Protein AF-G1X2B7-F1 (afdb_monomer)

Nearest PDB structures (foldseek):
  1j71-assembly1_A  TM=8.440E-01  e=3.931E-18  Candida tropicalis
  5i3x-assembly1_A  TM=7.686E-01  e=4.187E-13  Homo sapiens
  3zkg-assembly2_B  TM=7.365E-01  e=3.336E-13  Homo sapiens
  8tyf-assembly1_A  TM=7.429E-01  e=2.550E-10  Plasmodium vivax Sal-1
  8tyg-assembly1_A  TM=7.561E-01  e=1.606E-08  Plasmodium vivax Sal-1

Mean predicted aligned error: 16.28 Å

Foldseek 3Di:
DDDDPCVVQDAQDVVVGPDPQKDWDDDWDWDADPVGWIFTAGKMFAWDDFDPDIQHGAIDGRGPDTDDDDDQDLDADDPPDPDHHPLRSCCVVVNALFSKKKFAQFAPPDDLLLQGAIAGQWDWPLWFADQKDKDFAPDPLKFFWQWKWFDAPVDIDIGGQDDVPDDGFIEDAAQVQQAKEDAVVVVVVNLVVQVQDDPQRKHQDAGDQRGAMWTATPVGDIFGQGQSLQWDDDPPNITGGRYHYDNHHIYCYDSSSNQWIWMDGVVRSMIIIGGTDHSDNDTDIDGACVVHHHPVNVPVSHDRPPDDPDPPDPPDDDPDDDDDDDDDDDRDTRSDDDDDCPVVVSVNVVVVVVVVCVVDDDDPDDDDDDDDDDDDDDDDDDDDDDDDDDDDDDDDDDDDDDDDDDDDDDDDDDDDDDDDDDDDDDDDDDDDDDD

InterPro domains:
  IPR001461 Aspartic peptidase A1 [PTHR47966] (18-274)
  IPR021109 Aspartic peptidase domain superfamily [G3DSA:2.40.70.10] (2-121)
  IPR021109 Aspartic peptidase domain superfamily [G3DSA:2.40.70.10] (122-289)
  IPR021109 Aspartic peptidase domain superfamily [SSF50630] (17-279)
  IPR033121 Peptidase family A1 domain [PF00026] (16-276)
  IPR033121 Peptidase family A1 domain [PS51767] (1-274)

Sequence (435 aa):
MGCKPVEYSGFFSLYPPDSSSYRNLSGSFDIRYADNRYAIGNWGRDKFGIGQLTIGDVNFGVGRSYNRNPALGLGPSNSSTEYPTFLEVMQKNDIINTPSYGIYIDDIRGGEDSGKSITFGGIDVAKFTLPLKTLSTPSNYSLSLLGIDIVSERKVVSKPLELPGSSPRVSILGLGAASIHLPSDVFDLVMTDLGAEGPDYLIDTLPPDGSGLSFTFADGLSIFVPYSQMAAPILSNHYLVLLVPNDGDIILGTPFFRSAYVFFDFQNEEISIAPALYNITASNIIEVGANNASISDIKWLYEDGTHEPTPLPTISPRPIPTPGASSDTAVIVVGVVAGVAIVSIAVAVSLYLLCYRSRNPRIITVVPQMQEGNGMTPVHSLAPYNSQGVNGQLSPTQPIYSSSVTSTVPATSTNPWTRPGNVTALNPRTNAHQI

Organism: Arthrobotrys oligospora (strain ATCC 24927 / CBS 115.81 / DSM 1491) (NCBI:txid756982)

Radius of gyration: 29.46 Å; Cα contacts (8 Å, |Δi|>4): 652; chains: 1; bounding box: 65×80×104 Å

pLDDT: mean 72.17, std 26.87, range [24.2, 98.19]

Structure (mmCIF, N/CA/C/O backbone):
data_AF-G1X2B7-F1
#
_entry.id   AF-G1X2B7-F1
#
loop_
_atom_site.group_PDB
_atom_site.id
_atom_site.type_symbol
_atom_site.label_atom_id
_atom_site.label_alt_id
_atom_site.label_comp_id
_atom_site.label_asym_id
_atom_site.label_entity_id
_atom_site.label_seq_id
_atom_site.pdbx_PDB_ins_code
_atom_site.Cartn_x
_atom_site.Cartn_y
_atom_site.Cartn_z
_atom_site.occupancy
_atom_site.B_iso_or_equiv
_atom_site.auth_seq_id
_atom_site.auth_comp_id
_atom_site.auth_asym_id
_atom_site.auth_atom_id
_atom_site.pdbx_PDB_model_num
ATOM 1 N N . MET A 1 1 ? 23.729 -9.914 17.811 1.00 31.52 1 MET A N 1
ATOM 2 C CA . MET A 1 1 ? 23.905 -10.553 16.489 1.00 31.52 1 MET A CA 1
ATOM 3 C C . MET A 1 1 ? 23.013 -9.815 15.512 1.00 31.52 1 MET A C 1
ATOM 5 O O . MET A 1 1 ? 21.814 -9.771 15.737 1.00 31.52 1 MET A O 1
ATOM 9 N N . GLY A 1 2 ? 23.593 -9.124 14.529 1.00 33.91 2 GLY A N 1
ATOM 10 C CA . GLY A 1 2 ? 22.805 -8.388 13.541 1.00 33.91 2 GLY A CA 1
ATOM 11 C C . GLY A 1 2 ? 22.040 -9.368 12.661 1.00 33.91 2 GLY A C 1
ATOM 12 O O . GLY A 1 2 ? 22.639 -10.322 12.168 1.00 33.91 2 GLY A O 1
ATOM 13 N N . CYS A 1 3 ? 20.738 -9.144 12.475 1.00 36.50 3 CYS A N 1
ATOM 14 C CA . CYS A 1 3 ? 20.001 -9.797 11.402 1.00 36.50 3 CYS A CA 1
ATOM 15 C C . CYS A 1 3 ? 20.780 -9.553 10.103 1.00 36.50 3 CYS A C 1
ATOM 17 O O . CYS A 1 3 ? 21.055 -8.400 9.762 1.00 36.50 3 CYS A O 1
ATOM 19 N N . LYS A 1 4 ? 21.140 -10.616 9.383 1.00 39.56 4 LYS A N 1
ATOM 20 C CA . LYS A 1 4 ? 21.615 -10.532 8.000 1.00 39.56 4 LYS A CA 1
ATOM 21 C C . LYS A 1 4 ? 20.492 -11.018 7.076 1.00 39.56 4 LYS A C 1
ATOM 23 O O . LYS A 1 4 ? 20.541 -12.156 6.627 1.00 39.56 4 LYS A O 1
ATOM 28 N N . PRO A 1 5 ? 19.499 -10.173 6.737 1.00 45.97 5 PRO A N 1
ATOM 29 C CA . PRO A 1 5 ? 18.534 -10.467 5.669 1.00 45.97 5 PRO A CA 1
ATOM 30 C C . PRO A 1 5 ? 19.202 -10.807 4.327 1.00 45.97 5 PRO A C 1
ATOM 32 O O . PRO A 1 5 ? 18.587 -11.404 3.452 1.00 45.97 5 PRO A O 1
ATOM 35 N N . VAL A 1 6 ? 20.480 -10.444 4.193 1.00 43.62 6 VAL A N 1
ATOM 36 C CA . VAL A 1 6 ? 21.331 -10.690 3.031 1.00 43.62 6 VAL A CA 1
ATOM 37 C C . VAL A 1 6 ? 21.521 -12.183 2.722 1.00 43.62 6 VAL A C 1
ATOM 39 O O . VAL A 1 6 ? 21.810 -12.519 1.580 1.00 43.62 6 VAL A O 1
ATOM 42 N N . GLU A 1 7 ? 21.325 -13.091 3.687 1.00 44.75 7 GLU A N 1
ATOM 43 C CA . GLU A 1 7 ? 21.427 -14.537 3.417 1.00 44.75 7 GLU A CA 1
ATOM 44 C C . GLU A 1 7 ? 20.294 -15.066 2.520 1.00 44.75 7 GLU A C 1
ATOM 46 O O . GLU A 1 7 ? 20.506 -16.042 1.809 1.00 44.75 7 GLU A O 1
ATOM 51 N N . TYR A 1 8 ? 19.136 -14.394 2.476 1.00 53.88 8 TYR A N 1
ATOM 52 C CA . TYR A 1 8 ? 17.995 -14.812 1.647 1.00 53.88 8 TYR A CA 1
ATOM 53 C C . TYR A 1 8 ? 17.879 -14.045 0.327 1.00 53.88 8 TYR A C 1
ATOM 55 O O . TYR A 1 8 ? 17.316 -14.561 -0.633 1.00 53.88 8 TYR A O 1
ATOM 63 N N . SER A 1 9 ? 18.403 -12.818 0.253 1.00 66.25 9 SER A N 1
ATOM 64 C CA . SER A 1 9 ? 18.264 -11.969 -0.939 1.00 66.25 9 SER A CA 1
ATOM 65 C C . SER A 1 9 ? 19.362 -12.162 -1.989 1.00 66.25 9 SER A C 1
ATOM 67 O O . SER A 1 9 ? 19.284 -11.562 -3.058 1.00 66.25 9 SER A O 1
ATOM 69 N N . GLY A 1 10 ? 20.396 -12.954 -1.682 1.00 71.81 10 GLY A N 1
ATOM 70 C CA . GLY A 1 10 ? 21.571 -13.113 -2.538 1.00 71.81 10 GLY A CA 1
ATOM 71 C C . GLY A 1 10 ? 22.369 -11.815 -2.730 1.00 71.81 10 GLY A C 1
ATOM 72 O O . GLY A 1 10 ? 22.070 -10.771 -2.143 1.00 71.81 10 GLY A O 1
ATOM 73 N N . PHE A 1 11 ? 23.406 -11.892 -3.565 1.00 77.94 11 PHE A N 1
ATOM 74 C CA . PHE A 1 11 ? 24.191 -10.748 -4.029 1.00 77.94 11 PHE A CA 1
ATOM 75 C C . PHE A 1 11 ? 24.177 -10.710 -5.556 1.00 77.94 11 PHE A C 1
ATOM 77 O O . PHE A 1 11 ? 24.150 -11.759 -6.190 1.00 77.94 11 PHE A O 1
ATOM 84 N N . PHE A 1 12 ? 24.232 -9.506 -6.125 1.00 80.75 12 PHE A N 1
ATOM 85 C CA . PHE A 1 12 ? 24.442 -9.299 -7.556 1.00 80.75 12 PHE A CA 1
ATOM 86 C C . PHE A 1 12 ? 25.881 -8.820 -7.771 1.00 80.75 12 PHE A C 1
ATOM 88 O O . PHE A 1 12 ? 26.220 -7.683 -7.422 1.00 80.75 12 PHE A O 1
ATOM 95 N N . SER A 1 13 ? 26.750 -9.687 -8.288 1.00 78.75 13 SER A N 1
ATOM 96 C CA . SER A 1 13 ? 28.133 -9.334 -8.601 1.00 78.75 13 SER A CA 1
ATOM 97 C C . SER A 1 13 ? 28.194 -8.494 -9.871 1.00 78.75 13 SER A C 1
ATOM 99 O O . SER A 1 13 ? 27.553 -8.794 -10.875 1.00 78.75 13 SER A O 1
ATOM 101 N N . LEU A 1 14 ? 29.010 -7.439 -9.836 1.00 78.44 14 LEU A N 1
ATOM 102 C CA . LEU A 1 14 ? 29.339 -6.625 -11.009 1.00 78.44 14 LEU A CA 1
ATOM 103 C C . LEU A 1 14 ? 30.692 -7.007 -11.631 1.00 78.44 14 LEU A C 1
ATOM 105 O O . LEU A 1 14 ? 30.965 -6.619 -12.765 1.00 78.44 14 LEU A O 1
ATOM 109 N N . TYR A 1 15 ? 31.553 -7.726 -10.896 1.00 76.19 15 TYR A N 1
ATOM 110 C CA . TYR A 1 15 ? 32.939 -8.001 -11.292 1.00 76.19 15 TYR A CA 1
ATOM 111 C C . TYR A 1 15 ? 33.400 -9.404 -10.850 1.00 76.19 15 TYR A C 1
ATOM 113 O O . TYR A 1 15 ? 33.864 -9.553 -9.719 1.00 76.19 15 TYR A O 1
ATOM 121 N N . PRO A 1 16 ? 33.337 -10.418 -11.737 1.00 73.06 16 PRO A N 1
ATOM 122 C CA . PRO A 1 16 ? 32.639 -10.405 -13.030 1.00 73.06 16 PRO A CA 1
ATOM 123 C C . PRO A 1 16 ? 31.113 -10.310 -12.837 1.00 73.06 16 PRO A C 1
ATOM 125 O O . PRO A 1 16 ? 30.629 -10.656 -11.757 1.00 73.06 16 PRO A O 1
ATOM 128 N N . PRO A 1 17 ? 30.353 -9.821 -13.834 1.00 74.50 17 PRO A N 1
ATOM 129 C CA . PRO A 1 17 ? 28.900 -9.830 -13.750 1.00 74.50 17 PRO A CA 1
ATOM 130 C C . PRO A 1 17 ? 28.383 -11.271 -13.734 1.00 74.50 17 PRO A C 1
ATOM 132 O O . PRO A 1 17 ? 28.803 -12.083 -14.559 1.00 74.50 17 PRO A O 1
ATOM 135 N N . ASP A 1 18 ? 27.445 -11.570 -12.834 1.00 74.81 18 ASP A N 1
ATOM 136 C CA . ASP A 1 18 ? 26.824 -12.905 -12.744 1.00 74.81 18 ASP A CA 1
ATOM 137 C C . ASP A 1 18 ? 25.989 -13.245 -13.993 1.00 74.81 18 ASP A C 1
ATOM 139 O O . ASP A 1 18 ? 25.705 -14.408 -14.280 1.00 74.81 18 ASP A O 1
ATOM 143 N N . SER A 1 19 ? 25.611 -12.221 -14.759 1.00 87.38 19 SER A N 1
ATOM 144 C CA . SER A 1 19 ? 24.756 -12.317 -15.935 1.00 87.38 19 SER A CA 1
ATOM 145 C C . SER A 1 19 ? 25.448 -11.776 -17.183 1.00 87.38 19 SER A C 1
ATOM 147 O O . SER A 1 19 ? 25.996 -10.673 -17.204 1.00 87.38 19 SER A O 1
ATOM 149 N N . SER A 1 20 ? 25.361 -12.537 -18.275 1.00 90.19 20 SER A N 1
ATOM 150 C CA . SER A 1 20 ? 25.843 -12.121 -19.598 1.00 90.19 20 SER A CA 1
ATOM 151 C C . SER A 1 20 ? 24.927 -11.093 -20.280 1.00 90.19 20 SER A C 1
ATOM 153 O O . SER A 1 20 ? 25.362 -10.375 -21.191 1.00 90.19 20 SER A O 1
ATOM 155 N N . SER A 1 21 ? 23.666 -10.979 -19.845 1.00 92.19 21 SER A N 1
ATOM 156 C CA . SER A 1 21 ? 22.729 -9.952 -20.317 1.00 92.19 21 SER A CA 1
ATOM 157 C C . SER A 1 21 ? 22.806 -8.649 -19.527 1.00 92.19 21 SER A C 1
ATOM 159 O O . SER A 1 21 ? 22.269 -7.651 -20.003 1.00 92.19 21 SER A O 1
ATOM 161 N N . TYR A 1 22 ? 23.545 -8.612 -18.413 1.00 93.38 22 TYR A N 1
ATOM 162 C CA . TYR A 1 22 ? 23.730 -7.399 -17.626 1.00 93.38 22 TYR A CA 1
ATOM 163 C C . TYR A 1 22 ? 24.348 -6.266 -18.453 1.00 93.38 22 TYR A C 1
ATOM 165 O O . TYR A 1 22 ? 25.309 -6.458 -19.209 1.00 93.38 22 TYR A O 1
ATOM 173 N N . ARG A 1 23 ? 23.809 -5.058 -18.294 1.00 92.56 23 ARG A N 1
ATOM 174 C CA . ARG A 1 23 ? 24.329 -3.821 -18.879 1.00 92.56 23 ARG A CA 1
ATOM 175 C C . ARG A 1 23 ? 24.436 -2.761 -17.790 1.00 92.56 23 ARG A C 1
ATOM 177 O O . ARG A 1 23 ? 23.472 -2.500 -17.079 1.00 92.56 23 ARG A O 1
ATOM 184 N N . ASN A 1 24 ? 25.597 -2.116 -17.691 1.00 92.19 24 ASN A N 1
ATOM 185 C CA . ASN A 1 24 ? 25.725 -0.900 -16.889 1.00 92.19 24 ASN A CA 1
ATOM 186 C C . ASN A 1 24 ? 24.972 0.241 -17.574 1.00 92.19 24 ASN A C 1
ATOM 188 O O . ASN A 1 24 ? 25.061 0.397 -18.794 1.00 92.19 24 ASN A O 1
ATOM 192 N N . LEU A 1 25 ? 24.277 1.047 -16.780 1.00 93.81 25 LEU A N 1
ATOM 193 C CA . LEU A 1 25 ? 23.671 2.292 -17.232 1.00 93.81 25 LEU A CA 1
ATOM 194 C C . LEU A 1 25 ? 24.506 3.486 -16.745 1.00 93.81 25 LEU A C 1
ATOM 196 O O . LEU A 1 25 ? 25.382 3.343 -15.891 1.00 93.81 25 LEU A O 1
ATOM 200 N N . SER A 1 26 ? 24.268 4.661 -17.326 1.00 90.88 26 SER A N 1
ATOM 201 C CA . SER A 1 26 ? 24.879 5.911 -16.866 1.00 90.88 26 SER A CA 1
ATOM 202 C C . SER A 1 26 ? 24.294 6.371 -15.524 1.00 90.88 26 SER A C 1
ATOM 204 O O . SER A 1 26 ? 23.270 5.863 -15.071 1.00 90.88 26 SER A O 1
ATOM 206 N N . GLY A 1 27 ? 24.941 7.356 -14.902 1.00 88.00 27 GLY A N 1
ATOM 207 C CA . GLY A 1 27 ? 24.457 7.956 -13.660 1.00 88.00 27 GLY A CA 1
ATOM 208 C C . GLY A 1 27 ? 24.813 7.159 -12.405 1.00 88.00 27 GLY A C 1
ATOM 209 O O . GLY A 1 27 ? 25.359 6.054 -12.454 1.00 88.00 27 GLY A O 1
ATOM 210 N N . SER A 1 28 ? 24.520 7.766 -11.258 1.00 89.62 28 SER A N 1
ATOM 211 C CA . SER A 1 28 ? 24.742 7.178 -9.938 1.00 89.62 28 SER A CA 1
ATOM 212 C C . SER A 1 28 ? 23.395 6.857 -9.311 1.00 89.62 28 SER A C 1
ATOM 214 O O . SER A 1 28 ? 22.527 7.721 -9.234 1.00 89.62 28 SER A O 1
ATOM 216 N N . PHE A 1 29 ? 23.240 5.635 -8.811 1.00 93.56 29 PHE A N 1
ATOM 217 C CA . PHE A 1 29 ? 22.055 5.270 -8.045 1.00 93.56 29 PHE A CA 1
ATOM 218 C C . PHE A 1 29 ? 22.216 5.781 -6.607 1.00 93.56 29 PHE A C 1
ATOM 220 O O . PHE A 1 29 ? 23.131 5.349 -5.911 1.00 93.56 29 PHE A O 1
ATOM 227 N N . ASP A 1 30 ? 21.346 6.684 -6.156 1.00 94.06 30 ASP A N 1
ATOM 228 C CA . ASP A 1 30 ? 21.254 7.141 -4.761 1.00 94.06 30 ASP A CA 1
ATOM 229 C C . ASP A 1 30 ? 19.773 7.269 -4.394 1.00 94.06 30 ASP A C 1
ATOM 231 O O . ASP A 1 30 ? 19.052 8.100 -4.944 1.00 94.06 30 ASP A O 1
ATOM 235 N N . ILE A 1 31 ? 19.311 6.415 -3.482 1.00 91.38 31 ILE A N 1
ATOM 236 C CA . ILE A 1 31 ? 17.973 6.506 -2.903 1.00 91.38 31 ILE A CA 1
ATOM 237 C C . ILE A 1 31 ? 18.067 6.628 -1.387 1.00 91.38 31 ILE A C 1
ATOM 239 O O . ILE A 1 31 ? 18.779 5.865 -0.725 1.00 91.38 31 ILE A O 1
ATOM 243 N N . ARG A 1 32 ? 17.299 7.568 -0.832 1.00 91.12 32 ARG A N 1
ATOM 244 C CA . ARG A 1 32 ? 17.220 7.864 0.601 1.00 91.12 32 ARG A CA 1
ATOM 245 C C . ARG A 1 32 ? 15.765 7.943 1.030 1.00 91.12 32 ARG A C 1
ATOM 247 O O . ARG A 1 32 ? 14.934 8.490 0.314 1.00 91.12 32 ARG A O 1
ATOM 254 N N . TYR A 1 33 ? 15.478 7.397 2.202 1.00 84.69 33 TYR A N 1
ATOM 255 C CA . TYR A 1 33 ? 14.145 7.334 2.787 1.00 84.69 33 TYR A CA 1
ATOM 256 C C . TYR A 1 33 ? 14.057 8.265 3.998 1.00 84.69 33 TYR A C 1
ATOM 258 O O . TYR A 1 33 ? 15.068 8.572 4.633 1.00 84.69 33 TYR A O 1
ATOM 266 N N . ALA A 1 34 ? 12.836 8.679 4.346 1.00 80.44 34 ALA A N 1
ATOM 267 C CA . ALA A 1 34 ? 12.577 9.589 5.465 1.00 80.44 34 ALA A CA 1
ATOM 268 C C . ALA A 1 34 ? 13.060 9.051 6.828 1.00 80.44 34 ALA A C 1
ATOM 270 O O . ALA A 1 34 ? 13.360 9.822 7.732 1.00 80.44 34 ALA A O 1
ATOM 271 N N . ASP A 1 35 ? 13.191 7.731 6.968 1.00 77.94 35 ASP A N 1
ATOM 272 C CA . ASP A 1 35 ? 13.677 7.056 8.177 1.00 77.94 35 ASP A CA 1
ATOM 273 C C . ASP A 1 35 ? 15.199 6.818 8.190 1.00 77.94 35 ASP A C 1
ATOM 275 O O . ASP A 1 35 ? 15.702 5.982 8.944 1.00 77.94 35 ASP A O 1
ATOM 279 N N . ASN A 1 36 ? 15.948 7.556 7.365 1.00 85.25 36 ASN A N 1
ATOM 280 C CA . ASN A 1 36 ? 17.402 7.461 7.203 1.00 85.25 36 ASN A CA 1
ATOM 281 C C . ASN A 1 36 ? 17.904 6.133 6.609 1.00 85.25 36 ASN A C 1
ATOM 283 O O . ASN A 1 36 ? 19.114 5.866 6.605 1.00 85.25 36 ASN A O 1
ATOM 287 N N . ARG A 1 37 ? 17.014 5.288 6.074 1.00 88.44 37 ARG A N 1
ATOM 288 C CA . ARG A 1 37 ? 17.443 4.184 5.211 1.00 88.44 37 ARG A CA 1
ATOM 289 C C . ARG A 1 37 ? 17.950 4.722 3.877 1.00 88.44 37 ARG A C 1
ATOM 291 O O . ARG A 1 37 ? 17.462 5.733 3.378 1.00 88.44 37 ARG A O 1
ATOM 298 N N . TYR A 1 38 ? 18.913 4.033 3.277 1.00 92.44 38 TYR A N 1
ATOM 299 C CA . TYR A 1 38 ? 19.484 4.412 1.990 1.00 92.44 38 TYR A CA 1
ATOM 300 C C . TYR A 1 38 ? 20.064 3.218 1.225 1.00 92.44 38 TYR A C 1
ATOM 302 O O . TYR A 1 38 ? 20.374 2.169 1.800 1.00 92.44 38 TYR A O 1
ATOM 310 N N . ALA A 1 39 ? 20.235 3.402 -0.083 1.00 93.50 39 ALA A N 1
ATOM 311 C CA . ALA A 1 39 ? 21.070 2.563 -0.932 1.00 93.50 39 ALA A CA 1
ATOM 312 C C . ALA A 1 39 ? 21.753 3.426 -2.002 1.00 93.50 39 ALA A C 1
ATOM 314 O O . ALA A 1 39 ? 21.091 4.166 -2.722 1.00 93.50 39 ALA A O 1
ATOM 315 N N . ILE A 1 40 ? 23.079 3.327 -2.088 1.00 94.81 40 ILE A N 1
ATOM 316 C CA . ILE A 1 40 ? 23.922 4.083 -3.018 1.00 94.81 40 ILE A CA 1
ATOM 317 C C . ILE A 1 40 ? 24.750 3.096 -3.838 1.00 94.81 40 ILE A C 1
ATOM 319 O O . ILE A 1 40 ? 25.322 2.146 -3.290 1.00 94.81 40 ILE A O 1
ATOM 323 N N . GLY A 1 41 ? 24.834 3.304 -5.146 1.00 93.88 41 GLY A N 1
ATOM 324 C CA . GLY A 1 41 ? 25.523 2.410 -6.061 1.00 93.88 41 GLY A CA 1
ATOM 325 C C . GLY A 1 41 ? 25.432 2.842 -7.520 1.00 93.88 41 GLY A C 1
ATOM 326 O O . GLY A 1 41 ? 25.573 4.018 -7.837 1.00 93.88 41 GLY A O 1
ATOM 327 N N . ASN A 1 42 ? 25.240 1.873 -8.416 1.00 92.06 42 ASN A N 1
ATOM 328 C CA . ASN A 1 42 ? 25.211 2.113 -9.863 1.00 92.06 42 ASN A CA 1
ATOM 329 C C . ASN A 1 42 ? 23.880 1.646 -10.431 1.00 92.06 42 ASN A C 1
ATOM 331 O O . ASN A 1 42 ? 23.319 0.660 -9.947 1.00 92.06 42 ASN A O 1
ATOM 335 N N . TRP A 1 43 ? 23.420 2.317 -11.477 1.00 94.81 43 TRP A N 1
ATOM 336 C CA . TRP A 1 43 ? 22.318 1.816 -12.276 1.00 94.81 43 TRP A CA 1
ATOM 337 C C . TRP A 1 43 ? 22.771 0.669 -13.176 1.00 94.81 43 TRP A C 1
ATOM 339 O O . TRP A 1 43 ? 23.851 0.692 -13.772 1.00 94.81 43 TRP A O 1
ATOM 349 N N . GLY A 1 44 ? 21.909 -0.330 -13.283 1.00 93.88 44 GLY A N 1
ATOM 350 C CA . GLY A 1 44 ? 22.076 -1.477 -14.150 1.00 93.88 44 GLY A CA 1
ATOM 351 C C . GLY A 1 44 ? 20.775 -1.821 -14.857 1.00 93.88 44 GLY A C 1
ATOM 352 O O . GLY A 1 44 ? 19.690 -1.377 -14.473 1.00 93.88 44 GLY A O 1
ATOM 353 N N . ARG A 1 45 ? 20.906 -2.618 -15.909 1.00 94.94 45 ARG A N 1
ATOM 354 C CA . ARG A 1 45 ? 19.799 -3.203 -16.653 1.00 94.94 45 ARG A CA 1
ATOM 355 C C . ARG A 1 45 ? 20.061 -4.676 -16.882 1.00 94.94 45 ARG A C 1
ATOM 357 O O . ARG A 1 45 ? 21.166 -5.048 -17.274 1.00 94.94 45 ARG A O 1
ATOM 364 N N . ASP A 1 46 ? 19.043 -5.495 -16.672 1.00 95.31 46 ASP A N 1
ATOM 365 C CA . ASP A 1 46 ? 19.099 -6.926 -16.952 1.00 95.31 46 ASP A CA 1
ATOM 366 C C . ASP A 1 46 ? 17.687 -7.516 -17.071 1.00 95.31 46 ASP A C 1
ATOM 368 O O . ASP A 1 46 ? 16.684 -6.802 -17.026 1.00 95.31 46 ASP A O 1
ATOM 372 N N . LYS A 1 47 ? 17.611 -8.836 -17.224 1.00 93.81 47 LYS A N 1
ATOM 373 C CA . LYS A 1 47 ? 16.376 -9.602 -17.115 1.00 93.81 47 LYS A CA 1
ATOM 374 C C . LYS A 1 47 ? 15.938 -9.709 -15.655 1.00 93.81 47 LYS A C 1
ATOM 376 O O . LYS A 1 47 ? 16.755 -9.954 -14.771 1.00 93.81 47 LYS A O 1
ATOM 381 N N . PHE A 1 48 ? 14.637 -9.604 -15.423 1.00 92.31 48 PHE A N 1
ATOM 382 C CA . PHE A 1 48 ? 14.006 -9.834 -14.128 1.00 92.31 48 PHE A CA 1
ATOM 383 C C . PHE A 1 48 ? 13.073 -11.042 -14.216 1.00 92.31 48 PHE A C 1
ATOM 385 O O . PHE A 1 48 ? 12.205 -11.086 -15.087 1.00 92.31 48 PHE A O 1
ATOM 392 N N . GLY A 1 49 ? 13.251 -12.019 -13.329 1.00 90.56 49 GLY A N 1
ATOM 393 C CA . GLY A 1 49 ? 12.403 -13.208 -13.252 1.00 90.56 49 GLY A CA 1
ATOM 394 C C . GLY A 1 49 ? 11.489 -13.169 -12.031 1.00 90.56 49 GLY A C 1
ATOM 395 O O . GLY A 1 49 ? 11.967 -12.946 -10.920 1.00 90.56 49 GLY A O 1
ATOM 396 N N . ILE A 1 50 ? 10.194 -13.425 -12.223 1.00 84.88 50 ILE A N 1
ATOM 397 C CA . ILE A 1 50 ? 9.230 -13.651 -11.139 1.00 84.88 50 ILE A CA 1
ATOM 398 C C . ILE A 1 50 ? 8.298 -14.810 -11.502 1.00 84.88 50 ILE A C 1
ATOM 400 O O . ILE A 1 50 ? 7.525 -14.746 -12.457 1.00 84.88 50 ILE A O 1
ATOM 404 N N . GLY A 1 51 ? 8.396 -15.910 -10.752 1.00 81.31 51 GLY A N 1
ATOM 405 C CA . GLY A 1 51 ? 7.715 -17.155 -11.107 1.00 81.31 51 GLY A CA 1
ATOM 406 C C . GLY A 1 51 ? 8.122 -17.629 -12.507 1.00 81.31 51 GLY A C 1
ATOM 407 O O . GLY A 1 51 ? 9.301 -17.849 -12.773 1.00 81.31 51 GLY A O 1
ATOM 408 N N . GLN A 1 52 ? 7.141 -17.774 -13.399 1.00 83.12 52 GLN A N 1
ATOM 409 C CA . GLN A 1 52 ? 7.357 -18.164 -14.801 1.00 83.12 52 GLN A CA 1
ATOM 410 C C . GLN A 1 52 ? 7.581 -16.961 -15.736 1.00 83.12 52 GLN A C 1
ATOM 412 O O . GLN A 1 52 ? 7.960 -17.143 -16.892 1.00 83.12 52 GLN A O 1
ATOM 417 N N . LEU A 1 53 ? 7.358 -15.733 -15.257 1.00 87.88 53 LEU A N 1
ATOM 418 C CA . LEU A 1 53 ? 7.515 -14.521 -16.051 1.00 87.88 53 LEU A CA 1
ATOM 419 C C . LEU A 1 53 ? 8.981 -14.085 -16.064 1.00 87.88 53 LEU A C 1
ATOM 421 O O . LEU A 1 53 ? 9.615 -13.957 -15.018 1.00 87.88 53 LEU A O 1
ATOM 425 N N . THR A 1 54 ? 9.503 -13.805 -17.256 1.00 93.25 54 THR A N 1
ATOM 426 C CA . THR A 1 54 ? 10.797 -13.141 -17.438 1.00 93.25 54 THR A CA 1
ATOM 427 C C . THR A 1 54 ? 10.587 -11.840 -18.195 1.00 93.25 54 THR A C 1
ATOM 429 O O . THR A 1 54 ? 10.136 -11.851 -19.336 1.00 93.25 54 THR A O 1
ATOM 432 N N . ILE A 1 55 ? 10.946 -10.727 -17.565 1.00 95.00 55 ILE A N 1
ATOM 433 C CA . ILE A 1 55 ? 10.842 -9.379 -18.121 1.00 95.00 55 ILE A CA 1
ATOM 434 C C . ILE A 1 55 ? 12.235 -8.957 -18.581 1.00 95.00 55 ILE A C 1
ATOM 436 O O . ILE A 1 55 ? 13.195 -9.008 -17.809 1.00 95.00 55 ILE A O 1
ATOM 440 N N . GLY A 1 56 ? 12.362 -8.571 -19.848 1.00 94.94 56 GLY A N 1
ATOM 441 C CA . GLY A 1 56 ? 13.603 -8.030 -20.393 1.00 94.94 56 GLY A CA 1
ATOM 442 C C . GLY A 1 56 ? 13.809 -6.564 -20.019 1.00 94.94 56 GLY A C 1
ATOM 443 O O . GLY A 1 56 ? 12.852 -5.826 -19.801 1.00 94.94 56 GLY A O 1
ATOM 444 N N . ASP A 1 57 ? 15.072 -6.139 -20.002 1.00 94.81 57 ASP A N 1
ATOM 445 C CA . ASP A 1 57 ? 15.459 -4.726 -19.939 1.00 94.81 57 ASP A CA 1
ATOM 446 C C . ASP A 1 57 ? 14.938 -3.943 -18.716 1.00 94.81 57 ASP A C 1
ATOM 448 O O . ASP A 1 57 ? 14.707 -2.733 -18.789 1.00 94.81 57 ASP A O 1
ATOM 452 N N . VAL A 1 58 ? 14.811 -4.609 -17.565 1.00 96.56 58 VAL A N 1
ATOM 453 C CA . VAL A 1 58 ? 14.428 -3.968 -16.301 1.00 96.56 58 VAL A CA 1
ATOM 454 C C . VAL A 1 58 ? 15.593 -3.146 -15.760 1.00 96.56 58 VAL A C 1
ATOM 456 O O . VAL A 1 58 ? 16.704 -3.655 -15.613 1.00 96.56 58 VAL A O 1
ATOM 459 N N . ASN A 1 59 ? 15.334 -1.873 -15.447 1.00 95.69 59 ASN A N 1
ATOM 460 C CA . ASN A 1 59 ? 16.310 -0.972 -14.832 1.00 95.69 59 ASN A CA 1
ATOM 461 C C . ASN A 1 59 ? 16.268 -1.122 -13.302 1.00 95.69 59 ASN A C 1
ATOM 463 O O . ASN A 1 59 ? 15.193 -1.100 -12.705 1.00 95.69 59 ASN A O 1
ATOM 467 N N . PHE A 1 60 ? 17.426 -1.247 -12.654 1.00 94.25 60 PHE A N 1
ATOM 468 C CA . PHE A 1 60 ? 17.525 -1.365 -11.197 1.00 94.25 60 PHE A CA 1
ATOM 469 C C . PHE A 1 60 ? 18.840 -0.798 -10.658 1.00 94.25 60 PHE A C 1
ATOM 471 O O . PHE A 1 60 ? 19.843 -0.697 -11.365 1.00 94.25 60 PHE A O 1
ATOM 478 N N . GLY A 1 61 ? 18.835 -0.422 -9.381 1.00 92.81 61 GLY A N 1
ATOM 479 C CA . GLY A 1 61 ? 20.026 0.037 -8.675 1.00 92.81 61 GLY A CA 1
ATOM 480 C C . GLY A 1 61 ? 20.762 -1.113 -7.993 1.00 92.81 61 GLY A C 1
ATOM 481 O O . GLY A 1 61 ? 20.182 -1.829 -7.177 1.00 92.81 61 GLY A O 1
ATOM 482 N N . VAL A 1 62 ? 22.058 -1.260 -8.266 1.00 91.56 62 VAL A N 1
ATOM 483 C CA . VAL A 1 62 ? 22.940 -2.194 -7.552 1.00 91.56 62 VAL A CA 1
ATOM 484 C C . VAL A 1 62 ? 23.633 -1.451 -6.417 1.00 91.56 62 VAL A C 1
ATOM 486 O O . VAL A 1 62 ? 24.606 -0.721 -6.634 1.00 91.56 62 VAL A O 1
ATOM 489 N N . GLY A 1 63 ? 23.111 -1.619 -5.200 1.00 91.25 63 GLY A N 1
ATOM 490 C CA . GLY A 1 63 ? 23.616 -0.965 -3.993 1.00 91.25 63 GLY A CA 1
ATOM 491 C C . GLY A 1 63 ? 24.996 -1.479 -3.575 1.00 91.25 63 GLY A C 1
ATOM 492 O O . GLY A 1 63 ? 25.177 -2.666 -3.327 1.00 91.25 63 GLY A O 1
ATOM 493 N N . ARG A 1 64 ? 25.967 -0.570 -3.443 1.00 89.38 64 ARG A N 1
ATOM 494 C CA . ARG A 1 64 ? 27.313 -0.846 -2.901 1.00 89.38 64 ARG A CA 1
ATOM 495 C C . ARG A 1 64 ? 27.483 -0.380 -1.459 1.00 89.38 64 ARG A C 1
ATOM 497 O O . ARG A 1 64 ? 28.284 -0.941 -0.723 1.00 89.38 64 ARG A O 1
ATOM 504 N N . SER A 1 65 ? 26.738 0.650 -1.068 1.00 92.25 65 SER A N 1
ATOM 505 C CA . SER A 1 65 ? 26.639 1.137 0.307 1.00 92.25 65 SER A CA 1
ATOM 506 C C . SER A 1 65 ? 25.165 1.283 0.648 1.00 92.25 65 SER A C 1
ATOM 508 O O . SER A 1 65 ? 24.454 2.055 0.008 1.00 92.25 65 SER A O 1
ATOM 510 N N . TYR A 1 66 ? 24.680 0.500 1.607 1.00 91.94 66 TYR A N 1
ATOM 511 C CA . TYR A 1 66 ? 23.262 0.432 1.945 1.00 91.94 66 TYR A CA 1
ATOM 512 C C . TYR A 1 66 ? 23.066 -0.026 3.391 1.00 91.94 66 TYR A C 1
ATOM 514 O O . TYR A 1 66 ? 23.909 -0.723 3.956 1.00 91.94 66 TYR A O 1
ATOM 522 N N . ASN A 1 67 ? 21.934 0.346 3.985 1.00 90.00 67 ASN A N 1
ATOM 523 C CA . ASN A 1 67 ? 21.521 -0.080 5.331 1.00 90.00 67 ASN A CA 1
ATOM 524 C C . ASN A 1 67 ? 20.084 -0.641 5.355 1.00 90.00 67 ASN A C 1
ATOM 526 O O . ASN A 1 67 ? 19.435 -0.665 6.400 1.00 90.00 67 ASN A O 1
ATOM 530 N N . ARG A 1 68 ? 19.577 -1.073 4.195 1.00 84.69 68 ARG A N 1
ATOM 531 C CA . ARG A 1 68 ? 18.229 -1.619 4.001 1.00 84.69 68 ARG A CA 1
ATOM 532 C C . ARG A 1 68 ? 18.259 -2.898 3.173 1.00 84.69 68 ARG A C 1
ATOM 534 O O . ARG A 1 68 ? 19.213 -3.138 2.439 1.00 84.69 68 ARG A O 1
ATOM 541 N N . ASN A 1 69 ? 17.179 -3.664 3.241 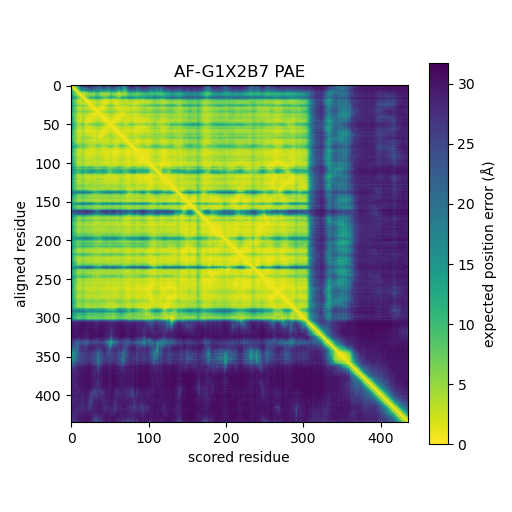1.00 83.88 69 ASN A N 1
ATOM 542 C CA . ASN A 1 69 ? 16.984 -4.820 2.371 1.00 83.88 69 ASN A CA 1
ATOM 543 C C . ASN A 1 69 ? 16.727 -4.373 0.920 1.00 83.88 69 ASN A C 1
ATOM 545 O O . ASN A 1 69 ? 16.208 -3.266 0.711 1.00 83.88 69 ASN A O 1
ATOM 549 N N . PRO A 1 70 ? 17.048 -5.219 -0.078 1.00 86.38 70 PRO A N 1
ATOM 550 C CA . PRO A 1 70 ? 16.593 -5.017 -1.448 1.00 86.38 70 PRO A CA 1
ATOM 551 C C . PRO A 1 70 ? 15.074 -4.837 -1.496 1.00 86.38 70 PRO A C 1
ATOM 553 O O . PRO A 1 70 ? 14.344 -5.407 -0.685 1.00 86.38 70 PRO A O 1
ATOM 556 N N . ALA A 1 71 ? 14.599 -4.019 -2.429 1.00 87.88 71 ALA A N 1
ATOM 557 C CA . ALA A 1 71 ? 13.175 -3.779 -2.604 1.00 87.88 71 ALA A CA 1
ATOM 558 C C . ALA A 1 71 ? 12.856 -3.516 -4.069 1.00 87.88 71 ALA A C 1
ATOM 560 O O . ALA A 1 71 ? 13.662 -2.907 -4.774 1.00 87.88 71 ALA A O 1
ATOM 561 N N . LEU A 1 72 ? 11.654 -3.913 -4.473 1.00 90.44 72 LEU A N 1
ATOM 562 C CA . LEU A 1 72 ? 11.072 -3.564 -5.756 1.00 90.44 72 LEU A CA 1
ATOM 563 C C . LEU A 1 72 ? 10.205 -2.315 -5.575 1.00 90.44 72 LEU A C 1
ATOM 565 O O . LEU A 1 72 ? 9.196 -2.349 -4.873 1.00 90.44 72 LEU A O 1
ATOM 569 N N . GLY A 1 73 ? 10.632 -1.200 -6.161 1.00 90.25 73 GLY A N 1
ATOM 570 C CA . GLY A 1 73 ? 9.821 0.011 -6.211 1.00 90.25 73 GLY A CA 1
ATOM 571 C C . GLY A 1 73 ? 8.736 -0.135 -7.272 1.00 90.25 73 GLY A C 1
ATOM 572 O O . GLY A 1 73 ? 9.052 -0.396 -8.428 1.00 90.25 73 GLY A O 1
ATOM 573 N N . LEU A 1 74 ? 7.479 0.050 -6.872 1.00 93.12 74 LEU A N 1
ATOM 574 C CA . LEU A 1 74 ? 6.311 -0.001 -7.759 1.00 93.12 74 LEU A CA 1
ATOM 575 C C . LEU A 1 74 ? 5.617 1.365 -7.875 1.00 93.12 74 LEU A C 1
ATOM 577 O O . LEU A 1 74 ? 4.464 1.442 -8.266 1.00 93.12 74 LEU A O 1
ATOM 581 N N . GLY A 1 75 ? 6.292 2.439 -7.467 1.00 90.56 75 GLY A N 1
ATOM 582 C CA . GLY A 1 75 ? 5.755 3.791 -7.596 1.00 90.56 75 GLY A CA 1
ATOM 583 C C . GLY A 1 75 ? 5.778 4.296 -9.044 1.00 90.56 75 GLY A C 1
ATOM 584 O O . GLY A 1 75 ? 6.488 3.727 -9.881 1.00 90.56 75 GLY A O 1
ATOM 585 N N . PRO A 1 76 ? 5.045 5.384 -9.323 1.00 91.12 76 PRO A N 1
ATOM 586 C CA . PRO A 1 76 ? 5.054 6.053 -10.619 1.00 91.12 76 PRO A CA 1
ATOM 587 C C . PRO A 1 76 ? 6.405 6.732 -10.879 1.00 91.12 76 PRO A C 1
ATOM 589 O O . PRO A 1 76 ? 7.189 6.974 -9.953 1.00 91.12 76 PRO A O 1
ATOM 592 N N . SER A 1 77 ? 6.654 7.103 -12.134 1.00 90.69 77 SER A N 1
ATOM 593 C CA . SER A 1 77 ? 7.734 8.030 -12.462 1.00 90.69 77 SER A CA 1
ATOM 594 C C . SER A 1 77 ? 7.407 9.452 -11.987 1.00 90.69 77 SER A C 1
ATOM 596 O O . SER A 1 77 ? 6.257 9.844 -11.796 1.00 90.69 77 SER A O 1
ATOM 598 N N . ASN A 1 78 ? 8.451 10.239 -11.758 1.00 87.50 78 ASN A N 1
ATOM 599 C CA . ASN A 1 78 ? 8.381 11.651 -11.393 1.00 87.50 78 ASN A CA 1
ATOM 600 C C . ASN A 1 78 ? 9.538 12.423 -12.051 1.00 87.50 78 ASN A C 1
ATOM 602 O O . ASN A 1 78 ? 10.347 11.857 -12.786 1.00 87.50 78 ASN A O 1
ATOM 606 N N . SER A 1 79 ? 9.661 13.718 -11.755 1.00 85.38 79 SER A N 1
ATOM 607 C CA . SER A 1 79 ? 10.698 14.577 -12.346 1.00 85.38 79 SER A CA 1
ATOM 608 C C . SER A 1 79 ? 12.142 14.169 -12.024 1.00 85.38 79 SER A C 1
ATOM 610 O O . SER A 1 79 ? 13.051 14.594 -12.733 1.00 85.38 79 SER A O 1
ATOM 612 N N . SER A 1 80 ? 12.374 13.359 -10.985 1.00 85.06 80 SER A N 1
ATOM 613 C CA . SER A 1 80 ? 13.695 12.828 -10.632 1.00 85.06 80 SER A CA 1
ATOM 614 C C . SER A 1 80 ? 13.931 11.396 -11.122 1.00 85.06 80 SER A C 1
ATOM 616 O O . SER A 1 80 ? 14.972 10.812 -10.823 1.00 85.06 80 SER A O 1
ATOM 618 N N . THR A 1 81 ? 12.987 10.813 -11.865 1.00 87.56 81 THR A N 1
ATOM 619 C CA . THR A 1 81 ? 13.099 9.450 -12.391 1.00 87.56 81 THR A CA 1
ATOM 620 C C . THR A 1 81 ? 14.015 9.421 -13.614 1.00 87.56 81 THR A C 1
ATOM 622 O O . THR A 1 81 ? 13.690 9.963 -14.665 1.00 87.56 81 THR A O 1
ATOM 625 N N . GLU A 1 82 ? 15.182 8.789 -13.467 1.00 90.69 82 GLU A N 1
ATOM 626 C CA . GLU A 1 82 ? 16.221 8.736 -14.509 1.00 90.69 82 GLU A CA 1
ATOM 627 C C . GLU A 1 82 ? 15.936 7.683 -15.593 1.00 90.69 82 GLU A C 1
ATOM 629 O O . GLU A 1 82 ? 16.261 7.878 -16.764 1.00 90.69 82 GLU A O 1
ATOM 634 N N . TYR A 1 83 ? 15.307 6.571 -15.210 1.00 94.88 83 TYR A N 1
ATOM 635 C CA . TYR A 1 83 ? 14.998 5.446 -16.089 1.00 94.88 83 TYR A CA 1
ATOM 636 C C . TYR A 1 83 ? 13.547 5.004 -15.912 1.00 94.88 83 TYR A C 1
ATOM 638 O O . TYR A 1 83 ? 13.033 5.127 -14.800 1.00 94.88 83 TYR A O 1
ATOM 646 N N . PRO A 1 84 ? 12.915 4.427 -16.955 1.00 95.62 84 PRO A N 1
ATOM 647 C CA . PRO A 1 84 ? 11.568 3.887 -16.834 1.00 95.62 84 PRO A CA 1
ATOM 648 C C . PRO A 1 84 ? 11.432 2.936 -15.642 1.00 95.62 84 PRO A C 1
ATOM 650 O O . PRO A 1 84 ? 12.306 2.083 -15.423 1.00 95.62 84 PRO A O 1
ATOM 653 N N . THR A 1 85 ? 10.343 3.100 -14.892 1.00 95.56 85 THR A N 1
ATOM 654 C CA . THR A 1 85 ? 10.004 2.299 -13.710 1.00 95.56 85 THR A CA 1
ATOM 655 C C . THR A 1 85 ? 9.729 0.844 -14.083 1.00 95.56 85 THR A C 1
ATOM 657 O O . THR A 1 85 ? 9.568 0.496 -15.253 1.00 95.56 85 THR A O 1
ATOM 660 N N . PHE A 1 86 ? 9.636 -0.033 -13.080 1.00 96.31 86 PHE A N 1
ATOM 661 C CA . PHE A 1 86 ? 9.313 -1.442 -13.306 1.00 96.31 86 PHE A CA 1
ATOM 662 C C . PHE A 1 86 ? 8.000 -1.622 -14.088 1.00 96.31 86 PHE A C 1
ATOM 664 O O . PHE A 1 86 ? 7.961 -2.382 -15.052 1.00 96.31 86 PHE A O 1
ATOM 671 N N . LEU A 1 87 ? 6.956 -0.868 -13.728 1.00 96.12 87 LEU A N 1
ATOM 672 C CA . LEU A 1 87 ? 5.647 -0.943 -14.380 1.00 96.12 87 LEU A CA 1
ATOM 673 C C . LEU A 1 87 ? 5.673 -0.366 -15.800 1.00 96.12 87 LEU A C 1
ATOM 675 O O . LEU A 1 87 ? 5.078 -0.942 -16.703 1.00 96.12 87 LEU A O 1
ATOM 679 N N . GLU A 1 88 ? 6.416 0.717 -16.032 1.00 96.56 88 GLU A N 1
ATOM 680 C CA . GLU A 1 88 ? 6.602 1.277 -17.380 1.00 96.56 88 GLU A CA 1
ATOM 681 C C . GLU A 1 88 ? 7.384 0.319 -18.291 1.00 96.56 88 GLU A C 1
ATOM 683 O O . GLU A 1 88 ? 7.086 0.207 -19.478 1.00 96.56 88 GLU A O 1
ATOM 688 N N . VAL A 1 89 ? 8.366 -0.416 -17.751 1.00 97.00 89 VAL A N 1
ATOM 689 C CA . VAL A 1 89 ? 9.060 -1.478 -18.495 1.00 97.00 89 VAL A CA 1
ATOM 690 C C . VAL A 1 89 ? 8.109 -2.633 -18.806 1.00 97.00 89 VAL A C 1
ATOM 692 O O . VAL A 1 89 ? 8.141 -3.142 -19.925 1.00 97.00 89 VAL A O 1
ATOM 695 N N . MET A 1 90 ? 7.246 -3.041 -17.870 1.00 96.31 90 MET A N 1
ATOM 696 C CA . MET A 1 90 ? 6.220 -4.057 -18.140 1.00 96.31 90 MET A CA 1
ATOM 697 C C . MET A 1 90 ? 5.261 -3.608 -19.245 1.00 96.31 90 MET A C 1
ATOM 699 O O . MET A 1 90 ? 5.014 -4.374 -20.173 1.00 96.31 90 MET A O 1
ATOM 703 N N . GLN A 1 91 ? 4.785 -2.362 -19.187 1.00 95.06 91 GLN A N 1
ATOM 704 C CA . GLN A 1 91 ? 3.904 -1.800 -20.209 1.00 95.06 91 GLN A CA 1
ATOM 705 C C . GLN A 1 91 ? 4.590 -1.749 -21.576 1.00 95.06 91 GLN A C 1
ATOM 707 O O . GLN A 1 91 ? 4.031 -2.187 -22.573 1.00 95.06 91 GLN A O 1
ATOM 712 N N . LYS A 1 92 ? 5.840 -1.278 -21.631 1.00 95.12 92 LYS A N 1
ATOM 713 C CA . LYS A 1 92 ? 6.620 -1.198 -22.874 1.00 95.12 92 LYS A CA 1
ATOM 714 C C . LYS A 1 92 ? 6.877 -2.564 -23.524 1.00 95.12 92 LYS A C 1
ATOM 716 O O . LYS A 1 92 ? 7.103 -2.622 -24.728 1.00 95.12 92 LYS A O 1
ATOM 721 N N . ASN A 1 93 ? 6.907 -3.632 -22.731 1.00 94.50 93 ASN A N 1
ATOM 722 C CA . ASN A 1 93 ? 7.056 -5.005 -23.215 1.00 94.50 93 ASN A CA 1
ATOM 723 C C . ASN A 1 93 ? 5.701 -5.685 -23.495 1.00 94.50 93 ASN A C 1
ATOM 725 O O . ASN A 1 93 ? 5.667 -6.909 -23.600 1.00 94.50 93 ASN A O 1
ATOM 729 N N . ASP A 1 94 ? 4.604 -4.921 -23.571 1.00 93.25 94 ASP A N 1
ATOM 730 C CA . ASP A 1 94 ? 3.244 -5.415 -23.822 1.00 93.25 94 ASP A CA 1
ATOM 731 C C . ASP A 1 94 ? 2.783 -6.482 -22.801 1.00 93.25 94 ASP A C 1
ATOM 733 O O . ASP A 1 94 ? 1.994 -7.370 -23.117 1.00 93.25 94 ASP A O 1
ATOM 737 N N . ILE A 1 95 ? 3.293 -6.418 -21.560 1.00 94.31 95 ILE A N 1
ATOM 738 C CA . ILE A 1 95 ? 2.928 -7.346 -20.470 1.00 94.31 95 ILE A CA 1
ATOM 739 C C . ILE A 1 95 ? 1.679 -6.855 -19.728 1.00 94.31 95 ILE A C 1
ATOM 741 O O . ILE A 1 95 ? 0.886 -7.660 -19.248 1.00 94.31 95 ILE A O 1
ATOM 745 N N . ILE A 1 96 ? 1.524 -5.535 -19.605 1.00 95.06 96 ILE A N 1
ATOM 746 C CA . ILE A 1 96 ? 0.363 -4.870 -18.999 1.00 95.06 96 ILE A CA 1
ATOM 747 C C . ILE A 1 96 ? -0.054 -3.694 -19.882 1.00 95.06 96 ILE A C 1
ATOM 749 O O . ILE A 1 96 ? 0.806 -3.037 -20.463 1.00 95.06 96 ILE A O 1
ATOM 753 N N . ASN A 1 97 ? -1.348 -3.380 -19.958 1.00 94.44 97 ASN A N 1
ATOM 754 C CA . ASN A 1 97 ? -1.807 -2.254 -20.786 1.00 94.44 97 ASN A CA 1
ATOM 755 C C . ASN A 1 97 ? -1.577 -0.892 -20.125 1.00 94.44 97 ASN A C 1
ATOM 757 O O . ASN A 1 97 ? -1.311 0.092 -20.810 1.00 94.44 97 ASN A O 1
ATOM 761 N N . THR A 1 98 ? -1.674 -0.834 -18.797 1.00 93.25 98 THR A N 1
ATOM 762 C CA . THR A 1 98 ? -1.457 0.368 -17.980 1.00 93.25 98 THR A CA 1
ATOM 763 C C . THR A 1 98 ? -0.459 0.052 -16.859 1.00 93.25 98 THR A C 1
ATOM 765 O O . THR A 1 98 ? -0.478 -1.073 -16.347 1.00 93.25 98 THR A O 1
ATOM 768 N N . PRO A 1 99 ? 0.426 0.988 -16.458 1.00 94.81 99 PRO A N 1
ATOM 769 C CA . PRO A 1 99 ? 1.228 0.879 -15.245 1.00 94.81 99 PRO A CA 1
ATOM 770 C C . PRO A 1 99 ? 0.321 0.901 -14.008 1.00 94.81 99 PRO A C 1
ATOM 772 O O . PRO A 1 99 ? 0.120 1.929 -13.365 1.00 94.81 99 PRO A O 1
ATOM 775 N N . SER A 1 100 ? -0.228 -0.259 -13.668 1.00 95.50 100 SER A N 1
ATOM 776 C CA . SER A 1 100 ? -1.164 -0.431 -12.563 1.00 95.50 100 SER A CA 1
ATOM 777 C C . SER A 1 100 ? -0.920 -1.743 -11.828 1.00 95.50 100 SER A C 1
ATOM 779 O O . SER A 1 100 ? -0.299 -2.672 -12.361 1.00 95.50 100 SER A O 1
ATOM 781 N N . TYR A 1 101 ? -1.402 -1.832 -10.589 1.00 96.50 101 TYR A N 1
ATOM 782 C CA . TYR A 1 101 ? -1.472 -3.104 -9.880 1.00 96.50 101 TYR A CA 1
ATOM 783 C C . TYR A 1 101 ? -2.525 -3.119 -8.770 1.00 96.50 101 TYR A C 1
ATOM 785 O O . TYR A 1 101 ? -2.771 -2.116 -8.102 1.00 96.50 101 TYR A O 1
ATOM 793 N N . GLY A 1 102 ? -3.100 -4.295 -8.529 1.00 97.19 102 GLY A N 1
ATOM 794 C CA . GLY A 1 102 ? -3.922 -4.608 -7.363 1.00 97.19 102 GLY A CA 1
ATOM 795 C C . GLY A 1 102 ? -3.126 -5.310 -6.267 1.00 97.19 102 GLY A C 1
ATOM 796 O O . GLY A 1 102 ? -2.260 -6.130 -6.568 1.00 97.19 102 GLY A O 1
ATOM 797 N N . ILE A 1 103 ? -3.424 -5.013 -5.002 1.00 96.75 103 ILE A N 1
ATOM 798 C CA . ILE A 1 103 ? -2.830 -5.659 -3.826 1.00 96.75 103 ILE A CA 1
ATOM 799 C C . ILE A 1 103 ? -3.912 -6.294 -2.963 1.00 96.75 103 ILE A C 1
ATOM 801 O O . ILE A 1 103 ? -4.872 -5.638 -2.559 1.00 96.75 103 ILE A O 1
ATOM 805 N N . TYR A 1 104 ? -3.661 -7.549 -2.600 1.00 96.88 104 TYR A N 1
ATOM 806 C CA . TYR A 1 104 ? -4.414 -8.309 -1.619 1.00 96.88 104 TYR A CA 1
ATOM 807 C C . TYR A 1 104 ? -3.449 -8.998 -0.641 1.00 96.88 104 TYR A C 1
ATOM 809 O O . TYR A 1 104 ? -2.720 -9.914 -1.024 1.00 96.88 104 TYR A O 1
ATOM 817 N N . ILE A 1 105 ? -3.406 -8.546 0.619 1.00 93.50 105 ILE A N 1
ATOM 818 C CA . ILE A 1 105 ? -2.481 -9.090 1.641 1.00 93.50 105 ILE A CA 1
ATOM 819 C C . ILE A 1 105 ? -3.134 -10.159 2.516 1.00 93.50 105 ILE A C 1
ATOM 821 O O . ILE A 1 105 ? -2.411 -10.959 3.104 1.00 93.50 105 ILE A O 1
ATOM 825 N N . ASP A 1 106 ? -4.467 -10.202 2.571 1.00 90.50 106 ASP A N 1
ATOM 826 C CA . ASP A 1 106 ? -5.237 -11.106 3.433 1.00 90.50 106 ASP A CA 1
ATOM 827 C C . ASP A 1 106 ? -4.946 -10.928 4.949 1.00 90.50 106 ASP A C 1
ATOM 829 O O . ASP A 1 106 ? -4.312 -9.962 5.374 1.00 90.50 106 ASP A O 1
ATOM 833 N N . ASP A 1 107 ? -5.451 -11.837 5.786 1.00 88.25 107 ASP A N 1
ATOM 834 C CA . ASP A 1 107 ? -5.329 -11.845 7.247 1.00 88.25 107 ASP A CA 1
ATOM 835 C C . ASP A 1 107 ? -3.870 -12.019 7.728 1.00 88.25 107 ASP A C 1
ATOM 837 O O . ASP A 1 107 ? -3.071 -12.761 7.145 1.00 88.25 107 ASP A O 1
ATOM 841 N N . ILE A 1 108 ? -3.525 -11.380 8.854 1.00 88.44 108 ILE A N 1
ATOM 842 C CA . ILE A 1 108 ? -2.211 -11.485 9.518 1.00 88.44 108 ILE A CA 1
ATOM 843 C C . ILE A 1 108 ? -1.797 -12.929 9.851 1.00 88.44 108 ILE A C 1
ATOM 845 O O . ILE A 1 108 ? -0.607 -13.239 9.886 1.00 88.44 108 ILE A O 1
ATOM 849 N N . ARG A 1 109 ? -2.768 -13.807 10.103 1.00 83.06 109 ARG A N 1
ATOM 850 C CA . ARG A 1 109 ? -2.598 -15.230 10.424 1.00 83.06 109 ARG A CA 1
ATOM 851 C C . ARG A 1 109 ? -2.533 -16.104 9.174 1.00 83.06 109 ARG A C 1
ATOM 853 O O . ARG A 1 109 ? -2.197 -17.282 9.287 1.00 83.06 109 ARG A O 1
ATOM 860 N N . GLY A 1 110 ? -2.872 -15.564 8.003 1.00 78.94 110 GLY A N 1
ATOM 861 C CA . GLY A 1 110 ? -2.851 -16.311 6.753 1.00 78.94 110 GLY A CA 1
ATOM 862 C C . GLY A 1 110 ? -1.432 -16.779 6.420 1.00 78.94 110 GLY A C 1
ATOM 863 O O . GLY A 1 110 ? -0.488 -15.987 6.463 1.00 78.94 110 GLY A O 1
ATOM 864 N N . GLY A 1 111 ? -1.283 -18.047 6.038 1.00 76.69 111 GLY A N 1
ATOM 865 C CA . GLY A 1 111 ? -0.028 -18.595 5.513 1.00 76.69 111 GLY A CA 1
ATOM 866 C C . GLY A 1 111 ? 0.265 -18.162 4.070 1.00 76.69 111 GLY A C 1
ATOM 867 O O . GLY A 1 111 ? -0.385 -17.266 3.532 1.00 76.69 111 GLY A O 1
ATOM 868 N N . GLU A 1 112 ? 1.239 -18.805 3.428 1.00 73.19 112 GLU A N 1
ATOM 869 C CA . GLU A 1 112 ? 1.573 -18.572 2.007 1.00 73.19 112 GLU A CA 1
ATOM 870 C C . GLU A 1 112 ? 0.385 -18.898 1.082 1.00 73.19 112 GLU A C 1
ATOM 872 O O . GLU A 1 112 ? 0.107 -18.156 0.144 1.00 73.19 112 GLU A O 1
ATOM 877 N N . ASP A 1 113 ? -0.397 -19.923 1.426 1.00 79.12 113 ASP A N 1
ATOM 878 C CA . ASP A 1 113 ? -1.520 -20.413 0.617 1.00 79.12 113 ASP A CA 1
ATOM 879 C C . ASP A 1 113 ? -2.835 -19.647 0.833 1.00 79.12 113 ASP A C 1
ATOM 881 O O . ASP A 1 113 ? -3.888 -20.063 0.353 1.00 79.12 113 ASP A O 1
ATOM 885 N N . SER A 1 114 ? -2.816 -18.530 1.566 1.00 80.94 114 SER A N 1
ATOM 886 C CA . SER A 1 114 ? -4.044 -17.806 1.926 1.00 80.94 114 SER A CA 1
ATOM 887 C C . SER A 1 114 ? -4.629 -16.975 0.770 1.00 80.94 114 SER A C 1
ATOM 889 O O . SER A 1 114 ? -5.666 -16.336 0.903 1.00 80.94 114 SER A O 1
ATOM 891 N N . GLY A 1 115 ? -3.984 -17.024 -0.400 1.00 85.81 115 GLY A N 1
ATOM 892 C CA . GLY A 1 115 ? -4.423 -16.329 -1.605 1.00 85.81 115 GLY A CA 1
ATOM 893 C C . GLY A 1 115 ? -3.903 -14.901 -1.724 1.00 85.81 115 GLY A C 1
ATOM 894 O O . GLY A 1 115 ? -4.369 -14.195 -2.616 1.00 85.81 115 GLY A O 1
ATOM 895 N N . LYS A 1 116 ? -2.947 -14.497 -0.868 1.00 91.50 116 LYS A N 1
ATOM 896 C CA . LYS A 1 116 ? -2.225 -13.217 -0.963 1.00 91.50 116 LYS A CA 1
ATOM 897 C C . LYS A 1 116 ? -1.669 -13.033 -2.369 1.00 91.50 116 LYS A C 1
ATOM 899 O O . LYS A 1 116 ? -1.036 -13.942 -2.907 1.00 91.50 116 LYS A O 1
ATOM 904 N N . SER A 1 117 ? -1.861 -11.859 -2.946 1.00 92.75 117 SER A N 1
ATOM 905 C CA . SER A 1 117 ? -1.487 -11.620 -4.333 1.00 92.75 117 SER A CA 1
ATOM 906 C C . SER A 1 117 ? -1.188 -10.155 -4.613 1.00 92.75 117 SER A C 1
ATOM 908 O O . SER A 1 117 ? -1.761 -9.238 -4.020 1.00 92.75 117 SER A O 1
ATOM 910 N N . ILE A 1 118 ? -0.303 -9.955 -5.585 1.00 94.56 118 ILE A N 1
ATOM 911 C CA . ILE A 1 118 ? -0.192 -8.718 -6.346 1.00 94.56 118 ILE A CA 1
ATOM 912 C C . ILE A 1 118 ? -0.548 -9.030 -7.799 1.00 94.56 118 ILE A C 1
ATOM 914 O O . ILE A 1 118 ? -0.049 -10.005 -8.361 1.00 94.56 118 ILE A O 1
ATOM 918 N N . THR A 1 119 ? -1.407 -8.210 -8.396 1.00 95.38 119 THR A N 1
ATOM 919 C CA . THR A 1 119 ? -1.886 -8.391 -9.770 1.00 95.38 119 THR A CA 1
ATOM 920 C C . THR A 1 119 ? -1.468 -7.188 -10.600 1.00 95.38 119 THR A C 1
ATOM 922 O O . THR A 1 119 ? -2.020 -6.111 -10.419 1.00 95.38 119 THR A O 1
ATOM 925 N N . PHE A 1 120 ? -0.491 -7.339 -11.494 1.00 95.62 120 PHE A N 1
ATOM 926 C CA . PHE A 1 120 ? -0.051 -6.252 -12.378 1.00 95.62 120 PHE A CA 1
ATOM 927 C C . PHE A 1 120 ? -1.018 -6.089 -13.557 1.00 95.62 120 PHE A C 1
ATOM 929 O O . PHE A 1 120 ? -1.397 -7.082 -14.171 1.00 95.62 120 PHE A O 1
ATOM 936 N N . GLY A 1 121 ? -1.411 -4.854 -13.881 1.00 94.75 121 GLY A N 1
ATOM 937 C CA . GLY A 1 121 ? -2.278 -4.561 -15.030 1.00 94.75 121 GLY A CA 1
ATOM 938 C C . GLY A 1 121 ? -3.733 -5.028 -14.897 1.00 94.75 121 GLY A C 1
ATOM 939 O O . GLY A 1 121 ? -4.477 -4.962 -15.873 1.00 94.75 121 GLY A O 1
ATOM 940 N N . GLY A 1 122 ? -4.155 -5.518 -13.728 1.00 94.19 122 GLY A N 1
ATOM 941 C CA . GLY A 1 122 ? -5.476 -6.116 -13.543 1.00 94.19 122 GLY A CA 1
ATOM 942 C C . GLY A 1 122 ? -6.003 -6.034 -12.113 1.00 94.19 122 GLY A C 1
ATOM 943 O O . GLY A 1 122 ? -5.256 -5.789 -11.163 1.00 94.19 122 GLY A O 1
ATOM 944 N N . ILE A 1 123 ? -7.307 -6.270 -11.970 1.00 95.44 123 ILE A N 1
ATOM 945 C CA . ILE A 1 123 ? -8.030 -6.311 -10.698 1.00 95.44 123 ILE A CA 1
ATOM 946 C C . ILE A 1 123 ? -8.571 -7.720 -10.439 1.00 95.44 123 ILE A C 1
ATOM 948 O O . ILE A 1 123 ? -9.180 -8.315 -11.323 1.00 95.44 123 ILE A O 1
ATOM 952 N N . ASP A 1 124 ? -8.357 -8.267 -9.241 1.00 96.69 124 ASP A N 1
ATOM 953 C CA . ASP A 1 124 ? -8.942 -9.551 -8.844 1.00 96.69 124 ASP A CA 1
ATOM 954 C C . ASP A 1 124 ? -10.264 -9.323 -8.103 1.00 96.69 124 ASP A C 1
ATOM 956 O O . ASP A 1 124 ? -10.293 -9.020 -6.908 1.00 96.69 124 ASP A O 1
ATOM 960 N N . VAL A 1 125 ? -11.373 -9.462 -8.828 1.00 96.19 125 VAL A N 1
ATOM 961 C CA . VAL A 1 125 ? -12.720 -9.154 -8.326 1.00 96.19 125 VAL A CA 1
ATOM 962 C C . VAL A 1 125 ? -13.249 -10.189 -7.335 1.00 96.19 125 VAL A C 1
ATOM 964 O O . VAL A 1 125 ? -14.300 -9.980 -6.739 1.00 96.19 125 VAL A O 1
ATOM 967 N N . ALA A 1 126 ? -12.538 -11.301 -7.124 1.00 96.44 126 ALA A N 1
ATOM 968 C CA . ALA A 1 126 ? -12.895 -12.270 -6.092 1.00 96.44 126 ALA A CA 1
ATOM 969 C C . ALA A 1 126 ? -12.460 -11.826 -4.682 1.00 96.44 126 ALA A C 1
ATOM 971 O O . ALA A 1 126 ? -12.898 -12.419 -3.700 1.00 96.44 126 ALA A O 1
ATOM 972 N N . LYS A 1 127 ? -11.577 -10.823 -4.561 1.00 97.06 127 LYS A N 1
ATOM 973 C CA . LYS A 1 127 ? -10.844 -10.524 -3.315 1.00 97.06 127 LYS A CA 1
ATOM 974 C C . LYS A 1 127 ? -11.479 -9.468 -2.414 1.00 97.06 127 LYS A C 1
ATOM 976 O O . LYS A 1 127 ? -10.981 -9.243 -1.311 1.00 97.06 127 LYS A O 1
ATOM 981 N N . PHE A 1 128 ? -12.536 -8.798 -2.858 1.00 96.38 128 PHE A N 1
ATOM 982 C CA . PHE A 1 128 ? -13.118 -7.671 -2.135 1.00 96.38 128 PHE A CA 1
ATOM 983 C C . PHE A 1 128 ? -14.635 -7.631 -2.240 1.00 96.38 128 PHE A C 1
ATOM 985 O O . PHE A 1 128 ? -15.243 -8.278 -3.089 1.00 96.38 128 PHE A O 1
ATOM 992 N N . THR A 1 129 ? -15.237 -6.858 -1.344 1.00 95.31 129 THR A 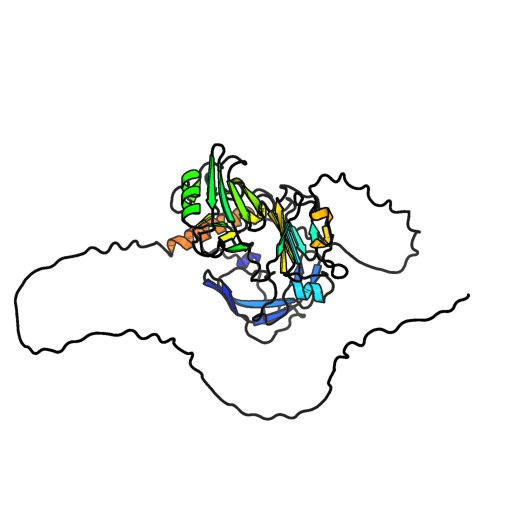N 1
ATOM 993 C CA . THR A 1 129 ? -16.678 -6.605 -1.349 1.00 95.31 129 THR A CA 1
ATOM 994 C C . THR A 1 129 ? -16.966 -5.358 -2.176 1.00 95.31 129 THR A C 1
ATOM 996 O O . THR A 1 129 ? -16.324 -4.329 -1.980 1.00 95.31 129 THR A O 1
ATOM 999 N N . LEU A 1 130 ? -17.923 -5.450 -3.099 1.00 92.50 130 LEU A N 1
ATOM 1000 C CA . LEU A 1 130 ? -18.440 -4.290 -3.826 1.00 92.50 130 LEU A CA 1
ATOM 1001 C C . LEU A 1 130 ? -19.217 -3.347 -2.887 1.00 92.50 130 LEU A C 1
ATOM 1003 O O . LEU A 1 130 ? -19.756 -3.810 -1.882 1.00 92.50 130 LEU A O 1
ATOM 1007 N N . PRO A 1 131 ? -19.335 -2.053 -3.224 1.00 93.62 131 PRO A N 1
ATOM 1008 C CA . PRO A 1 131 ? -18.752 -1.391 -4.392 1.00 93.62 131 PRO A CA 1
ATOM 1009 C C . PRO A 1 131 ? -17.271 -1.032 -4.199 1.00 93.62 131 PRO A C 1
ATOM 1011 O O . PRO A 1 131 ? -16.817 -0.711 -3.101 1.00 93.62 131 PRO A O 1
ATOM 1014 N N . LEU A 1 132 ? -16.523 -1.030 -5.301 1.00 94.31 132 LEU A N 1
ATOM 1015 C CA . LEU A 1 132 ? -15.212 -0.401 -5.392 1.00 94.31 132 LEU A CA 1
ATOM 1016 C C . LEU A 1 132 ? -15.384 1.120 -5.415 1.00 94.31 132 LEU A C 1
ATOM 1018 O O . LEU A 1 132 ? -16.293 1.648 -6.057 1.00 94.31 132 LEU A O 1
ATOM 1022 N N . LYS A 1 133 ? -14.493 1.843 -4.739 1.00 94.25 133 LYS A N 1
ATOM 1023 C CA . LYS A 1 133 ? -14.484 3.305 -4.755 1.00 94.25 133 LYS A CA 1
ATOM 1024 C C . LYS A 1 133 ? -13.184 3.825 -5.344 1.00 94.25 133 LYS A C 1
ATOM 1026 O O . LYS A 1 133 ? -12.118 3.500 -4.834 1.00 94.25 133 LYS A O 1
ATOM 1031 N N . THR A 1 134 ? -13.280 4.646 -6.387 1.00 93.19 134 THR A N 1
ATOM 1032 C CA . THR A 1 134 ? -12.122 5.274 -7.039 1.00 93.19 134 THR A CA 1
ATOM 1033 C C . THR A 1 134 ? -11.944 6.708 -6.562 1.00 93.19 134 THR A C 1
ATOM 1035 O O . THR A 1 134 ? -12.871 7.518 -6.603 1.00 93.19 134 THR A O 1
ATOM 1038 N N . LEU A 1 135 ? -10.728 7.000 -6.118 1.00 90.25 135 LEU A N 1
ATOM 1039 C CA . LEU A 1 135 ? -10.262 8.278 -5.608 1.00 90.25 135 LEU A CA 1
ATOM 1040 C C . LEU A 1 135 ? -9.244 8.847 -6.599 1.00 90.25 135 LEU A C 1
ATOM 1042 O O . LEU A 1 135 ? -8.263 8.183 -6.937 1.00 90.25 135 LEU A O 1
ATOM 1046 N N . SER A 1 136 ? -9.458 10.085 -7.042 1.00 88.25 136 SER A N 1
ATOM 1047 C CA . SER A 1 136 ? -8.470 10.809 -7.847 1.00 88.25 136 SER A CA 1
ATOM 1048 C C . SER A 1 136 ? -7.331 11.305 -6.953 1.00 88.25 136 SER A C 1
ATOM 1050 O O . SER A 1 136 ? -7.575 11.884 -5.892 1.00 88.25 136 SER A O 1
ATOM 1052 N N . THR A 1 137 ? -6.087 11.080 -7.376 1.00 84.50 137 THR A N 1
ATOM 1053 C CA . THR A 1 137 ? -4.876 11.340 -6.583 1.00 84.50 137 THR A CA 1
ATOM 1054 C C . THR A 1 137 ? -3.749 12.035 -7.370 1.00 84.50 137 THR A C 1
ATOM 1056 O O . THR A 1 137 ? -2.598 11.591 -7.333 1.00 84.50 137 THR A O 1
ATOM 1059 N N . PRO A 1 138 ? -4.010 13.196 -8.003 1.00 72.81 138 PRO A N 1
ATOM 1060 C CA . PRO A 1 138 ? -3.057 13.887 -8.887 1.00 72.81 138 PRO A CA 1
ATOM 1061 C C . PRO A 1 138 ? -1.830 14.477 -8.164 1.00 72.81 138 PRO A C 1
ATOM 1063 O O . PRO A 1 138 ? -1.020 15.201 -8.737 1.00 72.81 138 PRO A O 1
ATOM 1066 N N . SER A 1 139 ? -1.693 14.255 -6.854 1.00 67.44 139 SER A N 1
ATOM 1067 C CA . SER A 1 139 ? -0.613 14.791 -6.026 1.00 67.44 139 SER A CA 1
ATOM 1068 C C . SER A 1 139 ? -0.095 13.721 -5.069 1.00 67.44 139 SER A C 1
ATOM 1070 O O . SER A 1 139 ? -0.652 13.484 -3.994 1.00 67.44 139 SER A O 1
ATOM 1072 N N . ASN A 1 140 ? 1.007 13.085 -5.473 1.00 72.38 140 ASN A N 1
ATOM 1073 C CA . ASN A 1 140 ? 1.780 12.121 -4.684 1.00 72.38 140 ASN A CA 1
ATOM 1074 C C . ASN A 1 140 ? 1.003 10.881 -4.202 1.00 72.38 140 ASN A C 1
ATOM 1076 O O . ASN A 1 140 ? 1.428 10.265 -3.226 1.00 72.38 140 ASN A O 1
ATOM 1080 N N . TYR A 1 141 ? -0.104 10.503 -4.859 1.00 83.19 141 TYR A N 1
ATOM 1081 C CA . TYR A 1 141 ? -0.892 9.310 -4.499 1.00 83.19 141 TYR A CA 1
ATOM 1082 C C . TYR A 1 141 ? -1.322 9.299 -3.026 1.00 83.19 141 TYR A C 1
ATOM 1084 O O . TYR A 1 141 ? -1.356 8.268 -2.354 1.00 83.19 141 TYR A O 1
ATOM 1092 N N . SER A 1 142 ? -1.604 10.499 -2.520 1.00 87.12 142 SER A N 1
ATOM 1093 C CA . SER A 1 142 ? -1.992 10.745 -1.143 1.00 87.12 142 SER A CA 1
ATOM 1094 C C . SER A 1 142 ? -3.506 10.921 -1.033 1.00 87.12 142 SER A C 1
ATOM 1096 O O . SER A 1 142 ? -4.150 11.421 -1.956 1.00 87.12 142 SER A O 1
ATOM 1098 N N . LEU A 1 143 ? -4.082 10.474 0.082 1.00 90.19 143 LEU A N 1
ATOM 1099 C CA . LEU A 1 143 ? -5.527 10.433 0.299 1.00 90.19 143 LEU A CA 1
ATOM 1100 C C . LEU A 1 143 ? -5.912 11.283 1.503 1.00 90.19 143 LEU A C 1
ATOM 1102 O O . LEU A 1 143 ? -5.319 11.159 2.573 1.00 90.19 143 LEU A O 1
ATOM 1106 N N . SER A 1 144 ? -6.928 12.126 1.359 1.00 90.12 144 SER A N 1
ATOM 1107 C CA . SER A 1 144 ? -7.449 12.921 2.472 1.00 90.12 144 SER A CA 1
ATOM 1108 C C . SER A 1 144 ? -8.338 12.081 3.390 1.00 90.12 144 SER A C 1
ATOM 1110 O O . SER A 1 144 ? -9.253 11.403 2.921 1.00 90.12 144 SER A O 1
ATOM 1112 N N . LEU A 1 145 ? -8.096 12.173 4.700 1.00 90.88 145 LEU A N 1
ATOM 1113 C CA . LEU A 1 145 ? -8.934 11.573 5.740 1.00 90.88 145 LEU A CA 1
ATOM 1114 C C . LEU A 1 145 ? -9.758 12.648 6.458 1.00 90.88 145 LEU A C 1
ATOM 1116 O O . LEU A 1 145 ? -9.223 13.675 6.877 1.00 90.88 145 LEU A O 1
ATOM 1120 N N . LEU A 1 146 ? -11.051 12.377 6.640 1.00 91.31 146 LEU A N 1
ATOM 1121 C CA . LEU A 1 146 ? -11.980 13.206 7.415 1.00 91.31 146 LEU A CA 1
ATOM 1122 C C . LEU A 1 146 ? -11.913 12.894 8.905 1.00 91.31 146 LEU A C 1
ATOM 1124 O O . LEU A 1 146 ? -12.086 13.780 9.741 1.00 91.31 146 LEU A O 1
ATOM 1128 N N . GLY A 1 147 ? -11.670 11.633 9.255 1.00 93.19 147 GLY A N 1
ATOM 1129 C CA . GLY A 1 147 ? -11.711 11.195 10.639 1.00 93.19 147 GLY A CA 1
ATOM 1130 C C . GLY A 1 147 ? -11.257 9.760 10.836 1.00 93.19 147 GLY A C 1
ATOM 1131 O O . GLY A 1 147 ? -11.172 8.975 9.888 1.00 93.19 147 GLY A O 1
ATOM 1132 N N . ILE A 1 148 ? -10.970 9.447 12.095 1.00 96.38 148 ILE A N 1
ATOM 1133 C CA . ILE A 1 148 ? -10.698 8.095 12.572 1.00 96.38 148 ILE A CA 1
ATOM 1134 C C . ILE A 1 148 ? -11.652 7.818 13.728 1.00 96.38 148 ILE A C 1
ATOM 1136 O O . ILE A 1 148 ? -11.656 8.548 14.719 1.00 96.38 148 ILE A O 1
ATOM 1140 N N . ASP A 1 149 ? -12.444 6.761 13.619 1.00 96.81 149 ASP A N 1
ATOM 1141 C CA . ASP A 1 149 ? -13.274 6.296 14.724 1.00 96.81 149 ASP A CA 1
ATOM 1142 C C . ASP A 1 149 ? -12.581 5.142 15.442 1.00 96.81 149 ASP A C 1
ATOM 1144 O O . ASP A 1 149 ? -12.164 4.164 14.819 1.00 96.81 149 ASP A O 1
ATOM 1148 N N . ILE A 1 150 ? -12.482 5.250 16.764 1.00 97.00 150 ILE A N 1
ATOM 1149 C CA . ILE A 1 150 ? -12.030 4.174 17.644 1.00 97.00 150 ILE A CA 1
ATOM 1150 C C . ILE A 1 150 ? -13.274 3.395 18.062 1.00 97.00 150 ILE A C 1
ATOM 1152 O O . ILE A 1 150 ? -14.137 3.927 18.769 1.00 97.00 150 ILE A O 1
ATOM 1156 N N . VAL A 1 151 ? -13.389 2.158 17.591 1.00 96.38 151 VAL A N 1
ATOM 1157 C CA . VAL A 1 151 ? -14.562 1.305 17.788 1.00 96.38 151 VAL A CA 1
ATOM 1158 C C . VAL A 1 151 ? -14.234 0.232 18.818 1.00 96.38 151 VAL A C 1
ATOM 1160 O O . VAL A 1 151 ? -13.294 -0.542 18.655 1.00 96.38 151 VAL A O 1
ATOM 1163 N N . SER A 1 152 ? -15.055 0.164 19.858 1.00 90.19 152 SER A N 1
ATOM 1164 C CA . SER A 1 152 ? -15.049 -0.881 20.883 1.00 90.19 152 SER A CA 1
ATOM 1165 C C . SER A 1 152 ? -16.457 -1.474 20.997 1.00 90.19 152 SER A C 1
ATOM 1167 O O . SER A 1 152 ? -17.427 -0.841 20.572 1.00 90.19 152 SER A O 1
ATOM 1169 N N . GLU A 1 153 ? -16.615 -2.637 21.636 1.00 82.44 153 GLU A N 1
ATOM 1170 C CA . GLU A 1 153 ? -17.932 -3.286 21.810 1.00 82.44 153 GLU A CA 1
ATOM 1171 C C . GLU A 1 153 ? -19.023 -2.372 22.396 1.00 82.44 153 GLU A C 1
ATOM 1173 O O . GLU A 1 153 ? -20.210 -2.569 22.144 1.00 82.44 153 GLU A O 1
ATOM 1178 N N . ARG A 1 154 ? -18.642 -1.396 23.229 1.00 82.75 154 ARG A N 1
ATOM 1179 C CA . ARG A 1 154 ? -19.589 -0.582 24.009 1.00 82.75 154 ARG A CA 1
ATOM 1180 C C . ARG A 1 154 ? -19.618 0.882 23.602 1.00 82.75 154 ARG A C 1
ATOM 1182 O O . ARG A 1 154 ? -20.454 1.632 24.106 1.00 82.75 154 ARG A O 1
ATOM 1189 N N . LYS A 1 155 ? -18.675 1.317 22.769 1.00 90.19 155 LYS A N 1
ATOM 1190 C CA . LYS A 1 155 ? -18.429 2.737 22.536 1.00 90.19 155 LYS A CA 1
ATOM 1191 C C . LYS A 1 155 ? -17.728 2.961 21.206 1.00 90.19 155 LYS A C 1
ATOM 1193 O O . LYS A 1 155 ? -16.764 2.271 20.888 1.00 90.19 155 LYS A O 1
ATOM 1198 N N . VAL A 1 156 ? -18.160 4.005 20.509 1.00 95.31 156 VAL A N 1
ATOM 1199 C CA . VAL A 1 156 ? -17.410 4.612 19.409 1.00 95.31 156 VAL A CA 1
ATOM 1200 C C . VAL A 1 156 ? -16.900 5.968 19.886 1.00 95.31 156 VAL A C 1
ATOM 1202 O O . VAL A 1 156 ? -17.664 6.768 20.432 1.00 95.31 156 VAL A O 1
ATOM 1205 N N . VAL A 1 157 ? -15.601 6.213 19.734 1.00 95.69 157 VAL A N 1
ATOM 1206 C CA . VAL A 1 157 ? -14.984 7.523 19.964 1.00 95.69 157 VAL A CA 1
ATOM 1207 C C . VAL A 1 157 ? -14.535 8.075 18.623 1.00 95.69 157 VAL A C 1
ATOM 1209 O O . VAL A 1 157 ? -13.551 7.605 18.059 1.00 95.69 157 VAL A O 1
ATOM 1212 N N . SER A 1 158 ? -15.243 9.091 18.137 1.00 94.56 158 SER A N 1
ATOM 1213 C CA . SER A 1 158 ? -14.919 9.738 16.868 1.00 94.56 158 SER A CA 1
ATOM 1214 C C . SER A 1 158 ? -13.853 10.810 17.022 1.00 94.56 158 SER A C 1
ATOM 1216 O O . SER A 1 158 ? -13.958 11.696 17.879 1.00 94.56 158 SER A O 1
ATOM 1218 N N . LYS A 1 159 ? -12.837 10.750 16.160 1.00 92.88 159 LYS A N 1
ATOM 1219 C CA . LYS A 1 159 ? -11.779 11.753 16.049 1.00 92.88 159 LYS A CA 1
ATOM 1220 C C . LYS A 1 159 ? -11.807 12.393 14.665 1.00 92.88 159 LYS A C 1
ATOM 1222 O O . LYS A 1 159 ? -11.200 11.853 13.740 1.00 92.88 159 LYS A O 1
ATOM 1227 N N . PRO A 1 160 ? -12.499 13.537 14.503 1.00 90.88 160 PRO A N 1
ATOM 1228 C CA . PRO A 1 160 ? -12.412 14.293 13.266 1.00 90.88 160 PRO A CA 1
ATOM 1229 C C . PRO A 1 160 ? -10.979 14.798 13.082 1.00 90.88 160 PRO A C 1
ATOM 1231 O O . PRO A 1 160 ? -10.344 15.279 14.022 1.00 90.88 160 PRO A O 1
ATOM 1234 N N . LEU A 1 161 ? -10.476 14.662 11.862 1.00 86.25 161 LEU A N 1
ATOM 1235 C CA . LEU A 1 161 ? -9.147 15.097 11.446 1.00 86.25 161 LEU A CA 1
ATOM 1236 C C . LEU A 1 161 ? -9.178 16.430 10.688 1.00 86.25 161 LEU A C 1
ATOM 1238 O O . LEU A 1 161 ? -8.129 17.032 10.456 1.00 86.25 161 LEU A O 1
ATOM 1242 N N . GLU A 1 162 ? -10.371 16.915 10.348 1.00 72.50 162 GLU A N 1
ATOM 1243 C CA . GLU A 1 162 ? -10.585 18.285 9.900 1.00 72.50 162 GLU A CA 1
ATOM 1244 C C . GLU A 1 162 ? -10.413 19.247 11.085 1.00 72.50 162 GLU A C 1
ATOM 1246 O O . GLU A 1 162 ? -11.255 19.299 11.984 1.00 72.50 162 GLU A O 1
ATOM 1251 N N . LEU A 1 163 ? -9.339 20.046 11.107 1.00 57.81 163 LEU A N 1
ATOM 1252 C CA . LEU A 1 163 ? -9.333 21.228 11.974 1.00 57.81 163 LEU A CA 1
ATOM 1253 C C . LEU A 1 163 ? -10.074 22.357 11.239 1.00 57.81 163 LEU A C 1
ATOM 1255 O O . LEU A 1 163 ? -9.780 22.594 10.059 1.00 57.81 163 LEU A O 1
ATOM 1259 N N . PRO A 1 164 ? -10.985 23.092 11.901 1.00 51.62 164 PRO A N 1
ATOM 1260 C CA . PRO A 1 164 ? -11.647 24.245 11.302 1.00 51.62 164 PRO A CA 1
ATOM 1261 C C . PRO A 1 164 ? -10.620 25.239 10.737 1.00 51.62 164 PRO A C 1
ATOM 1263 O O . PRO A 1 164 ? -9.785 25.761 11.474 1.00 51.62 164 PRO A O 1
ATOM 1266 N N . GLY A 1 165 ? -10.668 25.491 9.425 1.00 56.06 165 GLY A N 1
ATOM 1267 C CA . GLY A 1 165 ? -9.747 26.406 8.735 1.00 56.06 165 GLY A CA 1
ATOM 1268 C C . GLY A 1 165 ? -8.386 25.815 8.339 1.00 56.06 165 GLY A C 1
ATOM 1269 O O . GLY A 1 165 ? -7.509 26.569 7.923 1.00 56.06 165 GLY A O 1
ATOM 1270 N N . SER A 1 166 ? -8.200 24.496 8.444 1.00 63.72 166 SER A N 1
ATOM 1271 C CA . SER A 1 166 ? -6.998 23.787 7.978 1.00 63.72 166 SER A CA 1
ATOM 1272 C C . SER A 1 166 ? -7.274 22.935 6.737 1.00 63.72 166 SER A C 1
ATOM 1274 O O . SER A 1 166 ? -8.419 22.590 6.451 1.00 63.72 166 SER A O 1
ATOM 1276 N N . SER A 1 167 ? -6.220 22.584 5.997 1.00 66.06 167 SER A N 1
ATOM 1277 C CA . SER A 1 167 ? -6.315 21.561 4.953 1.00 66.06 167 SER A CA 1
ATOM 1278 C C . SER A 1 167 ? -6.581 20.183 5.580 1.00 66.06 167 SER A C 1
ATOM 1280 O O . SER A 1 167 ? -6.046 19.917 6.660 1.00 66.06 167 SER A O 1
ATOM 1282 N N . PRO A 1 168 ? -7.362 19.302 4.923 1.00 69.31 168 PRO A N 1
ATOM 1283 C CA . PRO A 1 168 ? -7.576 17.936 5.393 1.00 69.31 168 PRO A CA 1
ATOM 1284 C C . PRO A 1 168 ? -6.252 17.227 5.685 1.00 69.31 168 PRO A C 1
ATOM 1286 O O . PRO A 1 168 ? -5.273 17.401 4.952 1.00 69.31 168 PRO A O 1
ATOM 1289 N N . ARG A 1 169 ? -6.222 16.403 6.738 1.00 83.12 169 ARG A N 1
ATOM 1290 C CA . ARG A 1 169 ? -5.060 15.556 7.031 1.00 83.12 169 ARG A CA 1
ATOM 1291 C C . ARG A 1 169 ? -4.840 14.594 5.868 1.00 83.12 169 ARG A C 1
ATOM 1293 O O . ARG A 1 169 ? -5.763 13.913 5.419 1.00 83.12 169 ARG A O 1
ATOM 1300 N N . VAL A 1 170 ? -3.602 14.549 5.397 1.00 87.06 170 VAL A N 1
ATOM 1301 C CA . VAL A 1 170 ? -3.185 13.679 4.303 1.00 87.06 170 VAL A CA 1
ATOM 1302 C C . VAL A 1 170 ? -2.732 12.334 4.866 1.00 87.06 170 VAL A C 1
ATOM 1304 O O . VAL A 1 170 ? -2.090 12.255 5.917 1.00 87.06 170 VAL A O 1
ATOM 1307 N N . SER A 1 171 ? -3.090 11.271 4.156 1.00 91.25 171 SER A N 1
ATOM 1308 C CA . SER A 1 171 ? -2.646 9.910 4.407 1.00 91.25 171 SER A CA 1
ATOM 1309 C C . SER A 1 171 ? -1.886 9.348 3.211 1.00 91.25 171 SER A C 1
ATOM 1311 O O . SER A 1 171 ? -2.161 9.678 2.056 1.00 91.25 171 SER A O 1
ATOM 1313 N N . ILE A 1 172 ? -0.913 8.493 3.502 1.00 92.06 172 ILE A N 1
ATOM 1314 C CA . ILE A 1 172 ? -0.062 7.817 2.529 1.00 92.06 172 ILE A CA 1
ATOM 1315 C C . ILE A 1 172 ? -0.331 6.318 2.639 1.00 92.06 172 ILE A C 1
ATOM 1317 O O . ILE A 1 172 ? -0.211 5.740 3.723 1.00 92.06 172 ILE A O 1
ATOM 1321 N N . LEU A 1 173 ? -0.652 5.673 1.515 1.00 93.81 173 LEU A N 1
ATOM 1322 C CA . LEU A 1 173 ? -0.739 4.215 1.437 1.00 93.81 173 LEU A CA 1
ATOM 1323 C C . LEU A 1 173 ? 0.673 3.624 1.365 1.00 93.81 173 LEU A C 1
ATOM 1325 O O . LEU A 1 173 ? 1.344 3.675 0.336 1.00 93.81 173 LEU A O 1
ATOM 1329 N N . GLY A 1 174 ? 1.148 3.086 2.486 1.00 90.19 174 GLY A N 1
ATOM 1330 C CA . GLY A 1 174 ? 2.539 2.685 2.664 1.00 90.19 174 GLY A CA 1
ATOM 1331 C C . GLY A 1 174 ? 2.706 1.186 2.856 1.00 90.19 174 GLY A C 1
ATOM 1332 O O . GLY A 1 174 ? 3.009 0.762 3.964 1.00 90.19 174 GLY A O 1
ATOM 1333 N N . LEU A 1 175 ? 2.601 0.377 1.795 1.00 85.00 175 LEU A N 1
ATOM 1334 C CA . LEU A 1 175 ? 2.795 -1.085 1.880 1.00 85.00 175 LEU A CA 1
ATOM 1335 C C . LEU A 1 175 ? 4.115 -1.481 2.574 1.00 85.00 175 LEU A C 1
ATOM 1337 O O . LEU A 1 175 ? 4.181 -2.469 3.298 1.00 85.00 175 LEU A O 1
ATOM 1341 N N . GLY A 1 176 ? 5.174 -0.689 2.378 1.00 84.19 176 GLY A N 1
ATOM 1342 C CA . GLY A 1 176 ? 6.478 -0.904 3.011 1.00 84.19 176 GLY A CA 1
ATOM 1343 C C . GLY A 1 176 ? 6.545 -0.574 4.511 1.00 84.19 176 GLY A C 1
ATOM 1344 O O . GLY A 1 176 ? 7.599 -0.780 5.116 1.00 84.19 176 GLY A O 1
ATOM 1345 N N . ALA A 1 177 ? 5.473 -0.045 5.105 1.00 89.62 177 ALA A N 1
ATOM 1346 C CA . ALA A 1 177 ? 5.346 0.193 6.537 1.00 89.62 177 ALA A CA 1
ATOM 1347 C C . ALA A 1 177 ? 4.646 -0.999 7.204 1.00 89.62 177 ALA A C 1
ATOM 1349 O O . ALA A 1 177 ? 3.545 -1.396 6.822 1.00 89.62 177 ALA A O 1
ATOM 1350 N N . ALA A 1 178 ? 5.278 -1.571 8.229 1.00 90.62 178 ALA A N 1
ATOM 1351 C CA . ALA A 1 178 ? 4.725 -2.705 8.975 1.00 90.62 178 ALA A CA 1
ATOM 1352 C C . ALA A 1 178 ? 3.591 -2.306 9.944 1.00 90.62 178 ALA A C 1
ATOM 1354 O O . ALA A 1 178 ? 2.905 -3.177 10.475 1.00 90.62 178 ALA A O 1
ATOM 1355 N N . SER A 1 179 ? 3.399 -1.004 10.167 1.00 94.62 179 SER A N 1
ATOM 1356 C CA . SER A 1 179 ? 2.483 -0.408 11.145 1.00 94.62 179 SER A CA 1
ATOM 1357 C C . SER A 1 179 ? 1.631 0.694 10.523 1.00 94.62 179 SER A C 1
ATOM 1359 O O . SER A 1 179 ? 2.006 1.267 9.501 1.00 94.62 179 SER A O 1
ATOM 1361 N N . ILE A 1 180 ? 0.513 1.033 11.167 1.00 97.12 180 ILE A N 1
ATOM 1362 C CA . ILE A 1 180 ? -0.220 2.274 10.878 1.00 97.12 180 ILE A CA 1
ATOM 1363 C C . ILE A 1 180 ? 0.368 3.400 11.734 1.00 97.12 180 ILE A C 1
ATOM 1365 O O . ILE A 1 180 ? 0.613 3.218 12.926 1.00 97.12 180 ILE A O 1
ATOM 1369 N N . HIS A 1 181 ? 0.618 4.558 11.128 1.00 95.62 181 HIS A N 1
ATOM 1370 C CA . HIS A 1 181 ? 1.142 5.730 11.823 1.00 95.62 181 HIS A CA 1
ATOM 1371 C C . HIS A 1 181 ? 0.003 6.720 12.049 1.00 95.62 181 HIS A C 1
ATOM 1373 O O . HIS A 1 181 ? -0.598 7.186 11.082 1.00 95.62 181 HIS A O 1
ATOM 1379 N N . LEU A 1 182 ? -0.295 7.012 13.312 1.00 96.00 182 LEU A N 1
ATOM 1380 C CA . LEU A 1 182 ? -1.458 7.791 13.740 1.00 96.00 182 LEU A CA 1
ATOM 1381 C C . LEU A 1 182 ? -1.031 9.095 14.419 1.00 96.00 182 LEU A C 1
ATOM 1383 O O . LEU A 1 182 ? 0.016 9.097 15.066 1.00 96.00 182 LEU A O 1
ATOM 1387 N N . PRO A 1 183 ? -1.855 10.160 14.383 1.00 94.44 183 PRO A N 1
ATOM 1388 C CA . PRO A 1 183 ? -1.646 11.331 15.230 1.00 94.44 183 PRO A CA 1
ATOM 1389 C C . PRO A 1 183 ? -1.533 10.916 16.699 1.00 94.44 183 PRO A C 1
ATOM 1391 O O . PRO A 1 183 ? -2.254 10.015 17.141 1.00 94.44 183 PRO A O 1
ATOM 1394 N N . SER A 1 184 ? -0.636 11.555 17.453 1.00 93.62 184 SER A N 1
ATOM 1395 C CA . SER A 1 184 ? -0.304 11.108 18.813 1.00 93.62 184 SER A CA 1
ATOM 1396 C C . SER A 1 184 ? -1.523 11.093 19.741 1.00 93.62 184 SER A C 1
ATOM 1398 O O . SER A 1 184 ? -1.660 10.187 20.553 1.00 93.62 184 SER A O 1
ATOM 1400 N N . ASP A 1 185 ? -2.466 12.025 19.576 1.00 92.88 185 ASP A N 1
ATOM 1401 C CA . ASP A 1 185 ? -3.680 12.080 20.396 1.00 92.88 185 ASP A CA 1
ATOM 1402 C C . ASP A 1 185 ? -4.663 10.928 20.110 1.00 92.88 185 ASP A C 1
ATOM 1404 O O . ASP A 1 185 ? -5.348 10.461 21.021 1.00 92.88 185 ASP A O 1
ATOM 1408 N N . VAL A 1 186 ? -4.738 10.456 18.861 1.00 95.12 186 VAL A N 1
ATOM 1409 C CA . VAL A 1 186 ? -5.504 9.257 18.487 1.00 95.12 186 VAL A CA 1
ATOM 1410 C C . VAL A 1 186 ? -4.786 8.016 19.005 1.00 95.12 186 VAL A C 1
ATOM 1412 O O . VAL A 1 186 ? -5.412 7.154 19.617 1.00 95.12 186 VAL A O 1
ATOM 1415 N N . PHE A 1 187 ? -3.469 7.945 18.802 1.00 96.06 187 PHE A N 1
ATOM 1416 C CA . PHE A 1 187 ? -2.628 6.846 19.269 1.00 96.06 187 PHE A CA 1
ATOM 1417 C C . PHE A 1 187 ? -2.755 6.628 20.784 1.00 96.06 187 PHE A C 1
ATOM 1419 O O . PHE A 1 187 ? -3.021 5.507 21.214 1.00 96.06 187 PHE A O 1
ATOM 1426 N N . ASP A 1 188 ? -2.633 7.687 21.586 1.00 94.44 188 ASP A N 1
ATOM 1427 C CA . ASP A 1 188 ? -2.690 7.608 23.049 1.00 94.44 188 ASP A CA 1
ATOM 1428 C C . ASP A 1 188 ? -4.052 7.100 23.546 1.00 94.44 188 ASP A C 1
ATOM 1430 O O . ASP A 1 188 ? -4.122 6.309 24.491 1.00 94.44 188 ASP A O 1
ATOM 1434 N N . LEU A 1 189 ? -5.144 7.502 22.886 1.00 93.81 189 LEU A N 1
ATOM 1435 C CA . LEU A 1 189 ? -6.484 7.002 23.199 1.00 93.81 189 LEU A CA 1
ATOM 1436 C C . LEU A 1 189 ? -6.624 5.515 22.893 1.00 93.81 189 LEU A C 1
ATOM 1438 O O . LEU A 1 189 ? -7.175 4.786 23.713 1.00 93.81 189 LEU A O 1
ATOM 1442 N N . VAL A 1 190 ? -6.106 5.068 21.748 1.00 94.94 190 VAL A N 1
ATOM 1443 C CA . VAL A 1 190 ? -6.131 3.653 21.362 1.00 94.94 190 VAL A CA 1
ATOM 1444 C C . VAL A 1 190 ? -5.300 2.815 22.326 1.00 94.94 190 VAL A C 1
ATOM 1446 O O . VAL A 1 190 ? -5.780 1.795 22.806 1.00 94.94 190 VAL A O 1
ATOM 1449 N N . MET A 1 191 ? -4.084 3.249 22.663 1.00 94.50 191 MET A N 1
ATOM 1450 C CA . MET A 1 191 ? -3.231 2.512 23.600 1.00 94.50 191 MET A CA 1
ATOM 1451 C C . MET A 1 191 ? -3.842 2.431 24.998 1.00 94.50 191 MET A C 1
ATOM 1453 O O . MET A 1 191 ? -3.752 1.388 25.642 1.00 94.50 191 MET A O 1
ATOM 1457 N N . THR A 1 192 ? -4.514 3.496 25.441 1.00 91.56 192 THR A N 1
ATOM 1458 C CA . THR A 1 192 ? -5.246 3.500 26.713 1.00 91.56 192 THR A CA 1
ATOM 1459 C C . THR A 1 192 ? -6.432 2.534 26.686 1.00 91.56 192 THR A C 1
ATOM 1461 O O . THR A 1 192 ? -6.621 1.788 27.642 1.00 91.56 192 THR A O 1
ATOM 1464 N N . ASP A 1 193 ? -7.217 2.527 25.604 1.00 89.31 193 ASP A N 1
ATOM 1465 C CA . ASP A 1 193 ? -8.383 1.642 25.448 1.00 89.31 193 ASP A CA 1
ATOM 1466 C C . ASP A 1 193 ? -7.981 0.162 25.395 1.00 89.31 193 ASP A C 1
ATOM 1468 O O . ASP A 1 193 ? -8.614 -0.687 26.018 1.00 89.31 193 ASP A O 1
ATOM 1472 N N . LEU A 1 194 ? -6.866 -0.132 24.723 1.00 91.94 194 LEU A N 1
ATOM 1473 C CA . LEU A 1 194 ? -6.292 -1.473 24.635 1.00 91.94 194 LEU A CA 1
ATOM 1474 C C . LEU A 1 194 ? -5.620 -1.947 25.932 1.00 91.94 194 LEU A C 1
ATOM 1476 O O . LEU A 1 194 ? -5.294 -3.129 26.040 1.00 91.94 194 LEU A O 1
ATOM 1480 N N . GLY A 1 195 ? -5.368 -1.048 26.890 1.00 91.38 195 GLY A N 1
ATOM 1481 C CA . GLY A 1 195 ? -4.534 -1.346 28.054 1.00 91.38 195 GLY A CA 1
ATOM 1482 C C . GLY A 1 195 ? -3.107 -1.735 27.659 1.00 91.38 195 GLY A C 1
ATOM 1483 O O . GLY A 1 195 ? -2.516 -2.602 28.294 1.00 91.38 195 GLY A O 1
ATOM 1484 N N . ALA A 1 196 ? -2.574 -1.147 26.583 1.00 91.31 196 ALA A N 1
ATOM 1485 C CA . ALA A 1 196 ? -1.250 -1.484 26.077 1.00 91.31 196 ALA A CA 1
ATOM 1486 C C . ALA A 1 196 ? -0.157 -0.982 27.028 1.00 91.31 196 ALA A C 1
ATOM 1488 O O . ALA A 1 196 ? -0.116 0.199 27.384 1.00 91.31 196 ALA A O 1
ATOM 1489 N N . GLU A 1 197 ? 0.754 -1.872 27.419 1.00 82.00 197 GLU A N 1
ATOM 1490 C CA . GLU A 1 197 ? 1.732 -1.596 28.467 1.00 82.00 197 GLU A CA 1
ATOM 1491 C C . GLU A 1 197 ? 3.164 -1.444 27.956 1.00 82.00 197 GLU A C 1
ATOM 1493 O O . GLU A 1 197 ? 3.592 -2.004 26.939 1.00 82.00 197 GLU A O 1
ATOM 1498 N N . GLY A 1 198 ? 3.936 -0.713 28.761 1.00 80.19 198 GLY A N 1
ATOM 1499 C CA . GLY A 1 198 ? 5.374 -0.600 28.620 1.00 80.19 198 GLY A CA 1
ATOM 1500 C C . GLY A 1 198 ? 5.804 0.190 27.389 1.00 80.19 198 GLY A C 1
ATOM 1501 O O . GLY A 1 198 ? 4.991 0.749 26.651 1.00 80.19 198 GLY A O 1
ATOM 1502 N N . PRO A 1 199 ? 7.123 0.272 27.160 1.00 77.94 199 PRO A N 1
ATOM 1503 C CA . PRO A 1 199 ? 7.626 0.883 25.953 1.00 77.94 199 PRO A CA 1
ATOM 1504 C C . PRO A 1 199 ? 7.012 0.189 24.731 1.00 77.94 199 PRO A C 1
ATOM 1506 O O . PRO A 1 199 ? 6.571 0.882 23.817 1.00 77.94 199 PRO A O 1
ATOM 1509 N N . ASP A 1 200 ? 7.000 -1.141 24.695 1.00 79.44 200 ASP A N 1
ATOM 1510 C CA . ASP A 1 200 ? 6.770 -1.943 23.488 1.00 79.44 200 ASP A CA 1
ATOM 1511 C C . ASP A 1 200 ? 5.297 -2.113 23.091 1.00 79.44 200 ASP A C 1
ATOM 1513 O O . ASP A 1 200 ? 5.025 -2.860 22.159 1.00 79.44 200 ASP A O 1
ATOM 1517 N N . TYR A 1 201 ? 4.375 -1.386 23.737 1.00 88.12 201 TYR A N 1
ATOM 1518 C CA . TYR A 1 201 ? 2.942 -1.358 23.415 1.00 88.12 201 TYR A CA 1
ATOM 1519 C C . TYR A 1 201 ? 2.361 -2.770 23.276 1.00 88.12 201 TYR A C 1
ATOM 1521 O O . TYR A 1 201 ? 1.807 -3.145 22.238 1.00 88.12 201 TYR A O 1
ATOM 1529 N N . LEU A 1 202 ? 2.569 -3.574 24.320 1.00 91.81 202 LEU A N 1
ATOM 1530 C CA . LEU A 1 202 ? 2.132 -4.964 24.363 1.00 91.81 202 LEU A CA 1
ATOM 1531 C C . LEU A 1 202 ? 0.736 -5.069 24.968 1.00 91.81 202 LEU A C 1
ATOM 1533 O O . LEU A 1 202 ? 0.421 -4.356 25.917 1.00 91.81 202 LEU A O 1
ATOM 1537 N N . ILE A 1 203 ? -0.064 -5.991 24.441 1.00 93.50 203 ILE A N 1
ATOM 1538 C CA . ILE A 1 203 ? -1.353 -6.387 25.014 1.00 93.50 203 ILE A CA 1
ATOM 1539 C C . ILE A 1 203 ? -1.375 -7.895 25.261 1.00 93.50 203 ILE A C 1
ATOM 1541 O O . ILE A 1 203 ? -0.771 -8.667 24.514 1.00 93.50 203 ILE A O 1
ATOM 1545 N N . ASP A 1 204 ? -2.109 -8.323 26.282 1.00 91.75 204 ASP A N 1
ATOM 1546 C CA . ASP A 1 204 ? -2.188 -9.739 26.671 1.00 91.75 204 ASP A CA 1
ATOM 1547 C C . ASP A 1 204 ? -3.315 -10.488 25.958 1.00 91.75 204 ASP A C 1
ATOM 1549 O O . ASP A 1 204 ? -3.310 -11.712 25.853 1.00 91.75 204 ASP A O 1
ATOM 1553 N N . THR A 1 205 ? -4.334 -9.766 25.495 1.00 91.00 205 THR A N 1
ATOM 1554 C CA . THR A 1 205 ? -5.533 -10.347 24.889 1.00 91.00 205 THR A CA 1
ATOM 1555 C C . THR A 1 205 ? -5.942 -9.527 23.678 1.00 91.00 205 THR A C 1
ATOM 1557 O O . THR A 1 205 ? -5.990 -8.301 23.740 1.00 91.00 205 THR A O 1
ATOM 1560 N N . LEU A 1 206 ? -6.247 -10.211 22.573 1.00 91.12 206 LEU A N 1
ATOM 1561 C CA . LEU A 1 206 ? -6.801 -9.559 21.393 1.00 91.12 206 LEU A CA 1
ATOM 1562 C C . LEU A 1 206 ? -8.224 -9.067 21.683 1.00 91.12 206 LEU A C 1
ATOM 1564 O O . LEU A 1 206 ? -9.037 -9.845 22.191 1.00 91.12 206 LEU A O 1
ATOM 1568 N N . PRO A 1 207 ? -8.552 -7.818 21.318 1.00 91.94 207 PRO A N 1
ATOM 1569 C CA . PRO A 1 207 ? -9.927 -7.354 21.345 1.00 91.94 207 PRO A CA 1
ATOM 1570 C C . PRO A 1 207 ? -10.828 -8.187 20.414 1.00 91.94 207 PRO A C 1
ATOM 1572 O O . PRO A 1 207 ? -10.338 -8.779 19.448 1.00 91.94 207 PRO A O 1
ATOM 1575 N N . PRO A 1 208 ? -12.148 -8.200 20.662 1.00 91.69 208 PRO A N 1
ATOM 1576 C CA . PRO A 1 208 ? -13.131 -8.827 19.779 1.00 91.69 208 PRO A CA 1
ATOM 1577 C C . PRO A 1 208 ? -13.063 -8.273 18.350 1.00 91.69 208 PRO A C 1
ATOM 1579 O O . PRO A 1 208 ? -12.784 -7.090 18.165 1.00 91.69 208 PRO A O 1
ATOM 1582 N N . ASP A 1 209 ? -13.408 -9.085 17.345 1.00 87.50 209 ASP A N 1
ATOM 1583 C CA . ASP A 1 209 ? -13.300 -8.709 15.921 1.00 87.50 209 ASP A CA 1
ATOM 1584 C C . ASP A 1 209 ? -14.141 -7.479 15.524 1.00 87.50 209 ASP A C 1
ATOM 1586 O O . ASP A 1 209 ? -13.833 -6.807 14.544 1.00 87.50 209 ASP A O 1
ATOM 1590 N N . GLY A 1 210 ? -15.181 -7.142 16.295 1.00 92.62 210 GLY A N 1
ATOM 1591 C CA . GLY A 1 210 ? -15.962 -5.911 16.113 1.00 92.62 210 GLY A CA 1
ATOM 1592 C C . GLY A 1 210 ? -15.282 -4.637 16.634 1.00 92.62 210 GLY A C 1
ATOM 1593 O O . GLY A 1 210 ? -15.847 -3.556 16.500 1.00 92.62 210 GLY A O 1
ATOM 1594 N N . SER A 1 211 ? -14.100 -4.748 17.247 1.00 95.88 211 SER A N 1
ATOM 1595 C CA . SER A 1 211 ? -13.328 -3.624 17.785 1.00 95.88 211 SER A CA 1
ATOM 1596 C C . SER A 1 211 ? -12.119 -3.320 16.897 1.00 95.88 211 SER A C 1
ATOM 1598 O O . SER A 1 211 ? -11.436 -4.227 16.414 1.00 95.88 211 SER A O 1
ATOM 1600 N N . GLY A 1 212 ? -11.836 -2.041 16.671 1.00 97.06 212 GLY A N 1
ATOM 1601 C CA . GLY A 1 212 ? -10.801 -1.616 15.736 1.00 97.06 212 GLY A CA 1
ATOM 1602 C C . GLY A 1 212 ? -10.850 -0.129 15.421 1.00 97.06 212 GLY A C 1
ATOM 1603 O O . GLY A 1 212 ? -11.405 0.667 16.176 1.00 97.06 212 GLY A O 1
ATOM 1604 N N . LEU A 1 213 ? -10.272 0.238 14.280 1.00 98.19 213 LEU A N 1
ATOM 1605 C CA . LEU A 1 213 ? -10.229 1.612 13.788 1.00 98.19 213 LEU A CA 1
ATOM 1606 C C . LEU A 1 213 ? -10.972 1.720 12.459 1.00 98.19 213 LEU A C 1
ATOM 1608 O O . LEU A 1 213 ? -10.679 0.969 11.532 1.00 98.19 213 LEU A O 1
ATOM 1612 N N . SER A 1 214 ? -11.903 2.666 12.349 1.00 97.94 214 SER A N 1
ATOM 1613 C CA . SER A 1 214 ? -12.535 3.023 11.074 1.00 97.94 214 SER A CA 1
ATOM 1614 C C . SER A 1 214 ? -11.888 4.284 10.512 1.00 97.94 214 SER A C 1
ATOM 1616 O O . SER A 1 214 ? -11.870 5.316 11.182 1.00 97.94 214 SER A O 1
ATOM 1618 N N . PHE A 1 215 ? -11.352 4.206 9.296 1.00 97.31 215 PHE A N 1
ATOM 1619 C CA . PHE A 1 215 ? -10.734 5.327 8.587 1.00 97.31 215 PHE A CA 1
ATOM 1620 C C . PHE A 1 215 ? -11.708 5.865 7.550 1.00 97.31 215 PHE A C 1
ATOM 1622 O O . PHE A 1 215 ? -12.041 5.148 6.607 1.00 97.31 215 PHE A O 1
ATOM 1629 N N . THR A 1 216 ? -12.138 7.117 7.706 1.00 95.12 216 THR A N 1
ATOM 1630 C CA . THR A 1 216 ? -13.090 7.755 6.788 1.00 95.12 216 THR A CA 1
ATOM 1631 C C . THR A 1 216 ? -12.367 8.728 5.866 1.00 95.12 216 THR A C 1
ATOM 1633 O O . THR A 1 216 ? -11.765 9.701 6.326 1.00 95.12 216 THR A O 1
ATOM 1636 N N . PHE A 1 217 ? -12.434 8.468 4.564 1.00 92.19 217 PHE A N 1
ATOM 1637 C CA . PHE A 1 217 ? -11.843 9.272 3.498 1.00 92.19 217 PHE A CA 1
ATOM 1638 C C . PHE A 1 217 ? -12.762 10.429 3.080 1.00 92.19 217 PHE A C 1
ATOM 1640 O O . PHE A 1 217 ? -13.963 10.425 3.347 1.00 92.19 217 PHE A O 1
ATOM 1647 N N . ALA A 1 218 ? -12.187 11.439 2.420 1.00 88.00 218 ALA A N 1
ATOM 1648 C CA . ALA A 1 218 ? -12.882 12.672 2.023 1.00 88.00 218 ALA A CA 1
ATOM 1649 C C . ALA A 1 218 ? -14.103 12.479 1.111 1.00 88.00 218 ALA A C 1
ATOM 1651 O O . ALA A 1 218 ? -14.985 13.333 1.073 1.00 88.00 218 ALA A O 1
ATOM 1652 N N . ASP A 1 219 ? -14.178 11.365 0.392 1.00 84.12 219 ASP A N 1
ATOM 1653 C CA . ASP A 1 219 ? -15.287 11.019 -0.497 1.00 84.12 219 ASP A CA 1
ATOM 1654 C C . ASP A 1 219 ? -16.398 10.199 0.187 1.00 84.12 219 ASP A C 1
ATOM 1656 O O . ASP A 1 219 ? -17.359 9.791 -0.474 1.00 84.12 219 ASP A O 1
ATOM 1660 N N . GLY A 1 220 ? -16.261 9.957 1.495 1.00 87.56 220 GLY A N 1
ATOM 1661 C CA . GLY A 1 220 ? -17.195 9.198 2.319 1.00 87.56 220 GLY A CA 1
ATOM 1662 C C . GLY A 1 220 ? -16.920 7.695 2.394 1.00 87.56 220 GLY A C 1
ATOM 1663 O O . GLY A 1 220 ? -17.668 7.003 3.081 1.00 87.56 220 GLY A O 1
ATOM 1664 N N . LEU A 1 221 ? -15.879 7.169 1.734 1.00 91.69 221 LEU A N 1
ATOM 1665 C CA . LEU A 1 221 ? -15.465 5.780 1.942 1.00 91.69 221 LEU A CA 1
ATOM 1666 C C . LEU A 1 221 ? -14.975 5.593 3.381 1.00 91.69 221 LEU A C 1
ATOM 1668 O O . LEU A 1 221 ? -14.123 6.349 3.845 1.00 91.69 221 LEU A O 1
ATOM 1672 N N . SER A 1 222 ? -15.442 4.544 4.056 1.00 95.44 222 SER A N 1
ATOM 1673 C CA . SER A 1 222 ? -14.903 4.126 5.351 1.00 95.44 222 SER A CA 1
ATOM 1674 C C . SER A 1 222 ? -14.341 2.712 5.264 1.00 95.44 222 SER A C 1
ATOM 1676 O O . SER A 1 222 ? -15.030 1.794 4.822 1.00 95.44 222 SER A O 1
ATOM 1678 N N . ILE A 1 223 ? -13.099 2.527 5.714 1.00 97.75 223 ILE A N 1
ATOM 1679 C CA . ILE A 1 223 ? -12.464 1.210 5.840 1.00 97.75 223 ILE A CA 1
ATOM 1680 C C . ILE A 1 223 ? -12.249 0.906 7.317 1.00 97.75 223 ILE A C 1
ATOM 1682 O O . ILE A 1 223 ? -11.531 1.626 8.012 1.00 97.75 223 ILE A O 1
ATOM 1686 N N . PHE A 1 224 ? -12.850 -0.188 7.780 1.00 97.88 224 PHE A N 1
ATOM 1687 C CA . PHE A 1 224 ? -12.670 -0.691 9.134 1.00 97.88 224 PHE A CA 1
ATOM 1688 C C . PHE A 1 224 ? -11.506 -1.683 9.200 1.00 97.88 224 PHE A C 1
ATOM 1690 O O . PHE A 1 224 ? -11.475 -2.668 8.464 1.00 97.88 224 PHE A O 1
ATOM 1697 N N . VAL A 1 225 ? -10.566 -1.434 10.109 1.00 97.94 225 VAL A N 1
ATOM 1698 C CA . VAL A 1 225 ? -9.428 -2.306 10.401 1.00 97.94 225 VAL A CA 1
ATOM 1699 C C . VAL A 1 225 ? -9.612 -2.878 11.809 1.00 97.94 225 VAL A C 1
ATOM 1701 O O . VAL A 1 225 ? -9.513 -2.120 12.778 1.00 97.94 225 VAL A O 1
ATOM 1704 N N . PRO A 1 226 ? -9.863 -4.190 11.965 1.00 96.81 226 PRO A N 1
ATOM 1705 C CA . PRO A 1 226 ? -10.015 -4.789 13.284 1.00 96.81 226 PRO A CA 1
ATOM 1706 C C . PRO A 1 226 ? -8.681 -4.838 14.035 1.00 96.81 226 PRO A C 1
ATOM 1708 O O . PRO A 1 226 ? -7.619 -5.012 13.427 1.00 96.81 226 PRO A O 1
ATOM 1711 N N . TYR A 1 227 ? -8.715 -4.757 15.369 1.00 95.56 227 TYR A N 1
ATOM 1712 C CA . TYR A 1 227 ? -7.500 -4.871 16.190 1.00 95.56 227 TYR A CA 1
ATOM 1713 C C . TYR A 1 227 ? -6.760 -6.195 15.982 1.00 95.56 227 TYR A C 1
ATOM 1715 O O . TYR A 1 227 ? -5.530 -6.213 16.032 1.00 95.56 227 TYR A O 1
ATOM 1723 N N . SER A 1 228 ? -7.475 -7.275 15.648 1.00 93.50 228 SER A N 1
ATOM 1724 C CA . SER A 1 228 ? -6.874 -8.562 15.285 1.00 93.50 228 SER A CA 1
ATOM 1725 C C . SER A 1 228 ? -5.945 -8.476 14.064 1.00 93.50 228 SER A C 1
ATOM 1727 O O . SER A 1 228 ? -5.010 -9.263 13.972 1.00 93.50 228 SER A O 1
ATOM 1729 N N . GLN A 1 229 ? -6.106 -7.480 13.182 1.00 95.12 229 GLN A N 1
ATOM 1730 C CA . GLN A 1 229 ? -5.199 -7.220 12.052 1.00 95.12 229 GLN A CA 1
ATOM 1731 C C . GLN A 1 229 ? -4.073 -6.232 12.379 1.00 95.12 229 GLN A C 1
ATOM 1733 O O . GLN A 1 229 ? -3.130 -6.092 11.595 1.00 95.12 229 GLN A O 1
ATOM 1738 N N . MET A 1 230 ? -4.142 -5.562 13.531 1.00 95.44 230 MET A N 1
ATOM 1739 C CA . MET A 1 230 ? -3.166 -4.579 14.013 1.00 95.44 230 MET A CA 1
ATOM 1740 C C . MET A 1 230 ? -2.295 -5.116 15.151 1.00 95.44 230 MET A C 1
ATOM 1742 O O . MET A 1 230 ? -1.501 -4.362 15.696 1.00 95.44 230 MET A O 1
ATOM 1746 N N . ALA A 1 231 ? -2.409 -6.391 15.514 1.00 93.69 231 ALA A N 1
ATOM 1747 C CA . ALA A 1 231 ? -1.696 -6.971 16.644 1.00 93.69 231 ALA A CA 1
ATOM 1748 C C . ALA A 1 231 ? -0.975 -8.260 16.226 1.00 93.69 231 ALA A C 1
ATOM 1750 O O . ALA A 1 231 ? -1.603 -9.239 15.828 1.00 93.69 231 ALA A O 1
ATOM 1751 N N . ALA A 1 232 ? 0.357 -8.255 16.295 1.00 91.06 232 ALA A N 1
ATOM 1752 C CA . ALA A 1 232 ? 1.185 -9.400 15.927 1.00 91.06 232 ALA A CA 1
ATOM 1753 C C . ALA A 1 232 ? 1.524 -10.246 17.162 1.00 91.06 232 ALA A C 1
ATOM 1755 O O . ALA A 1 232 ? 2.012 -9.689 18.147 1.00 91.06 232 ALA A O 1
ATOM 1756 N N . PRO A 1 233 ? 1.331 -11.576 17.130 1.00 88.25 233 PRO A N 1
ATOM 1757 C CA . PRO A 1 233 ? 1.717 -12.428 18.247 1.00 88.25 233 PRO A CA 1
ATOM 1758 C C . PRO A 1 233 ? 3.240 -12.410 18.433 1.00 88.25 233 PRO A C 1
ATOM 1760 O O . PRO A 1 233 ? 3.999 -12.543 17.470 1.00 88.25 233 PRO A O 1
ATOM 1763 N N . ILE A 1 234 ? 3.683 -12.277 19.681 1.00 84.56 234 ILE A N 1
ATOM 1764 C CA . ILE A 1 234 ? 5.085 -12.426 20.081 1.00 84.56 234 ILE A CA 1
ATOM 1765 C C . ILE A 1 234 ? 5.243 -13.617 21.037 1.00 84.56 234 ILE A C 1
ATOM 1767 O O . ILE A 1 234 ? 4.269 -14.236 21.470 1.00 84.56 234 ILE A O 1
ATOM 1771 N N . LEU A 1 235 ? 6.489 -13.982 21.349 1.00 73.12 235 LEU A N 1
ATOM 1772 C CA . LEU A 1 235 ? 6.771 -15.041 22.322 1.00 73.12 235 LEU A CA 1
ATOM 1773 C C . LEU A 1 235 ? 6.132 -14.686 23.682 1.00 73.12 235 LEU A C 1
ATOM 1775 O O . LEU A 1 235 ? 6.165 -13.526 24.087 1.00 73.12 235 LEU A O 1
ATOM 1779 N N . SER A 1 236 ? 5.589 -15.694 24.377 1.00 74.00 236 SER A N 1
ATOM 1780 C CA . SER A 1 236 ? 4.936 -15.585 25.701 1.00 74.00 236 SER A CA 1
ATOM 1781 C C . SER A 1 236 ? 3.464 -15.131 25.727 1.00 74.00 236 SER A C 1
ATOM 1783 O O . SER A 1 236 ? 3.033 -14.579 26.729 1.00 74.00 236 SER A O 1
ATOM 1785 N N . ASN A 1 237 ? 2.668 -15.410 24.685 1.00 79.31 237 ASN A N 1
ATOM 1786 C CA . ASN A 1 237 ? 1.223 -15.088 24.620 1.00 79.31 237 ASN A CA 1
ATOM 1787 C C . ASN A 1 237 ? 0.875 -13.587 24.683 1.00 79.31 237 ASN A C 1
ATOM 1789 O O . ASN A 1 237 ? -0.284 -13.243 24.893 1.00 79.31 237 ASN A O 1
ATOM 1793 N N . HIS A 1 238 ? 1.843 -12.703 24.455 1.00 89.06 238 HIS A N 1
ATOM 1794 C CA . HIS A 1 238 ? 1.589 -11.276 24.275 1.00 89.06 238 HIS A CA 1
ATOM 1795 C C . HIS A 1 238 ? 1.442 -10.944 22.788 1.00 89.06 238 HIS A C 1
ATOM 1797 O O . HIS A 1 238 ? 1.927 -11.672 21.913 1.00 89.06 238 HIS A O 1
ATOM 1803 N N . TYR A 1 239 ? 0.826 -9.804 22.501 1.00 92.88 239 TYR A N 1
ATOM 1804 C CA . TYR A 1 239 ? 0.720 -9.250 21.160 1.00 92.88 239 TYR A CA 1
ATOM 1805 C C . TYR A 1 239 ? 1.370 -7.874 21.113 1.00 92.88 239 TYR A C 1
ATOM 1807 O O . TYR A 1 239 ? 1.118 -7.023 21.960 1.00 92.88 239 TYR A O 1
ATOM 1815 N N . LEU A 1 240 ? 2.185 -7.655 20.089 1.00 92.81 240 LEU A N 1
ATOM 1816 C CA . LEU A 1 240 ? 2.728 -6.351 19.745 1.00 92.81 240 LEU A CA 1
ATOM 1817 C C . LEU A 1 240 ? 1.698 -5.575 18.925 1.00 92.81 240 LEU A C 1
ATOM 1819 O O . LEU A 1 240 ? 1.315 -6.024 17.840 1.00 92.81 240 LEU A O 1
ATOM 1823 N N . VAL A 1 241 ? 1.301 -4.394 19.396 1.00 95.12 241 VAL A N 1
ATOM 1824 C CA . VAL A 1 241 ? 0.422 -3.506 18.631 1.00 95.12 241 VAL A CA 1
ATOM 1825 C C . VAL A 1 241 ? 1.219 -2.801 17.525 1.00 95.12 241 VAL A C 1
ATOM 1827 O O . VAL A 1 241 ? 2.230 -2.146 17.762 1.00 95.12 241 VAL A O 1
ATOM 1830 N N . LEU A 1 242 ? 0.751 -2.924 16.285 1.00 95.19 242 LEU A N 1
ATOM 1831 C CA . LEU A 1 242 ? 1.365 -2.410 15.057 1.00 95.19 242 LEU A CA 1
ATOM 1832 C C . LEU A 1 242 ? 0.897 -0.981 14.745 1.00 95.19 242 LEU A C 1
ATOM 1834 O O . LEU A 1 242 ? 0.524 -0.665 13.611 1.00 95.19 242 LEU A O 1
ATOM 1838 N N . LEU A 1 243 ? 0.920 -0.118 15.757 1.00 96.06 243 LEU A N 1
ATOM 1839 C CA . LEU A 1 243 ? 0.614 1.306 15.651 1.00 96.06 243 LEU A CA 1
ATOM 1840 C C . LEU A 1 243 ? 1.826 2.124 16.100 1.00 96.06 243 LEU A C 1
ATOM 1842 O O . LEU A 1 243 ? 2.559 1.714 16.997 1.00 96.06 243 LEU A O 1
ATOM 1846 N N . VAL A 1 244 ? 2.032 3.289 15.491 1.00 93.62 244 VAL A N 1
ATOM 1847 C CA . VAL A 1 244 ? 3.132 4.205 15.831 1.00 93.62 244 VAL A CA 1
ATOM 1848 C C . VAL A 1 244 ? 2.597 5.639 15.904 1.00 93.62 244 VAL A C 1
ATOM 1850 O O . VAL A 1 244 ? 1.846 6.033 15.010 1.00 93.62 244 VAL A O 1
ATOM 1853 N N . PRO A 1 245 ? 2.974 6.445 16.914 1.00 94.00 245 PRO A N 1
ATOM 1854 C CA . PRO A 1 245 ? 2.593 7.852 16.955 1.00 94.00 245 PRO A CA 1
ATOM 1855 C C . PRO A 1 245 ? 3.403 8.664 15.930 1.00 94.00 245 PRO A C 1
ATOM 1857 O O . PRO A 1 245 ? 4.628 8.540 15.844 1.00 94.00 245 PRO A O 1
ATOM 1860 N N . ASN A 1 246 ? 2.722 9.502 15.153 1.00 90.50 246 ASN A N 1
ATOM 1861 C CA . ASN A 1 246 ? 3.283 10.402 14.152 1.00 90.50 246 ASN A CA 1
ATOM 1862 C C . ASN A 1 246 ? 2.359 11.611 13.923 1.00 90.50 246 ASN A C 1
ATOM 1864 O O . ASN A 1 246 ? 1.260 11.459 13.397 1.00 90.50 246 ASN A O 1
ATOM 1868 N N . ASP A 1 247 ? 2.827 12.821 14.240 1.00 88.81 247 ASP A N 1
ATOM 1869 C CA . ASP A 1 247 ? 2.035 14.055 14.065 1.00 88.81 247 ASP A CA 1
ATOM 1870 C C . ASP A 1 24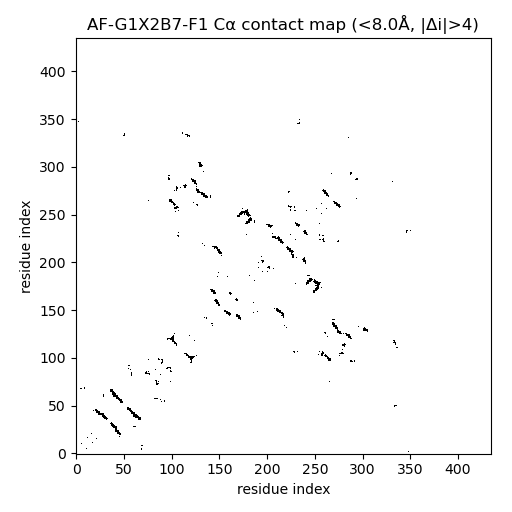7 ? 2.167 14.691 12.664 1.00 88.81 247 ASP A C 1
ATOM 1872 O O . ASP A 1 247 ? 1.534 15.717 12.377 1.00 88.81 247 ASP A O 1
ATOM 1876 N N . GLY A 1 248 ? 2.995 14.085 11.802 1.00 86.94 248 GLY A N 1
ATOM 1877 C CA . GLY A 1 248 ? 3.084 14.389 10.373 1.00 86.94 248 GLY A CA 1
ATOM 1878 C C . GLY A 1 248 ? 1.945 13.752 9.569 1.00 86.94 248 GLY A C 1
ATOM 1879 O O . GLY A 1 248 ? 0.786 13.777 9.987 1.00 86.94 248 GLY A O 1
ATOM 1880 N N . ASP A 1 249 ? 2.277 13.184 8.408 1.00 87.31 249 ASP A N 1
ATOM 1881 C CA . ASP A 1 249 ? 1.306 12.470 7.572 1.00 87.31 249 ASP A CA 1
ATOM 1882 C C . ASP A 1 249 ? 0.893 11.133 8.199 1.00 87.31 249 ASP A C 1
ATOM 1884 O O . ASP A 1 249 ? 1.706 10.413 8.790 1.00 87.31 249 ASP A O 1
ATOM 1888 N N . ILE A 1 250 ? -0.374 10.765 8.028 1.00 93.56 250 ILE A N 1
ATOM 1889 C CA . ILE A 1 250 ? -0.868 9.449 8.441 1.00 93.56 250 ILE A CA 1
ATOM 1890 C C . ILE A 1 250 ? -0.312 8.410 7.468 1.00 93.56 250 ILE A C 1
ATOM 1892 O O . ILE A 1 250 ? -0.412 8.580 6.256 1.00 93.56 250 ILE A O 1
ATOM 1896 N N . ILE A 1 251 ? 0.257 7.315 7.968 1.00 94.62 251 ILE A N 1
ATOM 1897 C CA . ILE A 1 251 ? 0.735 6.223 7.105 1.00 94.62 251 ILE A CA 1
ATOM 1898 C C . ILE A 1 251 ? -0.173 5.023 7.315 1.00 94.62 251 ILE A C 1
ATOM 1900 O O . ILE A 1 251 ? -0.197 4.435 8.394 1.00 94.62 251 ILE A O 1
ATOM 1904 N N . LEU A 1 252 ? -0.900 4.644 6.270 1.00 97.06 252 LEU A N 1
ATOM 1905 C CA . LEU A 1 252 ? -1.726 3.445 6.231 1.00 97.06 252 LEU A CA 1
ATOM 1906 C C . LEU A 1 252 ? -0.848 2.281 5.763 1.00 97.06 252 LEU A C 1
ATOM 1908 O O . LEU A 1 252 ? -0.660 2.056 4.566 1.00 97.06 252 LEU A O 1
ATOM 1912 N N . GLY A 1 253 ? -0.219 1.611 6.730 1.00 95.69 253 GLY A N 1
ATOM 1913 C CA . GLY A 1 253 ? 0.703 0.506 6.483 1.00 95.69 253 GLY A CA 1
ATOM 1914 C C . GLY A 1 253 ? 0.021 -0.847 6.304 1.00 95.69 253 GLY A C 1
ATOM 1915 O O . GLY A 1 253 ? -1.189 -0.943 6.116 1.00 95.69 253 GLY A O 1
ATOM 1916 N N . THR A 1 254 ? 0.812 -1.913 6.417 1.00 94.75 254 THR A N 1
ATOM 1917 C CA . THR A 1 254 ? 0.384 -3.306 6.202 1.00 94.75 254 THR A CA 1
ATOM 1918 C C . THR A 1 254 ? -0.947 -3.653 6.887 1.00 94.75 254 THR A C 1
ATOM 1920 O O . THR A 1 254 ? -1.777 -4.244 6.205 1.00 94.75 254 THR A O 1
ATOM 1923 N N . PRO A 1 255 ? -1.228 -3.276 8.159 1.00 96.50 255 PRO A N 1
ATOM 1924 C CA . PRO A 1 255 ? -2.519 -3.586 8.779 1.00 96.50 255 PRO A CA 1
ATOM 1925 C C . PRO A 1 255 ? -3.737 -3.041 8.017 1.00 96.50 255 PRO A C 1
ATOM 1927 O O . PRO A 1 255 ? -4.741 -3.735 7.922 1.00 96.50 255 PRO A O 1
ATOM 1930 N N . PHE A 1 256 ? -3.642 -1.851 7.411 1.00 98.06 256 PHE A N 1
ATOM 1931 C CA . PHE A 1 256 ? -4.717 -1.295 6.583 1.00 98.06 256 PHE A CA 1
ATOM 1932 C C . PHE A 1 256 ? -4.940 -2.134 5.318 1.00 98.06 256 PHE A C 1
ATOM 1934 O O . PHE A 1 256 ? -6.069 -2.504 5.010 1.00 98.06 256 PHE A O 1
ATOM 1941 N N . PHE A 1 257 ? -3.861 -2.514 4.630 1.00 97.31 257 PHE A N 1
ATOM 1942 C CA . PHE A 1 257 ? -3.921 -3.363 3.433 1.00 97.31 257 PHE A CA 1
ATOM 1943 C C . PHE A 1 257 ? -4.396 -4.803 3.703 1.00 97.31 257 PHE A C 1
ATOM 1945 O O . PHE A 1 257 ? -4.715 -5.525 2.762 1.00 97.31 257 PHE A O 1
ATOM 1952 N N . ARG A 1 258 ? -4.445 -5.252 4.964 1.00 95.88 258 ARG A N 1
ATOM 1953 C CA . ARG A 1 258 ? -5.123 -6.512 5.316 1.00 95.88 258 ARG A CA 1
ATOM 1954 C C . ARG A 1 258 ? -6.638 -6.366 5.222 1.00 95.88 258 ARG A C 1
ATOM 1956 O O . ARG A 1 258 ? -7.318 -7.310 4.855 1.00 95.88 258 ARG A O 1
ATOM 1963 N N . SER A 1 259 ? -7.170 -5.190 5.540 1.00 97.31 259 SER A N 1
ATOM 1964 C CA . SER A 1 259 ? -8.611 -4.901 5.551 1.00 97.31 259 SER A CA 1
ATOM 1965 C C . SER A 1 259 ? -9.120 -4.225 4.278 1.00 97.31 259 SER A C 1
ATOM 1967 O O . SER A 1 259 ? -10.328 -4.073 4.110 1.00 97.31 259 SER A O 1
ATOM 1969 N N . ALA A 1 260 ? -8.227 -3.836 3.371 1.00 97.81 260 ALA A N 1
ATOM 1970 C CA . ALA A 1 260 ? -8.566 -3.183 2.116 1.00 97.81 260 ALA A CA 1
ATOM 1971 C C . ALA A 1 260 ? -7.894 -3.874 0.931 1.00 97.81 260 ALA A C 1
ATOM 1973 O O . ALA A 1 260 ? -6.687 -4.112 0.941 1.00 97.81 260 ALA A O 1
ATOM 1974 N N . TYR A 1 261 ? -8.671 -4.127 -0.117 1.00 97.88 261 TYR A N 1
ATOM 1975 C CA . TYR A 1 261 ? -8.124 -4.344 -1.445 1.00 97.88 261 TYR A CA 1
ATOM 1976 C C . TYR A 1 261 ? -7.843 -2.978 -2.061 1.00 97.88 261 TYR A C 1
ATOM 1978 O O . TYR A 1 261 ? -8.707 -2.098 -2.041 1.00 97.88 261 TYR A O 1
ATOM 1986 N N . VAL A 1 262 ? -6.639 -2.800 -2.599 1.00 97.44 262 VAL A N 1
ATOM 1987 C CA . VAL A 1 262 ? -6.207 -1.524 -3.174 1.00 97.44 262 VAL A CA 1
ATOM 1988 C C . VAL A 1 262 ? -5.691 -1.755 -4.583 1.00 97.44 262 VAL A C 1
ATOM 1990 O O . VAL A 1 262 ? -4.797 -2.573 -4.791 1.00 97.44 262 VAL A O 1
ATOM 1993 N N . PHE A 1 263 ? -6.232 -1.014 -5.540 1.00 96.75 263 PHE A N 1
ATOM 1994 C CA . PHE A 1 263 ? -5.778 -0.974 -6.922 1.00 96.75 263 PHE A CA 1
ATOM 1995 C C . PHE A 1 263 ? -5.198 0.403 -7.235 1.00 96.75 263 PHE A C 1
ATOM 1997 O O . PHE A 1 263 ? -5.879 1.414 -7.083 1.00 96.75 263 PHE A O 1
ATOM 2004 N N . PHE A 1 264 ? -3.940 0.435 -7.658 1.00 95.56 264 PHE A N 1
ATOM 2005 C CA . PHE A 1 264 ? -3.239 1.641 -8.080 1.00 95.56 264 PHE A CA 1
ATOM 2006 C C . PHE A 1 264 ? -3.234 1.711 -9.599 1.00 95.56 264 PHE A C 1
ATOM 2008 O O . PHE A 1 264 ? -2.765 0.771 -10.236 1.00 95.56 264 PHE A O 1
ATOM 2015 N N . ASP A 1 265 ? -3.687 2.826 -10.164 1.00 93.50 265 ASP A N 1
ATOM 2016 C CA . ASP A 1 265 ? -3.601 3.128 -11.590 1.00 93.50 265 ASP A CA 1
ATOM 2017 C C . ASP A 1 265 ? -2.788 4.409 -11.788 1.00 93.50 265 ASP A C 1
ATOM 2019 O O . ASP A 1 265 ? -3.298 5.525 -11.662 1.00 93.50 265 ASP A O 1
ATOM 2023 N N . PHE A 1 266 ? -1.492 4.252 -12.075 1.00 92.75 266 PHE A N 1
ATOM 2024 C CA . PHE A 1 266 ? -0.597 5.400 -12.202 1.00 92.75 266 PHE A CA 1
ATOM 2025 C C . PHE A 1 266 ? -0.770 6.156 -13.516 1.00 92.75 266 PHE A C 1
ATOM 2027 O O . PHE A 1 266 ? -0.298 7.284 -13.633 1.00 92.75 266 PHE A O 1
ATOM 2034 N N . GLN A 1 267 ? -1.424 5.552 -14.510 1.00 90.38 267 GLN A N 1
ATOM 2035 C CA . GLN A 1 267 ? -1.711 6.230 -15.768 1.00 90.38 267 GLN A CA 1
ATOM 2036 C C . GLN A 1 267 ? -2.863 7.218 -15.612 1.00 90.38 267 GLN A C 1
ATOM 2038 O O . GLN A 1 267 ? -2.808 8.307 -16.180 1.00 90.38 267 GLN A O 1
ATOM 2043 N N . ASN A 1 268 ? -3.886 6.834 -14.846 1.00 89.94 268 ASN A N 1
ATOM 2044 C CA . ASN A 1 268 ? -5.056 7.670 -14.586 1.00 89.94 268 ASN A CA 1
ATOM 2045 C C . ASN A 1 268 ? -4.932 8.507 -13.299 1.00 89.94 268 ASN A C 1
ATOM 2047 O O . ASN A 1 268 ? -5.826 9.290 -12.997 1.00 89.94 268 ASN A O 1
ATOM 2051 N N . GLU A 1 269 ? -3.823 8.378 -12.559 1.00 91.69 269 GLU A N 1
ATOM 2052 C CA . GLU A 1 269 ? -3.598 9.029 -11.258 1.00 91.69 269 GLU A CA 1
ATOM 2053 C C . GLU A 1 269 ? -4.683 8.675 -10.227 1.00 91.69 269 GLU A C 1
ATOM 2055 O O . GLU A 1 269 ? -5.103 9.497 -9.409 1.00 91.69 269 GLU A O 1
ATOM 2060 N N . GLU A 1 270 ? -5.137 7.425 -10.255 1.00 91.44 270 GLU A N 1
ATOM 2061 C CA . GLU A 1 270 ? -6.278 6.932 -9.489 1.00 91.44 270 GLU A CA 1
ATOM 2062 C C . GLU A 1 270 ? -5.868 5.837 -8.500 1.00 91.44 270 GLU A C 1
ATOM 2064 O O . GLU A 1 270 ? -5.004 4.996 -8.764 1.00 91.44 270 GLU A O 1
ATOM 2069 N N . ILE A 1 271 ? -6.545 5.817 -7.352 1.00 94.19 271 ILE A N 1
ATOM 2070 C CA . ILE A 1 271 ? -6.496 4.707 -6.401 1.00 94.19 271 ILE A CA 1
ATOM 2071 C C . ILE A 1 271 ? -7.917 4.217 -6.185 1.00 94.19 271 ILE A C 1
ATOM 2073 O O . ILE A 1 271 ? -8.801 4.994 -5.834 1.00 94.19 271 ILE A O 1
ATOM 2077 N N . SER A 1 272 ? -8.137 2.922 -6.369 1.00 95.56 272 SER A N 1
ATOM 2078 C CA . SER A 1 272 ? -9.425 2.290 -6.108 1.00 95.56 272 SER A CA 1
ATOM 2079 C C . SER A 1 272 ? -9.346 1.382 -4.889 1.00 95.56 272 SER A C 1
ATOM 2081 O O . SER A 1 272 ? -8.419 0.582 -4.772 1.00 95.56 272 SER A O 1
ATOM 2083 N N . ILE A 1 273 ? -10.295 1.520 -3.966 1.00 96.81 273 ILE A N 1
ATOM 2084 C CA . ILE A 1 273 ? -10.279 0.857 -2.659 1.00 96.81 273 ILE A CA 1
ATOM 2085 C C . ILE A 1 273 ? -11.636 0.212 -2.389 1.00 96.81 273 ILE A C 1
ATOM 2087 O O . ILE A 1 273 ? -12.682 0.797 -2.669 1.00 96.81 273 ILE A O 1
ATOM 2091 N N . ALA A 1 274 ? -11.605 -0.991 -1.824 1.00 96.94 274 ALA A N 1
ATOM 2092 C CA . ALA A 1 274 ? -12.768 -1.694 -1.296 1.00 96.94 274 ALA A CA 1
ATOM 2093 C C . ALA A 1 274 ? -12.383 -2.504 -0.047 1.00 96.94 274 ALA A C 1
ATOM 2095 O O . ALA A 1 274 ? -11.211 -2.868 0.099 1.00 96.94 274 ALA A O 1
ATOM 2096 N N . PRO A 1 275 ? -13.336 -2.841 0.840 1.00 97.38 275 PRO A N 1
ATOM 2097 C CA . PRO A 1 275 ? -13.090 -3.787 1.923 1.00 97.38 275 PRO A CA 1
ATOM 2098 C C . PRO A 1 275 ? -12.608 -5.139 1.382 1.00 97.38 275 PRO A C 1
ATOM 2100 O O . PRO A 1 275 ? -13.263 -5.748 0.530 1.00 97.38 275 PRO A O 1
ATOM 2103 N N . ALA A 1 276 ? -11.466 -5.617 1.876 1.00 96.81 276 ALA A N 1
ATOM 2104 C CA . ALA A 1 276 ? -10.939 -6.929 1.512 1.00 96.81 276 ALA A CA 1
ATOM 2105 C C . ALA A 1 276 ? -11.766 -8.051 2.153 1.00 96.81 276 ALA A C 1
ATOM 2107 O O . ALA A 1 276 ? -12.230 -7.939 3.287 1.00 96.81 276 ALA A O 1
ATOM 2108 N N . LEU A 1 277 ? -11.906 -9.162 1.435 1.00 95.00 277 LEU A N 1
ATOM 2109 C CA . LEU A 1 277 ? -12.421 -10.414 1.982 1.00 95.00 277 LEU A CA 1
ATOM 2110 C C . LEU A 1 277 ? -11.267 -11.229 2.575 1.00 95.00 277 LEU A C 1
ATOM 2112 O O . LEU A 1 277 ? -10.196 -11.287 1.985 1.00 95.00 277 LEU A O 1
ATOM 2116 N N . TYR A 1 278 ? -11.470 -11.908 3.700 1.00 92.06 278 TYR A N 1
ATOM 2117 C CA . TYR A 1 278 ? -10.426 -12.740 4.312 1.00 92.06 278 TYR A CA 1
ATOM 2118 C C . TYR A 1 278 ? -10.474 -14.194 3.841 1.00 92.06 278 TYR A C 1
ATOM 2120 O O . TYR A 1 278 ? -11.551 -14.742 3.608 1.00 92.06 278 TYR A O 1
ATOM 2128 N N . ASN A 1 279 ? -9.308 -14.842 3.796 1.00 89.50 279 ASN A N 1
ATOM 2129 C CA . ASN A 1 279 ? -9.120 -16.253 3.453 1.00 89.50 279 ASN A CA 1
ATOM 2130 C C . ASN A 1 279 ? -9.654 -16.621 2.059 1.00 89.50 279 ASN A C 1
ATOM 2132 O O . ASN A 1 279 ? -10.189 -17.716 1.857 1.00 89.50 279 ASN A O 1
ATOM 2136 N N . ILE A 1 280 ? -9.534 -15.709 1.091 1.00 93.62 280 ILE A N 1
ATOM 2137 C CA . ILE A 1 280 ? -9.993 -15.958 -0.274 1.00 93.62 280 ILE A CA 1
ATOM 2138 C C . ILE A 1 280 ? -8.848 -16.478 -1.129 1.00 93.62 280 ILE A C 1
ATOM 2140 O O . ILE A 1 280 ? -7.964 -15.734 -1.551 1.00 93.62 280 ILE A O 1
ATOM 2144 N N . THR A 1 281 ? -8.929 -17.756 -1.488 1.00 92.88 281 THR A N 1
ATOM 2145 C CA . THR A 1 281 ? -8.015 -18.394 -2.446 1.00 92.88 281 THR A CA 1
ATOM 2146 C C . THR A 1 281 ? -8.525 -18.337 -3.883 1.00 92.88 281 THR A C 1
ATOM 2148 O O . THR A 1 281 ? -7.719 -18.359 -4.811 1.00 92.88 281 THR A O 1
ATOM 2151 N N . ALA A 1 282 ? -9.842 -18.203 -4.081 1.00 94.75 282 ALA A N 1
ATOM 2152 C CA . ALA A 1 282 ? -10.435 -17.991 -5.398 1.00 94.75 282 ALA A CA 1
ATOM 2153 C C . ALA A 1 282 ? -9.860 -16.730 -6.063 1.00 94.75 282 ALA A C 1
ATOM 2155 O O . ALA A 1 282 ? -9.491 -15.773 -5.379 1.00 94.75 282 ALA A O 1
ATOM 2156 N N . SER A 1 283 ? -9.780 -16.739 -7.390 1.00 95.12 283 SER A N 1
ATOM 2157 C CA . SER A 1 283 ? -9.261 -15.626 -8.182 1.00 95.12 283 SER A CA 1
ATOM 2158 C C . SER A 1 283 ? -10.120 -15.445 -9.425 1.00 95.12 283 SER A C 1
ATOM 2160 O O . SER A 1 283 ? -10.499 -16.424 -10.073 1.00 95.12 283 SER A O 1
ATOM 2162 N N . ASN A 1 284 ? -10.445 -14.196 -9.735 1.00 95.38 284 ASN A N 1
ATOM 2163 C CA . ASN A 1 284 ? -11.122 -13.794 -10.956 1.00 95.38 284 ASN A CA 1
ATOM 2164 C C . ASN A 1 284 ? -10.526 -12.459 -11.406 1.00 95.38 284 ASN A C 1
ATOM 2166 O O . ASN A 1 284 ? -10.914 -11.401 -10.917 1.00 95.38 284 ASN A O 1
ATOM 2170 N N . ILE A 1 285 ? -9.535 -12.518 -12.294 1.00 94.69 285 ILE A N 1
ATOM 2171 C CA . ILE A 1 285 ? -8.788 -11.335 -12.718 1.00 94.69 285 ILE A CA 1
ATOM 2172 C C . ILE A 1 285 ? -9.413 -10.733 -13.966 1.00 94.69 285 ILE A C 1
ATOM 2174 O O . ILE A 1 285 ? -9.627 -11.417 -14.965 1.00 94.69 285 ILE A O 1
ATOM 2178 N N . ILE A 1 286 ? -9.628 -9.424 -13.908 1.00 92.50 286 ILE A N 1
ATOM 2179 C CA . ILE A 1 286 ? -10.040 -8.602 -15.035 1.00 92.50 286 ILE A CA 1
ATOM 2180 C C . ILE A 1 286 ? -8.886 -7.683 -15.396 1.00 92.50 286 ILE A C 1
ATOM 2182 O O . ILE A 1 286 ? -8.337 -6.978 -14.550 1.00 92.50 286 ILE A O 1
ATOM 2186 N N . GLU A 1 287 ? -8.512 -7.716 -16.665 1.00 92.25 287 GLU A N 1
ATOM 2187 C CA . GLU A 1 287 ? -7.495 -6.845 -17.234 1.00 92.25 287 GLU A CA 1
ATOM 2188 C C . GLU A 1 287 ? -7.988 -5.391 -17.288 1.00 92.25 287 GLU A C 1
ATOM 2190 O O . GLU A 1 287 ? -9.141 -5.124 -17.633 1.00 92.25 287 GLU A O 1
ATOM 2195 N N . VAL A 1 288 ? -7.110 -4.448 -16.953 1.00 92.12 288 VAL A N 1
ATOM 2196 C CA . VAL A 1 288 ? -7.394 -3.006 -16.933 1.00 92.12 288 VAL A CA 1
ATOM 2197 C C . VAL A 1 288 ? -6.569 -2.313 -18.016 1.00 92.12 288 VAL A C 1
ATOM 2199 O O . VAL A 1 288 ? -5.482 -2.772 -18.369 1.00 92.12 288 VAL A O 1
ATOM 2202 N N . GLY A 1 289 ? -7.074 -1.212 -18.579 1.00 85.19 289 GLY A N 1
ATOM 2203 C CA . GLY A 1 289 ? -6.367 -0.442 -19.608 1.00 85.19 289 GLY A CA 1
ATOM 2204 C C . GLY A 1 289 ? -6.505 -0.992 -21.027 1.00 85.19 289 GLY A C 1
ATOM 2205 O O . GLY 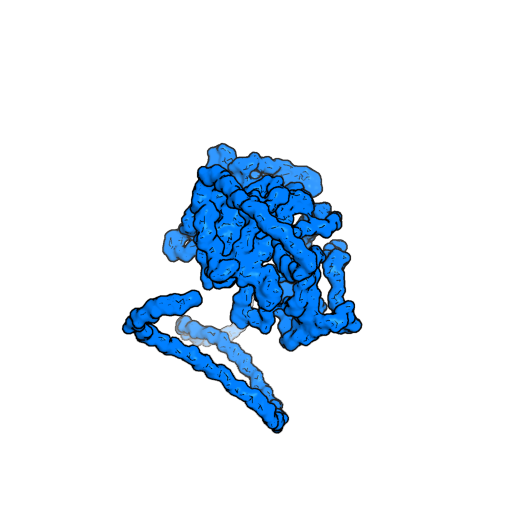A 1 289 ? -5.986 -0.380 -21.961 1.00 85.19 289 GLY A O 1
ATOM 2206 N N . ALA A 1 290 ? -7.209 -2.112 -21.229 1.00 79.00 290 ALA A N 1
ATOM 2207 C CA . ALA A 1 290 ? -7.467 -2.638 -22.566 1.00 79.00 290 ALA A CA 1
ATOM 2208 C C . ALA A 1 290 ? -8.191 -1.575 -23.414 1.00 79.00 290 ALA A C 1
ATOM 2210 O O . ALA A 1 290 ? -9.232 -1.052 -23.017 1.00 79.00 290 ALA A O 1
ATOM 2211 N N . ASN A 1 291 ? -7.632 -1.236 -24.581 1.00 76.12 291 ASN A N 1
ATOM 2212 C CA . ASN A 1 291 ? -8.105 -0.142 -25.445 1.00 76.12 291 ASN A CA 1
ATOM 2213 C C . ASN A 1 291 ? -8.160 1.242 -24.759 1.00 76.12 291 ASN A C 1
ATOM 2215 O O . ASN A 1 291 ? -9.014 2.058 -25.103 1.00 76.12 291 ASN A O 1
ATOM 2219 N N . ASN A 1 292 ? -7.260 1.511 -23.808 1.00 71.50 292 ASN A N 1
ATOM 2220 C CA . ASN A 1 292 ? -7.223 2.728 -22.985 1.00 71.50 292 ASN A CA 1
ATOM 2221 C C . ASN A 1 292 ? -8.450 2.930 -22.070 1.00 71.50 292 ASN A C 1
ATOM 2223 O O . ASN A 1 292 ? -8.719 4.062 -21.671 1.00 71.50 292 ASN A O 1
ATOM 2227 N N . ALA A 1 293 ? -9.193 1.871 -21.732 1.00 74.44 293 ALA A N 1
ATOM 2228 C CA . ALA A 1 293 ? -10.285 1.964 -20.763 1.00 74.44 293 ALA A CA 1
ATOM 2229 C C . ALA A 1 293 ? -9.749 2.132 -19.327 1.00 74.44 293 ALA A C 1
ATOM 2231 O O . ALA A 1 293 ? -8.880 1.369 -18.895 1.00 74.44 293 ALA A O 1
ATOM 2232 N N . SER A 1 294 ? -10.279 3.103 -18.580 1.00 79.81 294 SER A N 1
ATOM 2233 C CA . SER A 1 294 ? -10.040 3.233 -17.135 1.00 79.81 294 SER A CA 1
ATOM 2234 C C . SER A 1 294 ? -10.799 2.135 -16.386 1.00 79.81 294 SER A C 1
ATOM 2236 O O . SER A 1 294 ? -11.811 1.616 -16.861 1.00 79.81 294 SER A O 1
ATOM 2238 N N . ILE A 1 295 ? -10.352 1.802 -15.173 1.00 83.81 295 ILE A N 1
ATOM 2239 C CA . ILE A 1 295 ? -11.123 0.944 -14.263 1.00 83.81 295 ILE A CA 1
ATOM 2240 C C . ILE A 1 295 ? -12.546 1.486 -14.037 1.00 83.81 295 ILE A C 1
ATOM 2242 O O . ILE A 1 295 ? -13.497 0.706 -13.957 1.00 83.81 295 ILE A O 1
ATOM 2246 N N . SER A 1 296 ? -12.703 2.813 -14.060 1.00 83.75 296 SER A N 1
ATOM 2247 C CA . SER A 1 296 ? -13.983 3.517 -13.937 1.00 83.75 296 SER A CA 1
ATOM 2248 C C . SER A 1 296 ? -14.969 3.206 -15.073 1.00 83.75 296 SER A C 1
ATOM 2250 O O . SER A 1 296 ? -16.178 3.380 -14.908 1.00 83.75 296 SER A O 1
ATOM 2252 N N . ASP A 1 297 ? -14.490 2.695 -16.212 1.00 83.19 297 ASP A N 1
ATOM 2253 C CA . ASP A 1 297 ? -15.349 2.272 -17.322 1.00 83.19 297 ASP A CA 1
ATOM 2254 C C . ASP A 1 297 ? -16.055 0.931 -17.039 1.00 83.19 297 ASP A C 1
ATOM 2256 O O . ASP A 1 297 ? -17.079 0.615 -17.657 1.00 83.19 297 ASP A O 1
ATOM 2260 N N . ILE A 1 298 ? -15.573 0.151 -16.063 1.00 84.88 298 ILE A N 1
ATOM 2261 C CA . ILE A 1 298 ? -16.167 -1.124 -15.642 1.00 84.88 298 ILE A CA 1
ATOM 2262 C C . ILE A 1 298 ? -17.266 -0.864 -14.598 1.00 84.88 298 ILE A C 1
ATOM 2264 O O . ILE A 1 298 ? -17.131 -1.160 -13.414 1.00 84.88 298 ILE A O 1
ATOM 2268 N N . LYS A 1 299 ? -18.390 -0.298 -15.054 1.00 87.00 299 LYS A N 1
ATOM 2269 C CA . LYS A 1 299 ? -19.459 0.258 -14.197 1.00 87.00 299 LYS A CA 1
ATOM 2270 C C . LYS A 1 299 ? -19.963 -0.656 -13.079 1.00 87.00 299 LYS A C 1
ATOM 2272 O O . LYS A 1 299 ? -20.208 -0.175 -11.980 1.00 87.00 299 LYS A O 1
ATOM 2277 N N . TRP A 1 300 ? -20.090 -1.958 -13.334 1.00 87.31 300 TRP A N 1
ATOM 2278 C CA . TRP A 1 300 ? -20.623 -2.899 -12.344 1.00 87.31 300 TRP A CA 1
ATOM 2279 C C . TRP A 1 300 ? -19.725 -3.036 -11.101 1.00 87.31 300 TRP A C 1
ATOM 2281 O O . TRP A 1 300 ? -20.218 -3.425 -10.048 1.00 87.31 300 TRP A O 1
ATOM 2291 N N . LEU A 1 301 ? -18.438 -2.661 -11.181 1.00 87.50 301 LEU A N 1
ATOM 2292 C CA . LEU A 1 301 ? -17.549 -2.598 -10.013 1.00 87.50 301 LEU A CA 1
ATOM 2293 C C . LEU A 1 301 ? -17.958 -1.517 -9.003 1.00 87.50 301 LEU A C 1
ATOM 2295 O O . LEU A 1 301 ? -17.493 -1.539 -7.869 1.00 87.50 301 LEU A O 1
ATOM 2299 N N . TYR A 1 302 ? -18.817 -0.580 -9.393 1.00 86.12 302 TYR A N 1
ATOM 2300 C CA . TYR A 1 302 ? -19.243 0.556 -8.574 1.00 86.12 302 TYR A CA 1
ATOM 2301 C C . TYR A 1 302 ? -20.687 0.423 -8.088 1.00 86.12 302 TYR A C 1
ATOM 2303 O O . TYR A 1 302 ? -21.207 1.321 -7.425 1.00 86.12 302 TYR A O 1
ATOM 2311 N N . GLU A 1 303 ? -21.347 -0.681 -8.429 1.00 86.94 303 GLU A N 1
ATOM 2312 C CA . GLU A 1 303 ? -22.730 -0.950 -8.065 1.00 86.94 303 GLU A CA 1
ATOM 2313 C C . GLU A 1 303 ? -22.773 -1.843 -6.819 1.00 86.94 303 GLU A C 1
ATOM 2315 O O . GLU A 1 303 ? -21.941 -2.734 -6.639 1.00 86.94 303 GLU A O 1
ATOM 2320 N N . ASP A 1 304 ? -23.734 -1.579 -5.932 1.00 75.75 304 ASP A N 1
ATOM 2321 C CA . ASP A 1 304 ? -23.942 -2.386 -4.730 1.00 75.75 304 ASP A CA 1
ATOM 2322 C C . ASP A 1 304 ? -24.324 -3.812 -5.160 1.00 75.75 304 ASP A C 1
ATOM 2324 O O . ASP A 1 304 ? -25.148 -3.964 -6.067 1.00 75.75 304 ASP A O 1
ATOM 2328 N N . GLY A 1 305 ? -23.699 -4.834 -4.559 1.00 60.22 305 GLY A N 1
ATOM 2329 C CA . GLY A 1 305 ? -23.571 -6.225 -5.046 1.00 60.22 305 GLY A CA 1
ATOM 2330 C C . GLY A 1 305 ? -24.856 -7.061 -5.201 1.00 60.22 305 GLY A C 1
ATOM 2331 O O . GLY A 1 305 ? -24.845 -8.269 -4.992 1.00 60.22 305 GLY A O 1
ATOM 2332 N N . THR A 1 306 ? -25.971 -6.442 -5.577 1.00 46.66 306 THR A N 1
ATOM 2333 C CA . THR A 1 306 ? -27.277 -7.047 -5.872 1.00 46.66 306 THR A CA 1
ATOM 2334 C C . THR A 1 306 ? -27.360 -7.719 -7.244 1.00 46.66 306 THR A C 1
ATOM 2336 O O . THR A 1 306 ? -28.402 -8.281 -7.584 1.00 46.66 306 THR A O 1
ATOM 2339 N N . HIS A 1 307 ? -26.274 -7.730 -8.020 1.00 44.06 307 HIS A N 1
ATOM 2340 C CA . HIS A 1 307 ? -26.215 -8.516 -9.248 1.00 44.06 307 HIS A CA 1
ATOM 2341 C C . HIS A 1 307 ? -25.985 -9.986 -8.913 1.00 44.06 307 HIS A C 1
ATOM 2343 O O . HIS A 1 307 ? -24.866 -10.428 -8.658 1.00 44.06 307 HIS A O 1
ATOM 2349 N N . GLU A 1 308 ? -27.080 -10.746 -8.939 1.00 38.84 308 GLU A N 1
ATOM 2350 C CA . GLU A 1 308 ? -27.052 -12.188 -9.176 1.00 38.84 308 GLU A CA 1
ATOM 2351 C C . GLU A 1 308 ? -26.070 -12.461 -10.334 1.00 38.84 308 GLU A C 1
ATOM 2353 O O . GLU A 1 308 ? -26.102 -11.719 -11.325 1.00 38.84 308 GLU A O 1
ATOM 2358 N N . PRO A 1 309 ? -25.153 -13.445 -10.222 1.00 35.25 309 PRO A N 1
ATOM 2359 C CA . PRO A 1 309 ? -24.140 -13.668 -11.241 1.00 35.25 309 PRO A CA 1
ATOM 2360 C C . PRO A 1 309 ? -24.834 -13.806 -12.590 1.00 35.25 309 PRO A C 1
ATOM 2362 O O . PRO A 1 309 ? -25.598 -14.745 -12.817 1.00 35.25 309 PRO A O 1
ATOM 2365 N N . THR A 1 310 ? -24.589 -12.841 -13.478 1.00 34.47 310 THR A N 1
ATOM 2366 C CA . THR A 1 310 ? -25.089 -12.918 -14.847 1.00 34.47 310 THR A CA 1
ATOM 2367 C C . THR A 1 310 ? -24.580 -14.244 -15.410 1.00 34.47 310 THR A C 1
ATOM 2369 O O . THR A 1 310 ? -23.368 -14.483 -15.351 1.00 34.47 310 THR A O 1
ATOM 2372 N N . PRO A 1 311 ? -25.457 -15.147 -15.891 1.00 34.50 311 PRO A N 1
ATOM 2373 C CA . PRO A 1 311 ? -25.003 -16.414 -16.434 1.00 34.50 311 PRO A CA 1
ATOM 2374 C C . PRO A 1 311 ? -23.991 -16.119 -17.539 1.00 34.50 311 PRO A C 1
ATOM 2376 O O . PRO A 1 311 ? -24.224 -15.233 -18.367 1.00 34.50 311 PRO A O 1
ATOM 2379 N N . LEU A 1 312 ? -22.857 -16.832 -17.507 1.00 37.56 312 LEU A N 1
ATOM 2380 C CA . LEU A 1 312 ? -21.787 -16.692 -18.493 1.00 37.56 312 LEU A CA 1
ATOM 2381 C C . LEU A 1 312 ? -22.384 -16.584 -19.907 1.00 37.56 312 LEU A C 1
ATOM 2383 O O . LEU A 1 312 ? -23.321 -17.332 -20.221 1.00 37.56 312 LEU A O 1
ATOM 2387 N N . PRO A 1 313 ? -21.822 -15.744 -20.799 1.00 32.44 313 PRO A N 1
ATOM 2388 C CA . PRO A 1 313 ? -22.147 -15.851 -22.210 1.00 32.44 313 PRO A CA 1
ATOM 2389 C C . PRO A 1 313 ? -21.918 -17.303 -22.633 1.00 32.44 313 PRO A C 1
ATOM 2391 O O . PRO A 1 313 ? -20.823 -17.848 -22.487 1.00 32.44 313 PRO A O 1
ATOM 2394 N N . THR A 1 314 ? -22.986 -17.952 -23.102 1.00 30.53 314 THR A N 1
ATOM 2395 C CA . THR A 1 314 ? -22.914 -19.307 -23.646 1.00 30.53 314 THR A CA 1
ATOM 2396 C C . THR A 1 314 ? -21.909 -19.277 -24.787 1.00 30.53 314 THR A C 1
ATOM 2398 O O . THR A 1 314 ? -22.172 -18.697 -25.843 1.00 30.53 314 THR A O 1
ATOM 2401 N N . ILE A 1 315 ? -20.742 -19.879 -24.567 1.00 35.03 315 ILE A N 1
ATOM 2402 C CA . ILE A 1 315 ? -19.764 -20.112 -25.619 1.00 35.03 315 ILE A CA 1
ATOM 2403 C C . ILE A 1 315 ? -20.436 -21.079 -26.595 1.00 35.03 315 ILE A C 1
ATOM 2405 O O . ILE A 1 315 ? -20.546 -22.275 -26.331 1.00 35.03 315 ILE A O 1
ATOM 2409 N N . SER A 1 316 ? -20.940 -20.552 -27.713 1.00 32.12 316 SER A N 1
ATOM 2410 C CA . SER A 1 316 ? -21.290 -21.387 -28.863 1.00 32.12 316 SER A CA 1
ATOM 2411 C C . SER A 1 316 ? -20.055 -22.206 -29.245 1.00 32.12 316 SER A C 1
ATOM 2413 O O . SER A 1 316 ? -18.957 -21.640 -29.246 1.00 32.12 316 SER A O 1
ATOM 2415 N N . PRO A 1 317 ? -20.182 -23.507 -29.568 1.00 31.42 317 PRO A N 1
ATOM 2416 C CA . PRO A 1 317 ? -19.029 -24.325 -29.916 1.00 31.42 317 PRO A CA 1
ATOM 2417 C C . PRO A 1 317 ? -18.297 -23.684 -31.095 1.00 31.42 317 PRO A C 1
ATOM 2419 O O . PRO A 1 317 ? -18.826 -23.615 -32.207 1.00 31.42 317 PRO A O 1
ATOM 2422 N N . ARG A 1 318 ? -17.088 -23.168 -30.853 1.00 33.72 318 ARG A N 1
ATOM 2423 C CA . ARG A 1 318 ? -16.231 -22.675 -31.932 1.00 33.72 318 ARG A CA 1
ATOM 2424 C C . ARG A 1 318 ? -15.781 -23.886 -32.765 1.00 33.72 318 ARG A C 1
ATOM 2426 O O . ARG A 1 318 ? -15.461 -24.920 -32.174 1.00 33.72 318 ARG A O 1
ATOM 2433 N N . PRO A 1 319 ? -15.755 -23.793 -34.107 1.00 33.09 319 PRO A N 1
ATOM 2434 C CA . PRO A 1 319 ? -15.311 -24.893 -34.953 1.00 33.09 319 PRO A CA 1
ATOM 2435 C C . PRO A 1 319 ? -13.885 -25.317 -34.594 1.00 33.09 319 PRO A C 1
ATOM 2437 O O . PRO A 1 319 ? -13.031 -24.469 -34.331 1.00 33.09 319 PRO A O 1
ATOM 2440 N N . ILE A 1 320 ? -13.649 -26.629 -34.599 1.00 34.88 320 ILE A N 1
ATOM 2441 C CA . ILE A 1 320 ? -12.349 -27.270 -34.365 1.00 34.88 320 ILE A CA 1
ATOM 2442 C C . ILE A 1 320 ? -11.280 -26.591 -35.247 1.00 34.88 320 ILE A C 1
ATOM 2444 O O . ILE A 1 320 ? -11.430 -26.614 -36.472 1.00 34.88 320 ILE A O 1
ATOM 2448 N N . PRO A 1 321 ? -10.208 -25.999 -34.683 1.00 32.19 321 PRO A N 1
ATOM 2449 C CA . PRO A 1 321 ? -9.123 -25.449 -35.480 1.00 32.19 321 PRO A CA 1
ATOM 2450 C C . PRO A 1 321 ? -8.212 -26.568 -35.985 1.00 32.19 321 PRO A C 1
ATOM 2452 O O . PRO A 1 321 ? -7.759 -27.425 -35.224 1.00 32.19 321 PRO A O 1
ATOM 2455 N N . THR A 1 322 ? -7.911 -26.527 -37.277 1.00 34.44 322 THR A N 1
ATOM 2456 C CA . THR A 1 322 ? -6.818 -27.269 -37.908 1.00 34.44 322 THR A CA 1
ATOM 2457 C C . THR A 1 322 ? -5.482 -26.891 -37.241 1.00 34.44 322 THR A C 1
ATOM 2459 O O . THR A 1 322 ? -5.292 -25.715 -36.923 1.00 34.44 322 THR A O 1
ATOM 2462 N N . PRO A 1 323 ? -4.537 -27.826 -37.019 1.00 31.08 323 PRO A N 1
ATOM 2463 C CA . PRO A 1 323 ? -3.306 -27.526 -36.291 1.00 31.08 323 PRO A CA 1
ATOM 2464 C C . PRO A 1 323 ? -2.416 -26.550 -37.070 1.00 31.08 323 PRO A C 1
ATOM 2466 O O . PRO A 1 323 ? -1.968 -26.872 -38.169 1.00 31.08 323 PRO A O 1
ATOM 2469 N N . GLY A 1 324 ? -2.125 -25.388 -36.478 1.00 39.28 324 GLY A N 1
ATOM 2470 C CA . GLY A 1 324 ? -1.065 -24.492 -36.946 1.00 39.28 324 GLY A CA 1
ATOM 2471 C C . GLY A 1 324 ? -1.385 -23.003 -36.835 1.00 39.28 324 GLY A C 1
ATOM 2472 O O . GLY A 1 324 ? -1.698 -22.386 -37.843 1.00 39.28 324 GLY A O 1
ATOM 2473 N N . ALA A 1 325 ? -1.284 -22.440 -35.626 1.00 30.03 325 ALA A N 1
ATOM 2474 C CA . ALA A 1 325 ? -0.836 -21.067 -35.338 1.00 30.03 325 ALA A CA 1
ATOM 2475 C C . ALA A 1 325 ? -1.026 -20.784 -33.837 1.00 30.03 325 ALA A C 1
ATOM 2477 O O . ALA A 1 325 ? -2.130 -20.902 -33.312 1.00 30.03 325 ALA A O 1
ATOM 2478 N N . SER A 1 326 ? 0.063 -20.443 -33.153 1.00 32.84 326 SER A N 1
ATOM 2479 C CA . SER A 1 326 ? 0.116 -20.061 -31.740 1.00 32.84 326 SER A CA 1
ATOM 2480 C C . SER A 1 326 ? -0.337 -18.612 -31.536 1.00 32.84 326 SER A C 1
ATOM 2482 O O . SER A 1 326 ? 0.181 -17.715 -32.201 1.00 32.84 326 SER A O 1
ATOM 2484 N N . SER A 1 327 ? -1.226 -18.374 -30.572 1.00 30.28 327 SER A N 1
ATOM 2485 C CA . SER A 1 327 ? -1.422 -17.060 -29.951 1.00 30.28 327 SER A CA 1
ATOM 2486 C C . SER A 1 327 ? -1.581 -17.258 -28.444 1.00 30.28 327 SER A C 1
ATOM 2488 O O . SER A 1 327 ? -2.621 -17.738 -27.991 1.00 30.28 327 SER A O 1
ATOM 2490 N N . ASP A 1 328 ? -0.529 -16.927 -27.701 1.00 30.55 328 ASP A N 1
ATOM 2491 C CA . ASP A 1 328 ? -0.502 -16.941 -26.242 1.00 30.55 328 ASP A CA 1
ATOM 2492 C C . ASP A 1 328 ? -1.060 -15.618 -25.711 1.00 30.55 328 ASP A C 1
ATOM 2494 O O . ASP A 1 328 ? -0.576 -14.538 -26.047 1.00 30.55 328 ASP A O 1
ATOM 2498 N N . THR A 1 329 ? -2.066 -15.691 -24.848 1.00 30.14 329 THR A N 1
ATOM 2499 C CA . THR A 1 329 ? -2.377 -14.607 -23.911 1.00 30.14 329 THR A CA 1
ATOM 2500 C C . THR A 1 329 ? -2.675 -15.279 -22.582 1.00 30.14 329 THR A C 1
ATOM 2502 O O . THR A 1 329 ? -3.742 -15.854 -22.375 1.00 30.14 329 THR A O 1
ATOM 2505 N N . ALA A 1 330 ? -1.654 -15.325 -21.730 1.00 26.03 330 ALA A N 1
ATOM 2506 C CA . ALA A 1 330 ? -1.715 -15.923 -20.409 1.00 26.03 330 ALA A CA 1
ATOM 2507 C C . ALA A 1 330 ? -2.018 -14.824 -19.387 1.00 26.03 330 ALA A C 1
ATOM 2509 O O . ALA A 1 330 ? -1.227 -13.903 -19.208 1.00 26.03 330 ALA A O 1
ATOM 2510 N N . VAL A 1 331 ? -3.153 -14.939 -18.700 1.00 32.16 331 VAL A N 1
ATOM 2511 C CA . VAL A 1 331 ? -3.425 -14.192 -17.468 1.00 32.16 331 VAL A CA 1
ATOM 2512 C C . VAL A 1 331 ? -2.551 -14.811 -16.375 1.00 32.16 331 VAL A C 1
ATOM 2514 O O . VAL A 1 331 ? -2.731 -15.976 -16.017 1.00 32.16 331 VAL A O 1
ATOM 2517 N N . ILE A 1 332 ? -1.550 -14.071 -15.892 1.00 39.34 332 ILE A N 1
ATOM 2518 C CA . ILE A 1 332 ? -0.553 -14.579 -14.939 1.00 39.34 332 ILE A CA 1
ATOM 2519 C C . ILE A 1 332 ? -0.995 -14.248 -13.508 1.00 39.34 332 ILE A C 1
ATOM 2521 O O . ILE A 1 332 ? -0.819 -13.129 -13.033 1.00 39.34 332 ILE A O 1
ATOM 2525 N N . VAL A 1 333 ? -1.516 -15.251 -12.798 1.00 34.53 333 VAL A N 1
ATOM 2526 C CA . VAL A 1 333 ? -1.646 -15.234 -11.332 1.00 34.53 333 VAL A CA 1
ATOM 2527 C C . VAL A 1 333 ? -0.303 -15.680 -10.750 1.00 34.53 333 VAL A C 1
ATOM 2529 O O . VAL A 1 333 ? 0.057 -16.855 -10.836 1.00 34.53 333 VAL A O 1
ATOM 2532 N N . VAL A 1 334 ? 0.477 -14.761 -10.177 1.00 39.91 334 VAL A N 1
ATOM 2533 C CA . VAL A 1 334 ? 1.728 -15.121 -9.488 1.00 39.91 334 VAL A CA 1
ATOM 2534 C C . VAL A 1 334 ? 1.392 -15.602 -8.073 1.00 39.91 334 VAL A C 1
ATOM 2536 O O . VAL A 1 334 ? 1.319 -14.812 -7.138 1.00 39.91 334 VAL A O 1
ATOM 2539 N N . GLY A 1 335 ? 1.188 -16.911 -7.915 1.00 33.56 335 GLY A N 1
ATOM 2540 C CA . GLY A 1 335 ? 1.269 -17.580 -6.614 1.00 33.56 335 GLY A CA 1
ATOM 2541 C C . GLY A 1 335 ? 2.736 -17.818 -6.247 1.00 33.56 335 GLY A C 1
ATOM 2542 O O . GLY A 1 335 ? 3.481 -18.398 -7.038 1.00 33.56 335 GLY A O 1
ATOM 2543 N N . VAL A 1 336 ? 3.176 -17.343 -5.080 1.00 34.91 336 VAL A N 1
ATOM 2544 C CA . VAL A 1 336 ? 4.565 -17.497 -4.619 1.00 34.91 336 VAL A CA 1
ATOM 2545 C C . VAL A 1 336 ? 4.698 -18.764 -3.777 1.00 34.91 336 VAL A C 1
ATOM 2547 O O . VAL A 1 336 ? 4.039 -18.910 -2.756 1.00 34.91 336 VAL A O 1
ATOM 2550 N N . VAL A 1 337 ? 5.603 -19.646 -4.206 1.00 33.47 337 VAL A N 1
ATOM 2551 C CA . VAL A 1 337 ? 6.147 -20.771 -3.435 1.00 33.47 337 VAL A CA 1
ATOM 2552 C C . VAL A 1 337 ? 7.470 -20.326 -2.807 1.00 33.47 337 VAL A C 1
ATOM 2554 O O . VAL A 1 337 ? 8.343 -19.878 -3.551 1.00 33.47 337 VAL A O 1
ATOM 2557 N N . ALA A 1 338 ? 7.614 -20.501 -1.483 1.00 29.38 338 ALA A N 1
ATOM 2558 C CA . ALA A 1 338 ? 8.817 -20.946 -0.748 1.00 29.38 338 ALA A CA 1
ATOM 2559 C C . ALA A 1 338 ? 9.022 -20.214 0.599 1.00 29.38 338 ALA A C 1
ATOM 2561 O O . ALA A 1 338 ? 9.798 -19.268 0.703 1.00 29.38 338 ALA A O 1
ATOM 2562 N N . GLY A 1 339 ? 8.399 -20.727 1.657 1.00 28.55 339 GLY A N 1
ATOM 2563 C CA . GLY A 1 339 ? 9.028 -21.517 2.717 1.00 28.55 339 GLY A CA 1
ATOM 2564 C C . GLY A 1 339 ? 10.015 -20.815 3.667 1.00 28.55 339 GLY A C 1
ATOM 2565 O O . GLY A 1 339 ? 11.153 -20.526 3.312 1.00 28.55 339 GLY A O 1
ATOM 2566 N N . VAL A 1 340 ? 9.632 -20.788 4.956 1.00 32.22 340 VAL A N 1
ATOM 2567 C CA . VAL A 1 340 ? 10.469 -20.681 6.189 1.00 32.22 340 VAL A CA 1
ATOM 2568 C C . VAL A 1 340 ? 10.679 -19.272 6.801 1.00 32.22 340 VAL A C 1
ATOM 2570 O O . VAL A 1 340 ? 11.465 -19.103 7.731 1.00 32.22 340 VAL A O 1
ATOM 2573 N N . ALA A 1 341 ? 9.913 -18.241 6.430 1.00 36.19 341 ALA A N 1
ATOM 2574 C CA . ALA A 1 341 ? 10.144 -16.884 6.972 1.00 36.19 341 ALA A CA 1
ATOM 2575 C C . ALA A 1 341 ? 9.287 -16.447 8.188 1.00 36.19 341 ALA A C 1
ATOM 2577 O O . ALA A 1 341 ? 9.517 -15.362 8.724 1.00 36.19 341 ALA A O 1
ATOM 2578 N N . ILE A 1 342 ? 8.307 -17.229 8.657 1.00 42.97 342 ILE A N 1
ATOM 2579 C CA . ILE A 1 342 ? 7.260 -16.669 9.545 1.00 42.97 342 ILE A CA 1
ATOM 2580 C C . ILE A 1 342 ? 7.678 -16.567 11.025 1.00 42.97 342 ILE A C 1
ATOM 2582 O O . ILE A 1 342 ? 7.291 -15.616 11.699 1.00 42.97 342 ILE A O 1
ATOM 2586 N N . VAL A 1 343 ? 8.575 -17.421 11.528 1.00 37.75 343 VAL A N 1
ATOM 2587 C CA . VAL A 1 343 ? 9.198 -17.172 12.851 1.00 37.75 343 VAL A CA 1
ATOM 2588 C C . VAL A 1 343 ? 10.240 -16.047 12.750 1.00 37.75 343 VAL A C 1
ATOM 2590 O O . VAL A 1 343 ? 10.434 -15.267 13.679 1.00 37.75 343 VAL A O 1
ATOM 2593 N N . SER A 1 344 ? 10.862 -15.903 11.582 1.00 43.31 344 SER A N 1
ATOM 2594 C CA . SER A 1 344 ? 11.946 -14.959 11.316 1.00 43.31 344 SER A CA 1
ATOM 2595 C C . SER A 1 344 ? 11.464 -13.513 11.230 1.00 43.31 344 SER A C 1
ATOM 2597 O O . SER A 1 344 ? 12.173 -12.630 11.692 1.00 43.31 344 SER A O 1
ATOM 2599 N N . ILE A 1 345 ? 10.276 -13.247 10.673 1.00 47.97 345 ILE A N 1
ATOM 2600 C CA . ILE A 1 345 ? 9.755 -11.880 10.498 1.00 47.97 345 ILE A CA 1
ATOM 2601 C C . ILE A 1 345 ? 9.229 -11.308 11.817 1.00 47.97 345 ILE A C 1
ATOM 2603 O O . ILE A 1 345 ? 9.565 -10.174 12.141 1.00 47.97 345 ILE A O 1
ATOM 2607 N N . ALA A 1 346 ? 8.493 -12.084 12.620 1.00 46.12 346 ALA A N 1
ATOM 2608 C CA . ALA A 1 346 ? 8.068 -11.640 13.950 1.00 46.12 346 ALA A CA 1
ATOM 2609 C C . ALA A 1 346 ? 9.285 -11.363 14.850 1.00 46.12 346 ALA A C 1
ATOM 2611 O O . ALA A 1 346 ? 9.388 -10.291 15.440 1.00 46.12 346 ALA A O 1
ATOM 2612 N N . VAL A 1 347 ? 10.279 -12.261 14.849 1.00 45.88 347 VAL A N 1
ATOM 2613 C CA . VAL A 1 347 ? 11.537 -12.074 15.590 1.00 45.88 347 VAL A CA 1
ATOM 2614 C C . VAL A 1 347 ? 12.382 -10.932 15.014 1.00 45.88 347 VAL A C 1
ATOM 2616 O O . VAL A 1 347 ? 12.975 -10.183 15.782 1.00 45.88 347 VAL A O 1
ATOM 2619 N N . ALA A 1 348 ? 12.435 -10.736 13.693 1.00 50.06 348 ALA A N 1
ATOM 2620 C CA . ALA A 1 348 ? 13.178 -9.637 13.073 1.00 50.06 348 ALA A CA 1
ATOM 2621 C C . ALA A 1 348 ? 12.527 -8.275 13.334 1.00 50.06 348 ALA A C 1
ATOM 2623 O O . ALA A 1 348 ? 13.249 -7.308 13.556 1.00 50.06 348 ALA A O 1
ATOM 2624 N N . VAL A 1 349 ? 11.194 -8.194 13.362 1.00 55.59 349 VAL A N 1
ATOM 2625 C CA . VAL A 1 349 ? 10.450 -6.989 13.758 1.00 55.59 349 VAL A CA 1
ATOM 2626 C C . VAL A 1 349 ? 10.658 -6.713 15.248 1.00 55.59 349 VAL A C 1
ATOM 2628 O O . VAL A 1 349 ? 11.011 -5.590 15.602 1.00 55.59 349 VAL A O 1
ATOM 2631 N N . SER A 1 350 ? 10.574 -7.730 16.113 1.00 51.31 350 SER A N 1
ATOM 2632 C CA . SER A 1 350 ? 10.897 -7.592 17.540 1.00 51.31 350 SER A CA 1
ATOM 2633 C C . SER A 1 350 ? 12.347 -7.145 17.766 1.00 51.31 350 SER A C 1
ATOM 2635 O O . SER A 1 350 ? 12.592 -6.206 18.517 1.00 51.31 350 SER A O 1
ATOM 2637 N N . LEU A 1 351 ? 13.327 -7.746 17.080 1.00 50.38 351 LEU A N 1
ATOM 2638 C CA . LEU A 1 351 ? 14.741 -7.367 17.187 1.00 50.38 351 LEU A CA 1
ATOM 2639 C C . LEU A 1 351 ? 15.014 -5.977 16.604 1.00 50.38 351 LEU A C 1
ATOM 2641 O O . LEU A 1 351 ? 15.828 -5.238 17.159 1.00 50.38 351 LEU A O 1
ATOM 2645 N N . TYR A 1 352 ? 14.345 -5.602 15.514 1.00 60.97 352 TYR A N 1
ATOM 2646 C CA . TYR A 1 352 ? 14.448 -4.272 14.919 1.00 60.97 352 TYR A CA 1
ATOM 2647 C C . TYR A 1 352 ? 13.916 -3.194 15.871 1.00 60.97 352 TYR A C 1
ATOM 2649 O O . TYR A 1 352 ? 14.609 -2.204 16.101 1.00 60.97 352 TYR A O 1
ATOM 2657 N N . LEU A 1 353 ? 12.751 -3.410 16.490 1.00 56.34 353 LEU A N 1
ATOM 2658 C CA . LEU A 1 353 ? 12.146 -2.466 17.437 1.00 56.34 353 LEU A CA 1
ATOM 2659 C C . LEU A 1 353 ? 12.948 -2.356 18.744 1.00 56.34 353 LEU A C 1
ATOM 2661 O O . LEU A 1 353 ? 13.211 -1.244 19.207 1.00 56.34 353 LEU A O 1
ATOM 2665 N N . LEU A 1 354 ? 13.447 -3.478 19.275 1.00 51.41 354 LEU A N 1
ATOM 2666 C CA . LEU A 1 354 ? 14.342 -3.490 20.439 1.00 51.41 354 LEU A CA 1
ATOM 2667 C C . LEU A 1 354 ? 15.664 -2.745 20.157 1.00 51.41 354 LEU A C 1
ATOM 2669 O O . LEU A 1 354 ? 16.130 -1.964 20.990 1.00 51.41 354 LEU A O 1
ATOM 2673 N N . CYS A 1 355 ? 16.254 -2.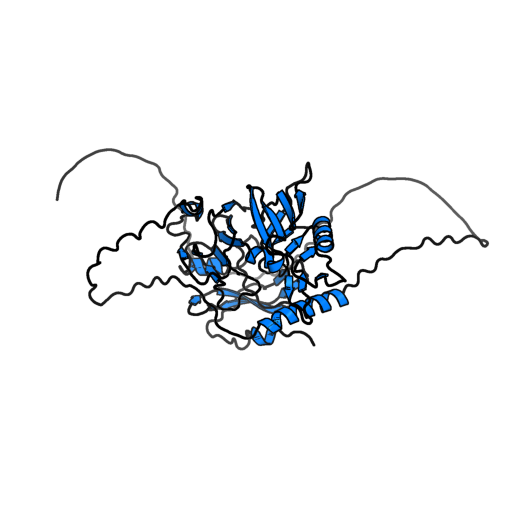919 18.968 1.00 48.56 355 CYS A N 1
ATOM 2674 C CA . CYS A 1 355 ? 17.496 -2.233 18.585 1.00 48.56 355 CYS A CA 1
ATOM 2675 C C . CYS A 1 355 ? 17.294 -0.749 18.239 1.00 48.56 355 CYS A C 1
ATOM 2677 O O . CYS A 1 355 ? 18.197 0.063 18.456 1.00 48.56 355 CYS A O 1
ATOM 2679 N N . TYR A 1 356 ? 16.135 -0.378 17.690 1.00 55.53 356 TYR A N 1
ATOM 2680 C CA . TYR A 1 356 ? 15.800 1.013 17.386 1.00 55.53 356 TYR A CA 1
ATOM 2681 C C . TYR A 1 356 ? 15.686 1.850 18.669 1.00 55.53 356 TYR A C 1
ATOM 2683 O O . TYR A 1 356 ? 16.166 2.985 18.720 1.00 55.53 356 TYR A O 1
ATOM 2691 N N . ARG A 1 357 ? 15.128 1.276 19.741 1.00 53.59 357 ARG A N 1
ATOM 2692 C CA . ARG A 1 357 ? 14.893 1.992 21.004 1.00 53.59 357 ARG A CA 1
ATOM 2693 C C . ARG A 1 357 ? 16.094 2.056 21.925 1.00 53.59 357 ARG A C 1
ATOM 2695 O O . ARG A 1 357 ? 16.291 3.086 22.563 1.00 53.59 357 ARG A O 1
ATOM 2702 N N . SER A 1 358 ? 16.944 1.027 21.946 1.00 49.31 358 SER A N 1
ATOM 2703 C CA . SER A 1 358 ? 18.185 1.069 22.733 1.00 49.31 358 SER A CA 1
ATOM 2704 C C . SER A 1 358 ? 19.139 2.179 22.270 1.00 49.31 358 SER A C 1
ATOM 2706 O O . SER A 1 358 ? 20.018 2.593 23.021 1.00 49.31 358 SER A O 1
ATOM 2708 N N . ARG A 1 359 ? 18.991 2.649 21.024 1.00 45.03 359 ARG A N 1
ATOM 2709 C CA . ARG A 1 359 ? 19.800 3.725 20.438 1.00 45.03 359 ARG A CA 1
ATOM 2710 C C . ARG A 1 359 ? 19.231 5.127 20.657 1.00 45.03 359 ARG A C 1
ATOM 2712 O O . ARG A 1 359 ? 19.989 6.077 20.521 1.00 45.03 359 ARG A O 1
ATOM 2719 N N . ASN A 1 360 ? 17.953 5.258 21.020 1.00 46.62 360 ASN A N 1
ATOM 2720 C CA . ASN A 1 360 ? 17.273 6.546 21.186 1.00 46.62 360 ASN A CA 1
ATOM 2721 C C . ASN A 1 360 ? 16.432 6.606 22.482 1.00 46.62 360 ASN A C 1
ATOM 2723 O O . ASN A 1 360 ? 15.208 6.748 22.410 1.00 46.62 360 ASN A O 1
ATOM 2727 N N . PRO A 1 361 ? 17.031 6.512 23.684 1.00 40.47 361 PRO A N 1
ATOM 2728 C CA . PRO A 1 361 ? 16.307 6.843 24.906 1.00 40.47 361 PRO A CA 1
ATOM 2729 C C . PRO A 1 361 ? 15.974 8.344 24.889 1.00 40.47 361 PRO A C 1
ATOM 2731 O O . PRO A 1 361 ? 16.876 9.182 24.853 1.00 40.47 361 PRO A O 1
ATOM 2734 N N . ARG A 1 362 ? 14.684 8.711 24.890 1.00 43.69 362 ARG A N 1
ATOM 2735 C CA . ARG A 1 362 ? 14.283 10.116 25.061 1.00 43.69 362 ARG A CA 1
ATOM 2736 C C . ARG A 1 362 ? 14.742 10.584 26.446 1.00 43.69 362 ARG A C 1
ATOM 2738 O O . ARG A 1 362 ? 14.176 10.176 27.456 1.00 43.69 362 ARG A O 1
ATOM 2745 N N . ILE A 1 363 ? 15.764 11.438 26.488 1.00 33.50 363 ILE A N 1
ATOM 2746 C CA . ILE A 1 363 ? 16.147 12.178 27.692 1.00 33.50 363 ILE A CA 1
ATOM 2747 C C . ILE A 1 363 ? 15.129 13.308 27.863 1.00 33.50 363 ILE A C 1
ATOM 2749 O O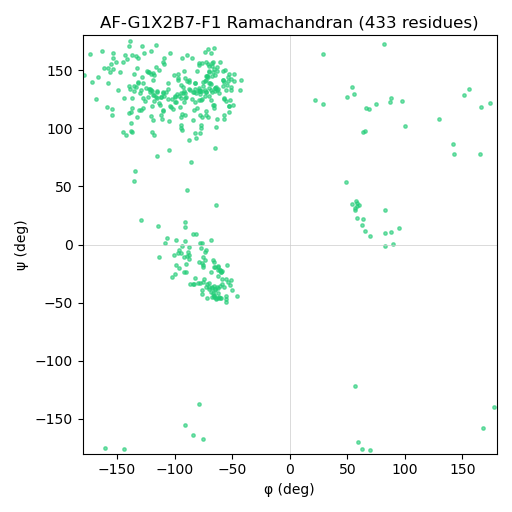 . ILE A 1 363 ? 15.106 14.258 27.082 1.00 33.50 363 ILE A O 1
ATOM 2753 N N . ILE A 1 364 ? 14.279 13.201 28.883 1.00 34.81 364 ILE A N 1
ATOM 2754 C CA . ILE A 1 364 ? 13.511 14.337 29.393 1.00 34.81 364 ILE A CA 1
ATOM 2755 C C . ILE A 1 364 ? 14.477 15.153 30.255 1.00 34.81 364 ILE A C 1
ATOM 2757 O O . ILE A 1 364 ? 14.707 14.830 31.419 1.00 34.81 364 ILE A O 1
ATOM 2761 N N . THR A 1 365 ? 15.080 16.195 29.686 1.00 28.23 365 THR A N 1
ATOM 2762 C CA . THR A 1 365 ? 15.877 17.145 30.469 1.00 28.23 365 THR A CA 1
ATOM 2763 C C . THR A 1 365 ? 14.936 18.154 31.120 1.00 28.23 365 THR A C 1
ATOM 2765 O O . THR A 1 365 ? 14.549 19.148 30.511 1.00 28.23 365 THR A O 1
ATOM 2768 N N . VAL A 1 366 ? 14.565 17.902 32.375 1.00 31.62 366 VAL A N 1
ATOM 2769 C CA . VAL A 1 366 ? 14.066 18.951 33.272 1.00 31.62 366 VAL A CA 1
ATOM 2770 C C . VAL A 1 366 ? 15.271 19.812 33.653 1.00 31.62 366 VAL A C 1
ATOM 2772 O O . VAL A 1 366 ? 16.200 19.312 34.280 1.00 31.62 366 VAL A O 1
ATOM 2775 N N . VAL A 1 367 ? 15.291 21.083 33.250 1.00 28.19 367 VAL A N 1
ATOM 2776 C CA . VAL A 1 367 ? 16.324 22.047 33.667 1.00 28.19 367 VAL A CA 1
ATOM 2777 C C . VAL A 1 367 ? 15.933 22.615 35.038 1.00 28.19 367 VAL A C 1
ATOM 2779 O O . VAL A 1 367 ? 14.910 23.297 35.120 1.00 28.19 367 VAL A O 1
ATOM 2782 N N . PRO A 1 368 ? 16.703 22.388 36.119 1.00 29.86 368 PRO A N 1
ATOM 2783 C CA . PRO A 1 368 ? 16.471 23.067 37.385 1.00 29.86 368 PRO A CA 1
ATOM 2784 C C . PRO A 1 368 ? 17.021 24.494 37.309 1.00 29.86 368 PRO A C 1
ATOM 2786 O O . PRO A 1 368 ? 18.177 24.714 36.952 1.00 29.86 368 PRO A O 1
ATOM 2789 N N . GLN A 1 369 ? 16.196 25.469 37.681 1.00 28.70 369 GLN A N 1
ATOM 2790 C CA . GLN A 1 369 ? 16.647 26.814 38.033 1.00 28.70 369 GLN A CA 1
ATOM 2791 C C . GLN A 1 369 ? 17.488 26.731 39.317 1.00 28.70 369 GLN A C 1
ATOM 2793 O O . GLN A 1 369 ? 16.973 26.312 40.352 1.00 28.70 369 GLN A O 1
ATOM 2798 N N . MET A 1 370 ? 18.756 27.147 39.270 1.00 28.98 370 MET A N 1
ATOM 2799 C CA . MET A 1 370 ? 19.544 27.434 40.472 1.00 28.98 370 MET A CA 1
ATOM 2800 C C . MET A 1 370 ? 19.780 28.940 40.588 1.00 28.98 370 MET A C 1
ATOM 2802 O O . MET A 1 370 ? 20.425 29.555 39.741 1.00 28.98 370 MET A O 1
ATOM 2806 N N . GLN A 1 371 ? 19.220 29.512 41.655 1.00 28.34 371 GLN A N 1
ATOM 2807 C CA . GLN A 1 371 ? 19.640 30.781 42.237 1.00 28.34 371 GLN A CA 1
ATOM 2808 C C . GLN A 1 371 ? 21.005 30.594 42.899 1.00 28.34 371 GLN A C 1
ATOM 2810 O O . GLN A 1 371 ? 21.167 29.678 43.701 1.00 28.34 371 GLN A O 1
ATOM 2815 N N . GLU A 1 372 ? 21.931 31.520 42.672 1.00 29.30 372 GLU A N 1
ATOM 2816 C CA . GLU A 1 372 ? 23.080 31.700 43.556 1.00 29.30 372 GLU A CA 1
ATOM 2817 C C . GLU A 1 372 ? 23.310 33.193 43.793 1.00 29.30 372 GLU A C 1
ATOM 2819 O O . GLU A 1 372 ? 23.368 33.996 42.860 1.00 29.30 372 GLU A O 1
ATOM 2824 N N . GLY A 1 373 ? 23.365 33.565 45.071 1.00 26.66 373 GLY A N 1
ATOM 2825 C CA . GLY A 1 373 ? 23.581 34.923 45.539 1.00 26.66 373 GLY A CA 1
ATOM 2826 C C . GLY A 1 373 ? 24.855 35.041 46.376 1.00 26.66 373 GLY A C 1
ATOM 2827 O O . GLY A 1 373 ? 25.115 34.207 47.235 1.00 26.66 373 GLY A O 1
ATOM 2828 N N . ASN A 1 374 ? 25.529 36.175 46.158 1.00 28.19 374 ASN A N 1
ATOM 2829 C CA . ASN A 1 374 ? 26.439 36.940 47.025 1.00 28.19 374 ASN A CA 1
ATOM 2830 C C . ASN A 1 374 ? 27.879 36.458 47.303 1.00 28.19 374 ASN A C 1
ATOM 2832 O O . ASN A 1 374 ? 28.105 35.481 48.007 1.00 28.19 374 ASN A O 1
ATOM 2836 N N . GLY A 1 375 ? 28.848 37.323 46.936 1.00 26.50 375 GLY A N 1
ATOM 2837 C CA . GLY A 1 375 ? 30.154 37.414 47.612 1.00 26.50 375 GLY A CA 1
ATOM 2838 C C . GLY A 1 375 ? 31.306 38.169 46.907 1.00 26.50 375 GLY A C 1
ATOM 2839 O O . GLY A 1 375 ? 32.219 37.523 46.426 1.00 26.50 375 GLY A O 1
ATOM 2840 N N . MET A 1 376 ? 31.298 39.516 46.943 1.00 27.31 376 MET A N 1
ATOM 2841 C CA . MET A 1 376 ? 32.452 40.468 47.000 1.00 27.31 376 MET A CA 1
ATOM 2842 C C . MET A 1 376 ? 33.516 40.594 45.858 1.00 27.31 376 MET A C 1
ATOM 2844 O O . MET A 1 376 ? 34.520 39.898 45.842 1.00 27.31 376 MET A O 1
ATOM 2848 N N . THR A 1 377 ? 33.305 41.601 44.980 1.00 27.61 377 THR A N 1
ATOM 2849 C CA . THR A 1 377 ? 34.139 42.785 44.557 1.00 27.61 377 THR A CA 1
ATOM 2850 C C . THR A 1 377 ? 35.695 42.795 44.565 1.00 27.61 377 THR A C 1
ATOM 2852 O O . THR A 1 377 ? 36.280 42.210 45.468 1.00 27.61 377 THR A O 1
ATOM 2855 N N . PRO A 1 378 ? 36.367 43.758 43.865 1.00 41.91 378 PRO A N 1
ATOM 2856 C CA . PRO A 1 378 ? 36.160 44.329 42.509 1.00 41.91 378 PRO A CA 1
ATOM 2857 C C . PRO A 1 378 ? 37.507 44.554 41.736 1.00 41.91 378 PRO A C 1
ATOM 2859 O O . PRO A 1 378 ? 38.570 44.379 42.308 1.00 41.91 378 PRO A O 1
ATOM 2862 N N . VAL A 1 379 ? 37.513 44.977 40.458 1.00 28.88 379 VAL A N 1
ATOM 2863 C CA . VAL A 1 379 ? 37.909 46.347 40.025 1.00 28.88 379 VAL A CA 1
ATOM 2864 C C . VAL A 1 379 ? 37.782 46.573 38.499 1.00 28.88 379 VAL A C 1
ATOM 2866 O O . VAL A 1 379 ? 38.057 45.690 37.695 1.00 28.88 379 VAL A O 1
ATOM 2869 N N . HIS A 1 380 ? 37.419 47.826 38.182 1.00 30.69 380 HIS A N 1
ATOM 2870 C CA . HIS A 1 380 ? 37.565 48.635 36.954 1.00 30.69 380 HIS A CA 1
ATOM 2871 C C . HIS A 1 380 ? 36.826 48.205 35.665 1.00 30.69 380 HIS A C 1
ATOM 2873 O O . HIS A 1 380 ? 37.238 47.285 34.974 1.00 30.69 380 HIS A O 1
ATOM 2879 N N . SER A 1 381 ? 35.646 48.771 35.340 1.00 26.20 381 SER A N 1
ATOM 2880 C CA . SER A 1 381 ? 35.352 50.133 34.801 1.00 26.20 381 SER A CA 1
ATOM 2881 C C . SER A 1 381 ? 35.915 50.320 33.377 1.00 26.20 381 SER A C 1
ATOM 2883 O O . SER A 1 381 ? 37.124 50.250 33.216 1.00 26.20 381 SER A O 1
ATOM 2885 N N . LEU A 1 382 ? 35.143 50.558 32.310 1.00 27.55 382 LEU A N 1
ATOM 2886 C CA . LEU A 1 382 ? 34.143 51.616 32.103 1.00 27.55 382 LEU A CA 1
ATOM 2887 C C . LEU A 1 382 ? 33.113 51.234 31.013 1.00 27.55 382 LEU A C 1
ATOM 2889 O O . LEU A 1 382 ? 33.401 50.481 30.090 1.00 27.55 382 LEU A O 1
ATOM 2893 N N . ALA A 1 383 ? 31.917 51.801 31.165 1.00 25.86 383 ALA A N 1
ATOM 2894 C CA . ALA A 1 383 ? 30.697 51.668 30.363 1.00 25.86 383 ALA A CA 1
ATOM 2895 C C . ALA A 1 383 ? 30.628 52.744 29.238 1.00 25.86 383 ALA A C 1
ATOM 2897 O O . ALA A 1 383 ? 31.634 53.411 29.002 1.00 25.86 383 ALA A O 1
ATOM 2898 N N . PRO A 1 384 ? 29.445 53.134 28.712 1.00 37.88 384 PRO A N 1
ATOM 2899 C CA . PRO A 1 384 ? 28.321 52.380 28.114 1.00 37.88 384 PRO A CA 1
ATOM 2900 C C . PRO A 1 384 ? 27.929 52.955 26.725 1.00 37.88 384 PRO A C 1
ATOM 2902 O O . PRO A 1 384 ? 28.293 54.085 26.426 1.00 37.88 384 PRO A O 1
ATOM 2905 N N . TYR A 1 385 ? 27.062 52.292 25.940 1.00 24.20 385 TYR A N 1
ATOM 2906 C CA . TYR A 1 385 ? 25.888 52.987 25.366 1.00 24.20 385 TYR A CA 1
ATOM 2907 C C . TYR A 1 385 ? 24.830 52.045 24.765 1.00 24.20 385 TYR A C 1
ATOM 2909 O O . TYR A 1 385 ? 25.134 51.015 24.174 1.00 24.20 385 TYR A O 1
ATOM 2917 N N . ASN A 1 386 ? 23.577 52.468 24.937 1.00 26.22 386 ASN A N 1
ATOM 2918 C CA . ASN A 1 386 ? 22.315 51.868 24.515 1.00 26.22 386 ASN A CA 1
ATOM 2919 C C . ASN A 1 386 ? 22.123 51.813 22.988 1.00 26.22 386 ASN A C 1
ATOM 2921 O O . ASN A 1 386 ? 22.478 52.750 22.281 1.00 26.22 386 ASN A O 1
ATOM 2925 N N . SER A 1 387 ? 21.370 50.827 22.498 1.00 26.16 387 SER A N 1
ATOM 2926 C CA . SER A 1 387 ? 19.948 50.982 22.117 1.00 26.16 387 SER A CA 1
ATOM 2927 C C . SER A 1 387 ? 19.524 50.020 20.999 1.00 26.16 387 SER A C 1
ATOM 2929 O O . SER A 1 387 ? 20.162 49.888 19.966 1.00 26.16 387 SER A O 1
ATOM 2931 N N . GLN A 1 388 ? 18.422 49.335 21.303 1.00 24.56 388 GLN A N 1
ATOM 2932 C CA . GLN A 1 388 ? 17.330 48.869 20.449 1.00 24.56 388 GLN A CA 1
ATOM 2933 C C . GLN A 1 388 ? 17.533 48.692 18.933 1.00 24.56 388 GLN A C 1
ATOM 2935 O O . GLN A 1 388 ? 17.650 49.653 18.186 1.00 24.56 388 GLN A O 1
ATOM 2940 N N . GLY A 1 389 ? 17.234 47.461 18.504 1.00 25.34 389 GLY A N 1
ATOM 2941 C CA . GLY A 1 389 ? 16.098 47.216 17.613 1.00 25.34 389 GLY A CA 1
ATOM 2942 C C . GLY A 1 389 ? 16.411 47.108 16.123 1.00 25.34 389 GLY A C 1
ATOM 2943 O O . GLY A 1 389 ? 16.887 48.050 15.508 1.00 25.34 389 GLY A O 1
ATOM 2944 N N . VAL A 1 390 ? 16.017 45.975 15.534 1.00 27.58 390 VAL A N 1
ATOM 2945 C CA . VAL A 1 390 ? 15.021 45.858 14.446 1.00 27.58 390 VAL A CA 1
ATOM 2946 C C . VAL A 1 390 ? 15.276 44.573 13.643 1.00 27.58 390 VAL A C 1
ATOM 2948 O O . VAL A 1 390 ? 16.400 44.238 13.280 1.00 27.58 390 VAL A O 1
ATOM 2951 N N . ASN A 1 391 ? 14.176 43.858 13.402 1.00 28.22 391 ASN A N 1
ATOM 2952 C CA . ASN A 1 391 ? 14.034 42.676 12.559 1.00 28.22 391 ASN A CA 1
ATOM 2953 C C . ASN A 1 391 ? 14.542 42.881 11.124 1.00 28.22 391 ASN A C 1
ATOM 2955 O O . ASN A 1 391 ? 14.259 43.899 10.499 1.00 28.22 391 ASN A O 1
ATOM 2959 N N . GLY A 1 392 ? 15.136 41.831 10.556 1.00 27.75 392 GLY A N 1
ATOM 2960 C CA . GLY A 1 392 ? 15.346 41.696 9.119 1.00 27.75 392 GLY A CA 1
ATOM 2961 C C . GLY A 1 392 ? 15.440 40.226 8.721 1.00 27.75 392 GLY A C 1
ATOM 2962 O O . GLY A 1 392 ? 16.398 39.548 9.079 1.00 27.75 392 GLY A O 1
ATOM 2963 N N . GLN A 1 393 ? 14.426 39.746 7.994 1.00 27.62 393 GLN A N 1
ATOM 2964 C CA . GLN A 1 393 ? 14.487 38.541 7.159 1.00 27.62 393 GLN A CA 1
ATOM 2965 C C . GLN A 1 393 ? 15.736 38.570 6.277 1.00 27.62 393 GLN A C 1
ATOM 2967 O O . GLN A 1 393 ? 16.066 39.644 5.791 1.00 27.62 393 GLN A O 1
ATOM 2972 N N . LEU A 1 394 ? 16.329 37.406 5.984 1.00 26.83 394 LEU A N 1
ATOM 2973 C CA . LEU A 1 394 ? 16.963 37.085 4.695 1.00 26.83 394 LEU A CA 1
ATOM 2974 C C . LEU A 1 394 ? 17.282 35.577 4.629 1.00 26.83 394 LEU A C 1
ATOM 2976 O O . LEU A 1 394 ? 17.930 35.018 5.511 1.00 26.83 394 LEU A O 1
ATOM 2980 N N . SER A 1 395 ? 16.791 34.926 3.573 1.00 27.31 395 SER A N 1
ATOM 2981 C CA . SER A 1 395 ? 17.118 33.557 3.152 1.00 27.31 395 SER A CA 1
ATOM 2982 C C . SER A 1 395 ? 18.600 33.405 2.771 1.00 27.31 395 SER A C 1
ATOM 2984 O O . SER A 1 395 ? 19.166 34.363 2.243 1.00 27.31 395 SER A O 1
ATOM 2986 N N . PRO A 1 396 ? 19.216 32.211 2.894 1.00 32.06 396 PRO A N 1
ATOM 2987 C CA . PRO A 1 396 ? 20.503 31.936 2.262 1.00 32.06 396 PRO A CA 1
ATOM 2988 C C . PRO A 1 396 ? 20.359 31.160 0.946 1.00 32.06 396 PRO A C 1
ATOM 2990 O O . PRO A 1 396 ? 19.824 30.053 0.882 1.00 32.06 396 PRO A O 1
ATOM 2993 N N . THR A 1 397 ? 20.902 31.783 -0.090 1.00 28.72 397 THR A N 1
ATOM 2994 C CA . THR A 1 397 ? 21.241 31.301 -1.428 1.00 28.72 397 THR A CA 1
ATOM 2995 C C . THR A 1 397 ? 22.317 30.202 -1.401 1.00 28.72 397 THR A C 1
ATOM 2997 O O . THR A 1 397 ? 23.208 30.208 -0.553 1.00 28.72 397 THR A O 1
ATOM 3000 N N . GLN A 1 398 ? 22.262 29.284 -2.374 1.00 28.39 398 GLN A N 1
ATOM 3001 C CA . GLN A 1 398 ? 23.304 28.288 -2.666 1.00 28.39 398 GLN A CA 1
ATOM 3002 C C . GLN A 1 398 ? 24.607 28.918 -3.202 1.00 28.39 398 GLN A C 1
ATOM 3004 O O . GLN A 1 398 ? 24.541 29.937 -3.894 1.00 28.39 398 GLN A O 1
ATOM 3009 N N . PRO A 1 399 ? 25.775 28.271 -3.006 1.00 32.03 399 PRO A N 1
ATOM 3010 C CA . PRO A 1 399 ? 26.993 28.593 -3.736 1.00 32.03 399 PRO A CA 1
ATOM 3011 C C . PRO A 1 399 ? 27.206 27.714 -4.982 1.00 32.03 399 PRO A C 1
ATOM 3013 O O . PRO A 1 399 ? 27.052 26.494 -4.970 1.00 32.03 399 PRO A O 1
ATOM 3016 N N . ILE A 1 400 ? 27.622 28.401 -6.044 1.00 26.41 400 ILE A N 1
ATOM 3017 C CA . ILE A 1 400 ? 28.081 27.917 -7.348 1.00 26.41 400 ILE A CA 1
ATOM 3018 C C . ILE A 1 400 ? 29.562 27.521 -7.244 1.00 26.41 400 ILE A C 1
ATOM 3020 O O . ILE A 1 400 ? 30.351 28.283 -6.689 1.00 26.41 400 ILE A O 1
ATOM 3024 N N . TYR A 1 401 ? 29.964 26.409 -7.865 1.00 28.50 401 TYR A N 1
ATOM 3025 C CA . TYR A 1 401 ? 31.350 26.211 -8.302 1.00 28.50 401 TYR A CA 1
ATOM 3026 C C . TYR A 1 401 ? 31.404 25.828 -9.782 1.00 28.50 401 TYR A C 1
ATOM 3028 O O . TYR A 1 401 ? 30.900 24.794 -10.211 1.00 28.50 401 TYR A O 1
ATOM 3036 N N . SER A 1 402 ? 32.044 26.704 -10.551 1.00 27.16 402 SER A N 1
ATOM 3037 C CA . SER A 1 402 ? 32.476 26.517 -11.930 1.00 27.16 402 SER A CA 1
ATOM 3038 C C . SER A 1 402 ? 33.805 25.765 -11.981 1.00 27.16 402 SER A C 1
ATOM 3040 O O . SER A 1 402 ? 34.734 26.120 -11.256 1.00 27.16 402 SER A O 1
ATOM 3042 N N . SER A 1 403 ? 33.959 24.833 -12.920 1.00 29.34 403 SER A N 1
ATOM 3043 C CA . SER A 1 403 ? 35.257 24.613 -13.565 1.00 29.34 403 SER A CA 1
ATOM 3044 C C . SER A 1 403 ? 35.072 24.140 -15.006 1.00 29.34 403 SER A C 1
ATOM 3046 O O . SER A 1 403 ? 34.238 23.296 -15.320 1.00 29.34 403 SER A O 1
ATOM 3048 N N . SER A 1 404 ? 35.827 24.788 -15.884 1.00 25.67 404 SER A N 1
ATOM 3049 C CA . SER A 1 404 ? 35.872 24.639 -17.331 1.00 25.67 404 SER A CA 1
ATOM 3050 C C . SER A 1 404 ? 36.927 23.613 -17.735 1.00 25.67 404 SER A C 1
ATOM 3052 O O . SER A 1 404 ? 38.080 23.758 -17.331 1.00 25.67 404 SER A O 1
ATOM 3054 N N . VAL A 1 405 ? 36.580 22.672 -18.614 1.00 29.61 405 VAL A N 1
ATOM 3055 C CA . VAL A 1 405 ? 37.556 21.998 -19.483 1.00 29.61 405 VAL A CA 1
ATOM 3056 C C . VAL A 1 405 ? 36.977 21.883 -20.891 1.00 29.61 405 VAL A C 1
ATOM 3058 O O . VAL A 1 405 ? 35.949 21.254 -21.122 1.00 29.61 405 VAL A O 1
ATOM 3061 N N . THR A 1 406 ? 37.666 22.531 -21.822 1.00 27.25 406 THR A N 1
ATOM 3062 C CA . THR A 1 406 ? 37.459 22.498 -23.270 1.00 27.25 406 THR A CA 1
ATOM 3063 C C . THR A 1 406 ? 38.059 21.217 -23.849 1.00 27.25 406 THR A C 1
ATOM 3065 O O . THR A 1 406 ? 39.225 20.939 -23.584 1.00 27.25 406 THR A O 1
ATOM 3068 N N . SER A 1 407 ? 37.336 20.492 -24.707 1.00 26.41 407 SER A N 1
ATOM 3069 C CA . SER A 1 407 ? 37.952 19.803 -25.850 1.00 26.41 407 SER A CA 1
ATOM 3070 C C . SER A 1 407 ? 36.920 19.428 -26.917 1.00 26.41 407 SER A C 1
ATOM 3072 O O . SER A 1 407 ? 35.733 19.272 -26.657 1.00 26.41 407 SER A O 1
ATOM 3074 N N . THR A 1 408 ? 37.432 19.360 -28.134 1.00 28.62 408 THR A N 1
ATOM 3075 C CA . THR A 1 408 ? 36.848 19.488 -29.469 1.00 28.62 408 THR A CA 1
ATOM 3076 C C . THR A 1 408 ? 35.963 18.336 -29.956 1.00 28.62 408 THR A C 1
ATOM 3078 O O . THR A 1 408 ? 36.261 17.163 -29.750 1.00 28.62 408 THR A O 1
ATOM 3081 N N . VAL A 1 409 ? 34.938 18.721 -30.721 1.00 32.72 409 VAL A N 1
ATOM 3082 C CA . VAL A 1 409 ? 34.062 17.895 -31.576 1.00 32.72 409 VAL A CA 1
ATOM 3083 C C . VAL A 1 409 ? 34.770 17.555 -32.905 1.00 32.72 409 VAL A C 1
ATOM 3085 O O . VAL A 1 409 ? 35.620 18.328 -33.353 1.00 32.72 409 VAL A O 1
ATOM 3088 N N . PRO A 1 410 ? 34.378 16.464 -33.590 1.00 33.88 410 PRO A N 1
ATOM 3089 C CA . PRO A 1 410 ? 33.815 16.639 -34.933 1.00 33.88 410 PRO A CA 1
ATOM 3090 C C . PRO A 1 410 ? 32.455 15.947 -35.103 1.00 33.88 410 PRO A C 1
ATOM 3092 O O . PRO A 1 410 ? 32.212 14.840 -34.630 1.00 33.88 410 PRO A O 1
ATOM 3095 N N . ALA A 1 411 ? 31.566 16.655 -35.795 1.00 30.81 411 ALA A N 1
ATOM 3096 C CA . ALA A 1 411 ? 30.201 16.273 -36.110 1.00 30.81 411 ALA A CA 1
ATOM 3097 C C . ALA A 1 411 ? 30.140 15.229 -37.233 1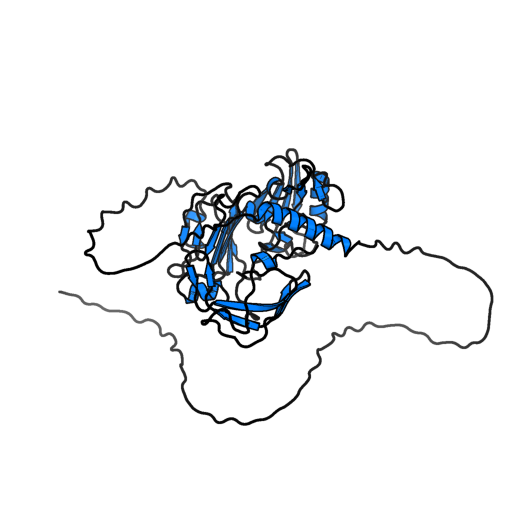.00 30.81 411 ALA A C 1
ATOM 3099 O O . ALA A 1 411 ? 30.998 15.225 -38.114 1.00 30.81 411 ALA A O 1
ATOM 3100 N N . THR A 1 412 ? 29.057 14.446 -37.284 1.00 28.59 412 THR A N 1
ATOM 3101 C CA . THR A 1 412 ? 28.215 14.324 -38.493 1.00 28.59 412 THR A CA 1
ATOM 3102 C C . THR A 1 412 ? 26.922 13.533 -38.246 1.00 28.59 412 THR A C 1
ATOM 3104 O O . THR A 1 412 ? 26.937 12.472 -37.637 1.00 28.59 412 THR A O 1
ATOM 3107 N N . SER A 1 413 ? 25.848 14.050 -38.866 1.00 27.70 413 SER A N 1
ATOM 3108 C CA . SER A 1 413 ? 24.774 13.321 -39.572 1.00 27.70 413 SER A CA 1
ATOM 3109 C C . SER A 1 413 ? 23.410 13.056 -38.891 1.00 27.70 413 SER A C 1
ATOM 3111 O O . SER A 1 413 ? 23.266 12.088 -38.159 1.00 27.70 413 SER A O 1
ATOM 3113 N N . THR A 1 414 ? 22.429 13.889 -39.309 1.00 30.89 414 THR A N 1
ATOM 3114 C CA . THR A 1 414 ? 21.033 13.631 -39.796 1.00 30.89 414 THR A CA 1
ATOM 3115 C C . THR A 1 414 ? 20.064 12.796 -38.922 1.00 30.89 414 THR A C 1
ATOM 3117 O O . THR A 1 414 ? 20.436 11.763 -38.399 1.00 30.89 414 THR A O 1
ATOM 3120 N N . ASN A 1 415 ? 18.779 13.119 -38.692 1.00 33.41 415 ASN A N 1
ATOM 3121 C CA . ASN A 1 415 ? 17.747 13.883 -39.417 1.00 33.41 415 ASN A CA 1
ATOM 3122 C C . ASN A 1 415 ? 16.580 14.275 -38.455 1.00 33.41 415 ASN A C 1
ATOM 3124 O O . ASN A 1 415 ? 16.468 13.680 -37.382 1.00 33.41 415 ASN A O 1
ATOM 3128 N N . PRO A 1 416 ? 15.673 15.204 -38.833 1.00 36.03 416 PRO A N 1
ATOM 3129 C CA . PRO A 1 416 ? 14.543 15.659 -38.014 1.00 36.03 416 PRO A CA 1
ATOM 3130 C C . PRO A 1 416 ? 13.221 14.938 -38.353 1.00 36.03 416 PRO A C 1
ATOM 3132 O O . PRO A 1 416 ? 12.949 14.662 -39.519 1.00 36.03 416 PRO A O 1
ATOM 3135 N N . TRP A 1 417 ? 12.355 14.710 -37.359 1.00 28.64 417 TRP A N 1
ATOM 3136 C CA . TRP A 1 417 ? 10.945 14.353 -37.577 1.00 28.64 417 TRP A CA 1
ATOM 3137 C C . TRP A 1 417 ? 10.025 15.390 -36.933 1.00 28.64 417 TRP A C 1
ATOM 3139 O O . TRP A 1 417 ? 9.936 15.522 -35.713 1.00 28.64 417 TRP A O 1
ATOM 3149 N N . THR A 1 418 ? 9.350 16.141 -37.798 1.00 32.56 418 THR A N 1
ATOM 3150 C CA . THR A 1 418 ? 8.257 17.065 -37.501 1.00 32.56 418 THR A CA 1
ATOM 3151 C C . THR A 1 418 ? 6.912 16.330 -37.508 1.00 32.56 418 THR A C 1
ATOM 3153 O O . THR A 1 418 ? 6.647 15.482 -38.358 1.00 32.56 418 THR A O 1
ATOM 3156 N N . ARG A 1 419 ? 6.046 16.684 -36.549 1.00 32.62 419 ARG A N 1
ATOM 3157 C CA . ARG A 1 419 ? 4.629 16.281 -36.462 1.00 32.62 419 ARG A CA 1
ATOM 3158 C C . ARG A 1 419 ? 3.794 16.874 -37.609 1.00 32.62 419 ARG A C 1
ATOM 3160 O O . ARG A 1 419 ? 4.008 18.041 -37.939 1.00 32.62 419 ARG A O 1
ATOM 3167 N N . PRO A 1 420 ? 2.739 16.188 -38.081 1.00 34.66 420 PRO A N 1
ATOM 3168 C CA . PRO A 1 420 ? 1.600 16.836 -38.720 1.00 34.66 420 PRO A CA 1
ATOM 3169 C C . PRO A 1 420 ? 0.491 17.131 -37.700 1.00 34.66 420 PRO A C 1
ATOM 3171 O O . PRO A 1 420 ? 0.149 16.290 -36.869 1.00 34.66 420 PRO A O 1
ATOM 3174 N N . GLY A 1 421 ? -0.057 18.343 -37.780 1.00 30.47 421 GLY A N 1
ATOM 3175 C CA . GLY A 1 421 ? -1.245 18.782 -37.055 1.00 30.47 421 GLY A CA 1
ATOM 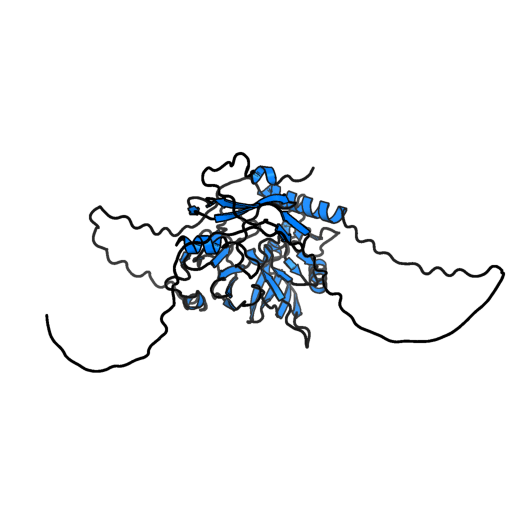3176 C C . GLY A 1 421 ? -2.549 18.504 -37.811 1.00 30.47 421 GLY A C 1
ATOM 3177 O O . GLY A 1 421 ? -2.560 18.263 -39.016 1.00 30.47 421 GLY A O 1
ATOM 3178 N N . ASN A 1 422 ? -3.635 18.570 -37.043 1.00 31.00 422 ASN A N 1
ATOM 3179 C CA . ASN A 1 422 ? -5.039 18.432 -37.423 1.00 31.00 422 ASN A CA 1
ATOM 3180 C C . ASN A 1 422 ? -5.462 19.275 -38.635 1.00 31.00 422 ASN A C 1
ATOM 3182 O O . ASN A 1 422 ? -5.172 20.470 -38.682 1.00 31.00 422 ASN A O 1
ATOM 3186 N N . VAL A 1 423 ? -6.306 18.696 -39.498 1.00 31.22 423 VAL A N 1
ATOM 3187 C CA . VAL A 1 423 ? -7.291 19.451 -40.288 1.00 31.22 423 VAL A CA 1
ATOM 3188 C C . VAL A 1 423 ? -8.643 18.734 -40.265 1.00 31.22 423 VAL A C 1
ATOM 3190 O O . VAL A 1 423 ? -8.757 17.526 -40.453 1.00 31.22 423 VAL A O 1
ATOM 3193 N N . THR A 1 424 ? -9.649 19.549 -39.987 1.00 30.72 424 THR A N 1
ATOM 3194 C CA . THR A 1 424 ? -11.076 19.317 -39.798 1.00 30.72 424 THR A CA 1
ATOM 3195 C C . THR A 1 424 ? -11.836 18.985 -41.089 1.00 30.72 424 THR A C 1
ATOM 3197 O O . THR A 1 424 ? -11.572 19.556 -42.140 1.00 30.72 424 THR A O 1
ATOM 3200 N N . ALA A 1 425 ? -12.837 18.113 -40.927 1.00 32.38 425 ALA A N 1
ATOM 3201 C CA . ALA A 1 425 ? -14.171 18.068 -41.541 1.00 32.38 425 ALA A CA 1
ATOM 3202 C C . ALA A 1 425 ? -14.404 18.647 -42.954 1.00 32.38 425 ALA A C 1
ATOM 3204 O O . ALA A 1 425 ? -14.381 19.858 -43.142 1.00 32.38 425 ALA A O 1
ATOM 3205 N N . LEU A 1 426 ? -14.865 17.780 -43.867 1.00 29.02 426 LEU A N 1
ATOM 3206 C CA . LEU A 1 426 ? -15.874 18.080 -44.895 1.00 29.02 426 LEU A CA 1
ATOM 3207 C C . LEU A 1 426 ? -16.528 16.764 -45.375 1.00 29.02 426 LEU A C 1
ATOM 3209 O O . LEU A 1 426 ? -15.872 15.882 -45.915 1.00 29.02 426 LEU A O 1
ATOM 3213 N N . ASN A 1 427 ? -17.838 16.653 -45.168 1.00 33.66 427 ASN A N 1
ATOM 3214 C CA . ASN A 1 427 ? -18.789 15.766 -45.862 1.00 33.66 427 ASN A CA 1
ATOM 3215 C C . ASN A 1 427 ? -19.832 16.728 -46.504 1.00 33.66 427 ASN A C 1
ATOM 3217 O O . ASN A 1 427 ? -19.873 17.877 -46.046 1.00 33.66 427 ASN A O 1
ATOM 3221 N N . PRO A 1 428 ? -20.730 16.366 -47.453 1.00 45.75 428 PRO A N 1
ATOM 3222 C CA . PRO A 1 428 ? -21.082 15.027 -47.951 1.00 45.75 428 PRO A CA 1
ATOM 3223 C C . PRO A 1 428 ? -21.312 14.915 -49.483 1.00 45.75 428 PRO A C 1
ATOM 3225 O O . PRO A 1 428 ? -21.461 15.932 -50.157 1.00 45.75 428 PRO A O 1
ATOM 3228 N N . ARG A 1 429 ? -21.444 13.679 -50.014 1.00 27.91 429 ARG A N 1
ATOM 3229 C CA . ARG A 1 429 ? -22.553 13.218 -50.907 1.00 27.91 429 ARG A CA 1
ATOM 3230 C C . ARG A 1 429 ? -22.287 11.880 -51.643 1.00 27.91 429 ARG A C 1
ATOM 3232 O O . ARG A 1 429 ? -21.403 11.790 -52.479 1.00 27.91 429 ARG A O 1
ATOM 3239 N N . THR A 1 430 ? -23.157 10.907 -51.337 1.00 32.69 430 THR A N 1
ATOM 3240 C CA . THR A 1 430 ? -23.968 10.013 -52.212 1.00 32.69 430 THR A CA 1
ATOM 3241 C C . THR A 1 430 ? -23.380 9.214 -53.394 1.00 32.69 430 THR A C 1
ATOM 3243 O O . THR A 1 430 ? -22.914 9.805 -54.363 1.00 32.69 430 THR A O 1
ATOM 3246 N N . ASN A 1 431 ? -23.670 7.895 -53.351 1.00 28.83 431 ASN A N 1
ATOM 3247 C CA . ASN A 1 431 ? -24.050 6.910 -54.404 1.00 28.83 431 ASN A CA 1
ATOM 3248 C C . ASN A 1 431 ? -23.170 5.640 -54.325 1.00 28.83 431 ASN A C 1
ATOM 3250 O O . ASN A 1 431 ? -21.961 5.738 -54.456 1.00 28.83 431 ASN A O 1
ATOM 3254 N N . ALA A 1 432 ? -23.657 4.476 -53.877 1.00 30.41 432 ALA A N 1
ATOM 3255 C CA . ALA A 1 432 ? -24.640 3.537 -54.450 1.00 30.41 432 ALA A CA 1
ATOM 3256 C C . ALA A 1 432 ? -24.021 2.472 -55.394 1.00 30.41 432 ALA A C 1
ATOM 3258 O O . ALA A 1 432 ? -23.409 2.815 -56.397 1.00 30.41 432 ALA A O 1
ATOM 3259 N N . HIS A 1 433 ? -24.338 1.207 -55.066 1.00 30.41 433 HIS A N 1
ATOM 3260 C CA . HIS A 1 433 ? -24.336 -0.045 -55.853 1.00 30.41 433 HIS A CA 1
ATOM 3261 C C . HIS A 1 433 ? -23.078 -0.933 -56.000 1.00 30.41 433 HIS A C 1
ATOM 3263 O O . HIS A 1 433 ? -22.086 -0.511 -56.572 1.00 30.41 433 HIS A O 1
ATOM 3269 N N . GLN A 1 434 ? -23.284 -2.204 -55.578 1.00 32.12 434 GLN A N 1
ATOM 3270 C CA . GLN A 1 434 ? -22.919 -3.511 -56.190 1.00 32.12 434 GLN A CA 1
ATOM 3271 C C . GLN A 1 434 ? -21.429 -3.747 -56.523 1.00 32.12 434 GLN A C 1
ATOM 3273 O O . GLN A 1 434 ? -20.809 -2.939 -57.195 1.00 32.12 434 GLN A O 1
ATOM 3278 N N . ILE A 1 435 ? -20.779 -4.848 -56.127 1.00 36.06 435 ILE A N 1
ATOM 3279 C CA . ILE A 1 435 ? -21.138 -6.283 -56.085 1.00 36.06 435 ILE A CA 1
ATOM 3280 C C . ILE A 1 435 ? -20.442 -6.932 -54.888 1.00 36.06 435 ILE A C 1
ATOM 3282 O O . ILE A 1 435 ? -19.303 -6.504 -54.591 1.00 36.06 435 ILE A O 1
#

Secondary structure (DSSP, 8-state):
----THHHH----BTTBS-TT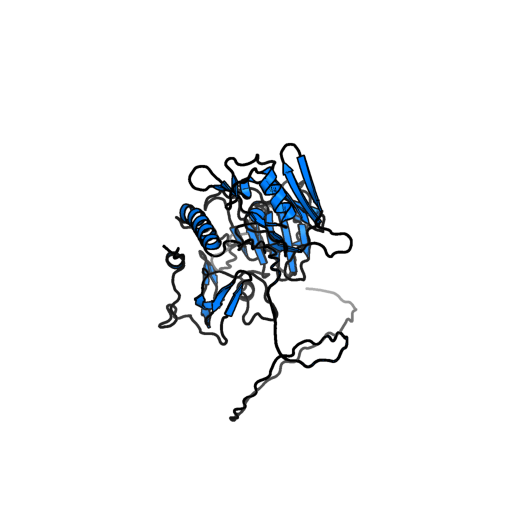-EEEEEEEEEE-TTS-EEEEEEEEEEEEETTEEEEEEEEEEEEEESS------PPP-TT--S--HHHHHHHTTS-SSSEEEEE---TT--GGG--EEEETEEETTSBPSPPEEEE-TTTTEEEEEEEEEEETTEEEEEE---TTSPPEEEEE-TT-SSEEE-HHHHHHHHHHTT-BTTTTEESSPPPTT-EEEEEETTS-EEEEEGGGSEEE-TTS-EEE-EEE-SSSEEE-HHHHHHEEEEEETTTTEEEEEEBPSS-----EEE-SGGG--GGG-GGGGS-S------------PPPPPS-----------PPP----HHHHHHHHHHHHHHHHHT-----------------------------------PPPPPP-----------------PPPPP-------------

Solvent-accessible surface area (backbone atoms only — not comparable to full-atom values): 27360 Å² total; per-residue (Å²): 132,81,87,63,71,57,80,78,69,60,84,86,51,76,83,72,52,83,47,94,71,56,38,83,49,80,74,72,29,73,50,78,46,99,86,76,38,36,35,30,36,38,29,32,30,27,74,44,76,56,92,92,48,71,44,71,72,38,60,47,67,52,62,78,49,65,76,61,78,90,78,85,71,80,66,75,80,56,98,86,54,89,64,68,37,59,44,51,40,36,30,76,67,73,73,23,67,34,41,30,36,21,42,38,58,28,46,82,86,50,61,77,82,30,44,47,37,64,34,73,16,25,44,54,68,57,42,39,47,63,40,46,43,78,41,84,20,92,60,89,63,39,44,46,33,43,29,41,31,44,35,43,95,87,48,75,48,78,41,70,45,58,50,94,94,53,76,61,40,48,28,38,79,30,74,92,32,80,31,32,29,32,42,48,75,59,38,54,52,50,38,58,75,63,61,40,42,76,91,73,34,32,28,74,68,78,60,59,76,81,17,27,41,34,43,28,33,74,89,69,54,69,48,61,32,35,40,60,48,35,41,47,76,45,88,87,69,31,24,36,49,37,65,41,71,30,80,70,67,30,30,45,4,37,32,48,38,32,31,26,26,41,34,42,31,60,79,76,32,31,39,33,42,24,47,32,48,71,74,41,61,68,79,44,76,44,79,35,25,65,95,75,38,55,72,81,71,50,56,74,49,58,37,70,75,78,70,69,81,75,77,74,82,80,78,69,85,72,80,85,78,77,94,84,82,90,83,90,81,78,86,78,79,63,74,76,88,82,88,86,56,72,73,52,49,52,49,47,50,51,51,48,54,56,56,57,45,77,75,56,74,85,77,81,80,81,81,79,89,76,88,87,82,90,86,83,88,89,85,82,88,85,90,88,86,88,81,82,90,84,90,77,90,80,85,87,80,86,87,86,84,88,85,88,81,92,82,84,84,84,88,85,84,88,86,89,86,81,84,87,79,92,83,82,88,87,84,89,84,94,84,89,83,89,132